Protein AF-0000000074036353 (afdb_homodimer)

Nearest PDB structures (foldseek):
  3qp6-assembly1_A-2  TM=5.351E-01  e=1.489E-12  Chromobacterium violaceum
  3qp1-assembly1_A  TM=7.315E-01  e=6.957E-07  Chromobacterium violaceum
  3qp8-assembly1_A  TM=7.591E-01  e=1.441E-06  Chromobacterium violaceum
  6jqs-assembly1_A  TM=9.366E-01  e=1.013E-03  Paenisporosarcina sp. TG-14
  5l09-assembly1_B  TM=6.268E-01  e=1.152E-06  Yersinia enterocolitica subsp. enterocolitica 8081

Solvent-accessible surface area (backbone atoms only — not comparable to full-atom values): 26970 Å² total; per-residue (Å²): 117,66,62,49,56,23,54,43,56,47,48,43,72,66,40,87,41,68,68,54,36,50,52,52,48,50,55,51,44,37,78,42,34,25,76,34,40,39,37,35,65,51,44,36,46,55,72,71,53,42,53,55,36,61,71,64,42,48,60,70,61,59,65,68,54,54,52,48,38,58,75,68,49,34,79,80,39,29,24,60,48,55,41,33,47,39,34,60,60,64,44,43,43,66,58,22,41,66,75,36,65,49,68,66,18,48,47,46,55,55,57,36,38,77,71,48,41,69,40,39,36,34,29,31,45,47,45,64,53,57,38,29,38,30,39,39,37,22,10,68,81,61,63,53,63,75,49,69,68,50,36,51,50,51,49,36,50,48,51,41,47,50,53,43,46,50,52,52,52,52,52,53,52,67,70,44,77,83,76,81,71,72,69,67,67,64,53,57,83,62,58,65,84,72,51,72,64,50,43,50,53,45,42,46,38,34,70,50,44,50,61,61,54,47,11,59,76,69,70,50,50,49,67,55,44,52,50,46,47,52,53,48,23,62,60,69,72,36,90,39,70,39,22,40,34,30,49,33,36,33,48,39,69,36,36,86,109,117,68,64,50,56,22,54,44,56,46,48,42,73,66,38,89,41,68,68,54,35,49,52,51,50,50,54,52,44,38,79,42,32,25,78,36,38,38,39,34,65,49,44,36,46,54,71,72,55,42,53,54,37,61,72,64,39,50,60,71,61,60,65,70,54,54,50,49,37,58,77,67,48,34,80,81,38,29,23,59,48,55,40,32,46,40,33,59,59,64,43,41,43,67,57,22,41,66,72,36,64,50,68,65,19,47,48,47,54,55,57,36,37,76,72,48,42,67,41,40,36,35,28,30,45,46,45,65,55,56,38,28,38,29,38,40,37,23,10,69,81,62,63,52,61,74,49,70,67,50,37,51,50,50,50,34,49,49,51,41,47,50,53,44,47,51,52,51,54,51,51,53,53,66,72,44,77,83,75,82,73,73,68,68,67,65,52,57,82,62,57,65,83,73,50,73,64,50,41,51,53,45,42,46,38,35,70,51,45,50,61,62,55,46,12,61,75,69,70,51,51,49,68,56,44,53,50,44,49,52,52,48,25,62,58,69,70,37,88,39,68,38,21,39,33,30,48,33,38,33,48,39,67,36,36,84,111

Structure (mmCIF, N/CA/C/O backbone):
data_AF-0000000074036353-model_v1
#
loop_
_entity.id
_entity.type
_entity.pdbx_description
1 polymer 'Transcriptional regulator'
#
loop_
_atom_site.group_PDB
_atom_site.id
_atom_site.type_symbol
_atom_site.label_atom_id
_atom_site.label_alt_id
_atom_site.label_comp_id
_atom_site.label_asym_id
_atom_site.label_entity_id
_atom_site.label_seq_id
_atom_site.pdbx_PDB_ins_code
_atom_site.Cartn_x
_atom_site.Cartn_y
_atom_site.Cartn_z
_atom_site.occupancy
_atom_site.B_iso_or_equiv
_atom_site.auth_seq_id
_atom_site.auth_comp_id
_atom_site.auth_asym_id
_atom_site.auth_atom_id
_atom_site.pdbx_PDB_model_num
ATOM 1 N N . MET A 1 1 ? -24.953 15.82 4.438 1 42.25 1 MET A N 1
ATOM 2 C CA . MET A 1 1 ? -24.094 14.812 3.826 1 42.25 1 MET A CA 1
ATOM 3 C C . MET A 1 1 ? -22.656 14.969 4.297 1 42.25 1 MET A C 1
ATOM 5 O O . MET A 1 1 ? -22.016 13.992 4.691 1 42.25 1 MET A O 1
ATOM 9 N N . LEU A 1 2 ? -22.281 16.344 4.219 1 50.44 2 LEU A N 1
ATOM 10 C CA . LEU A 1 2 ? -20.938 16.797 4.555 1 50.44 2 LEU A CA 1
ATOM 11 C C . LEU A 1 2 ? -20.672 16.672 6.055 1 50.44 2 LEU A C 1
ATOM 13 O O . LEU A 1 2 ? -19.547 16.453 6.48 1 50.44 2 LEU A O 1
ATOM 17 N N . GLY A 1 3 ? -21.859 16.547 6.688 1 54.69 3 GLY A N 1
ATOM 18 C CA . GLY A 1 3 ? -21.766 16.453 8.133 1 54.69 3 GLY A CA 1
ATOM 19 C C . GLY A 1 3 ? -21.5 15.031 8.609 1 54.69 3 GLY A C 1
ATOM 20 O O . GLY A 1 3 ? -21.188 14.812 9.781 1 54.69 3 GLY A O 1
ATOM 21 N N . ALA A 1 4 ? -21.562 14.141 7.699 1 59.19 4 ALA A N 1
ATOM 22 C CA . ALA A 1 4 ? -21.516 12.742 8.094 1 59.19 4 ALA A CA 1
ATOM 23 C C . ALA A 1 4 ? -20.094 12.32 8.453 1 59.19 4 ALA A C 1
ATOM 25 O O . ALA A 1 4 ? -19.891 11.555 9.398 1 59.19 4 ALA A O 1
ATOM 26 N N . VAL A 1 5 ? -19.062 12.914 7.828 1 62.94 5 VAL A N 1
ATOM 27 C CA . VAL A 1 5 ? -17.688 12.438 8.031 1 62.94 5 VAL A CA 1
ATOM 28 C C . VAL A 1 5 ? -17.172 12.922 9.383 1 62.94 5 VAL A C 1
ATOM 30 O O . VAL A 1 5 ? -16.656 12.133 10.172 1 62.94 5 VAL A O 1
ATOM 33 N N . PRO A 1 6 ? -17.531 14.141 9.656 1 59.88 6 PRO A N 1
ATOM 34 C CA . PRO A 1 6 ? -17 14.617 10.938 1 59.88 6 PRO A CA 1
ATOM 35 C C . PRO A 1 6 ? -17.562 13.859 12.133 1 59.88 6 PRO A C 1
ATOM 37 O O . PRO A 1 6 ? -16.828 13.508 13.055 1 59.88 6 PRO A O 1
ATOM 40 N N . SER A 1 7 ? -18.766 13.617 12.031 1 69.88 7 SER A N 1
ATOM 41 C CA . SER A 1 7 ? -19.391 12.898 13.133 1 69.88 7 SER A CA 1
ATOM 42 C C . SER A 1 7 ? -18.859 11.469 13.234 1 69.88 7 SER A C 1
ATOM 44 O O . SER A 1 7 ? -18.609 10.977 14.336 1 69.88 7 SER A O 1
ATOM 46 N N . PHE A 1 8 ? -18.609 10.961 12.148 1 76.75 8 PHE A N 1
ATOM 47 C CA . PHE A 1 8 ? -18.125 9.586 12.141 1 76.75 8 PHE A CA 1
ATOM 48 C C . PHE A 1 8 ? -16.703 9.5 12.68 1 76.75 8 PHE A C 1
ATOM 50 O O . PHE A 1 8 ? -16.375 8.602 13.453 1 76.75 8 PHE A O 1
ATOM 57 N N . VAL A 1 9 ? -15.867 10.492 12.25 1 72.81 9 VAL A N 1
ATOM 58 C CA . VAL A 1 9 ? -14.477 10.492 12.688 1 72.81 9 VAL A CA 1
ATOM 59 C C . VAL A 1 9 ? -14.406 10.594 14.203 1 72.81 9 VAL A C 1
ATOM 61 O O . VAL A 1 9 ? -13.68 9.836 14.852 1 72.81 9 VAL A O 1
ATOM 64 N N . GLU A 1 10 ? -15.172 11.422 14.688 1 72.06 10 GLU A N 1
ATOM 65 C CA . GLU A 1 10 ? -15.234 11.578 16.141 1 72.06 10 GLU A CA 1
ATOM 66 C C . GLU A 1 10 ? -15.797 10.328 16.797 1 72.06 10 GLU A C 1
ATOM 68 O O . GLU A 1 10 ? -15.289 9.883 17.844 1 72.06 10 GLU A O 1
ATOM 73 N N . ASP A 1 11 ? -16.734 9.797 16.203 1 77.5 11 ASP A N 1
ATOM 74 C CA . ASP A 1 11 ? -17.406 8.609 16.734 1 77.5 11 ASP A CA 1
ATOM 75 C C . ASP A 1 11 ? -16.453 7.418 16.781 1 77.5 11 ASP A C 1
ATOM 77 O O . ASP A 1 11 ? -16.484 6.629 17.734 1 77.5 11 ASP A O 1
ATOM 81 N N . CYS A 1 12 ? -15.656 7.348 15.781 1 80.94 12 CYS A N 1
ATOM 82 C CA . CYS A 1 12 ? -14.727 6.223 15.703 1 80.94 12 CYS A CA 1
ATOM 83 C C . CYS A 1 12 ? -13.727 6.262 16.859 1 80.94 12 CYS A C 1
ATOM 85 O O . CYS A 1 12 ? -13.406 5.223 17.438 1 80.94 12 CYS A O 1
ATOM 87 N N . LEU A 1 13 ? -13.328 7.477 17.172 1 74 13 LEU A N 1
ATOM 88 C CA . LEU A 1 13 ? -12.297 7.625 18.203 1 74 13 LEU A CA 1
ATOM 89 C C . LEU A 1 13 ? -12.875 7.348 19.594 1 74 13 LEU A C 1
ATOM 91 O O . LEU A 1 13 ? -12.141 7.012 20.516 1 74 13 LEU A O 1
ATOM 95 N N . LEU A 1 14 ? -14.172 7.426 19.688 1 76.81 14 LEU A N 1
ATOM 96 C CA . LEU A 1 14 ? -14.836 7.23 20.969 1 76.81 14 LEU A CA 1
ATOM 97 C C . LEU A 1 14 ? -15.273 5.777 21.141 1 76.81 14 LEU A C 1
ATOM 99 O O . LEU A 1 14 ? -15.711 5.383 22.219 1 76.81 14 LEU A O 1
ATOM 103 N N . ALA A 1 15 ? -15.133 5.008 20.094 1 84.19 15 ALA A N 1
ATOM 104 C CA . ALA A 1 15 ? -15.57 3.619 20.172 1 84.19 15 ALA A CA 1
ATOM 105 C C . ALA A 1 15 ? -14.719 2.832 21.156 1 84.19 15 ALA A C 1
ATOM 107 O O . ALA A 1 15 ? -13.484 2.928 21.141 1 84.19 15 ALA A O 1
ATOM 108 N N . ALA A 1 16 ? -15.359 2.07 22 1 83 16 ALA A N 1
ATOM 109 C CA . ALA A 1 16 ? -14.656 1.35 23.062 1 83 16 ALA A CA 1
ATOM 110 C C . ALA A 1 16 ? -14.352 -0.085 22.641 1 83 16 ALA A C 1
ATOM 112 O O . ALA A 1 16 ? -13.586 -0.783 23.312 1 83 16 ALA A O 1
ATOM 113 N N . SER A 1 17 ? -15.039 -0.539 21.578 1 87.88 17 SER A N 1
ATOM 114 C CA . SER A 1 17 ? -14.836 -1.905 21.109 1 87.88 17 SER A CA 1
ATOM 115 C C . SER A 1 17 ? -14.969 -1.991 19.578 1 87.88 17 SER A C 1
ATOM 117 O O . SER A 1 17 ? -15.57 -1.115 18.953 1 87.88 17 SER A O 1
ATOM 119 N N . PRO A 1 18 ? -14.398 -3.08 19.047 1 87.31 18 PRO A N 1
ATOM 120 C CA . PRO A 1 18 ? -14.57 -3.289 17.609 1 87.31 18 PRO A CA 1
ATOM 121 C C . PRO A 1 18 ? -16.031 -3.373 17.188 1 87.31 18 PRO A C 1
ATOM 123 O O . PRO A 1 18 ? -16.406 -2.885 16.125 1 87.31 18 PRO A O 1
ATOM 126 N N . GLY A 1 19 ? -16.828 -4.039 18.016 1 90 19 GLY A N 1
ATOM 127 C CA . GLY A 1 19 ? -18.25 -4.129 17.719 1 90 19 GLY A CA 1
ATOM 128 C C . GLY A 1 19 ? -18.922 -2.773 17.641 1 90 19 GLY A C 1
ATOM 129 O O . GLY A 1 19 ? -19.719 -2.523 16.719 1 90 19 GLY A O 1
ATOM 130 N N . GLU A 1 20 ? -18.609 -1.934 18.578 1 92.12 20 GLU A N 1
ATOM 131 C CA . GLU A 1 20 ? -19.172 -0.583 18.562 1 92.12 20 GLU A CA 1
ATOM 132 C C . GLU A 1 20 ? -18.688 0.194 17.328 1 92.12 20 GLU A C 1
ATOM 134 O O . GLU A 1 20 ? -19.469 0.918 16.719 1 92.12 20 GLU A O 1
ATOM 139 N N . LEU A 1 21 ? -17.438 0.055 17.031 1 92 21 LEU A N 1
ATOM 140 C CA . LEU A 1 21 ? -16.875 0.726 15.867 1 92 21 LEU A CA 1
ATOM 141 C C . LEU A 1 21 ? -17.562 0.281 14.586 1 92 21 LEU A C 1
ATOM 143 O O . LEU A 1 21 ? -17.859 1.104 13.711 1 92 21 LEU A O 1
ATOM 147 N N . LEU A 1 22 ? -17.859 -0.973 14.477 1 92.69 22 LEU A N 1
ATOM 148 C CA . LEU A 1 22 ? -18.547 -1.517 13.312 1 92.69 22 LEU A CA 1
ATOM 149 C C . LEU A 1 22 ? -19.953 -0.943 13.195 1 92.69 22 LEU A C 1
ATOM 151 O O . LEU A 1 22 ? -20.438 -0.667 12.094 1 92.69 22 LEU A O 1
ATOM 155 N N . GLY A 1 23 ? -20.594 -0.823 14.336 1 92.75 23 GLY A N 1
ATOM 156 C CA . GLY A 1 23 ? -21.891 -0.191 14.344 1 92.75 23 GLY A CA 1
ATOM 157 C C . GLY A 1 23 ? -21.875 1.241 13.844 1 92.75 23 GLY A C 1
ATOM 158 O O . GLY A 1 23 ? -22.734 1.651 13.07 1 92.75 23 GLY A O 1
ATOM 159 N N . ARG A 1 24 ? -20.891 1.936 14.234 1 91.31 24 ARG A N 1
ATOM 160 C CA . ARG A 1 24 ? -20.734 3.314 13.781 1 91.31 24 ARG A CA 1
ATOM 161 C C . ARG A 1 24 ? -20.453 3.373 12.289 1 91.31 24 ARG A C 1
ATOM 163 O O . ARG A 1 24 ? -20.938 4.258 11.586 1 91.31 24 ARG A O 1
ATOM 170 N N . PHE A 1 25 ? -19.641 2.477 11.836 1 93.38 25 PHE A N 1
ATOM 171 C CA . PHE A 1 25 ? -19.328 2.414 10.414 1 93.38 25 PHE A CA 1
ATOM 172 C C . PHE A 1 25 ? -20.578 2.104 9.594 1 93.38 25 PHE A C 1
ATOM 174 O O . PHE A 1 25 ? -20.797 2.703 8.547 1 93.38 25 PHE A O 1
ATOM 181 N N . ALA A 1 26 ? -21.375 1.216 10.133 1 94 26 ALA A N 1
ATOM 182 C CA . ALA A 1 26 ? -22.641 0.875 9.477 1 94 26 ALA A CA 1
ATOM 183 C C . ALA A 1 26 ? -23.547 2.096 9.359 1 94 26 ALA A C 1
ATOM 185 O O . ALA A 1 26 ? -24.203 2.295 8.328 1 94 26 ALA A O 1
ATOM 186 N N . GLY A 1 27 ? -23.594 2.891 10.391 1 91.69 27 GLY A N 1
ATOM 187 C CA . GLY A 1 27 ? -24.359 4.121 10.352 1 91.69 27 GLY A CA 1
ATOM 188 C C . GLY A 1 27 ? -23.812 5.137 9.359 1 91.69 27 GLY A C 1
ATOM 189 O O . GLY A 1 27 ? -24.578 5.789 8.656 1 91.69 27 GLY A O 1
ATOM 190 N N . PHE A 1 28 ? -22.594 5.18 9.242 1 92.06 28 PHE A N 1
ATOM 191 C CA . PHE A 1 28 ? -21.906 6.102 8.336 1 92.06 28 PHE A CA 1
ATOM 192 C C . PHE A 1 28 ? -22.234 5.766 6.887 1 92.06 28 PHE A C 1
ATOM 194 O O . PHE A 1 28 ? -22.656 6.637 6.121 1 92.06 28 PHE A O 1
ATOM 201 N N . ILE A 1 29 ? -22.078 4.488 6.512 1 94 29 ILE A N 1
ATOM 202 C CA . ILE A 1 29 ? -22.281 4.129 5.113 1 94 29 ILE A CA 1
ATOM 203 C C . ILE A 1 29 ? -23.75 4.215 4.758 1 94 29 ILE A C 1
ATOM 205 O O . ILE A 1 29 ? -24.109 4.465 3.604 1 94 29 ILE A O 1
ATOM 209 N N . LYS A 1 30 ? -24.609 4.035 5.762 1 93.62 30 LYS A N 1
ATOM 210 C CA . LYS A 1 30 ? -26.047 4.137 5.543 1 93.62 30 LYS A CA 1
ATOM 211 C C . LYS A 1 30 ? -26.422 5.531 5.051 1 93.62 30 LYS A C 1
ATOM 213 O O . LYS A 1 30 ? -27.344 5.68 4.246 1 93.62 30 LYS A O 1
ATOM 218 N N . SER A 1 31 ? -25.781 6.531 5.504 1 91.38 31 SER A N 1
ATOM 219 C CA . SER A 1 31 ? -26.047 7.91 5.105 1 91.38 31 SER A CA 1
ATOM 220 C C . SER A 1 31 ? -25.797 8.117 3.615 1 91.38 31 SER A C 1
ATOM 222 O O . SER A 1 31 ? -26.234 9.109 3.039 1 91.38 31 SER A O 1
ATOM 224 N N . PHE A 1 32 ? -25.172 7.113 2.979 1 93.19 32 PHE A N 1
ATOM 225 C CA . PHE A 1 32 ? -24.891 7.199 1.55 1 93.19 32 PHE A CA 1
ATOM 226 C C . PHE A 1 32 ? -25.719 6.168 0.779 1 93.19 32 PHE A C 1
ATOM 228 O O . PHE A 1 32 ? -25.516 5.984 -0.425 1 93.19 32 PHE A O 1
ATOM 235 N N . GLY A 1 33 ? -26.547 5.453 1.498 1 93.75 33 GLY A N 1
ATOM 236 C CA . GLY A 1 33 ? -27.453 4.527 0.834 1 93.75 33 GLY A CA 1
ATOM 237 C C . GLY A 1 33 ? -26.953 3.094 0.857 1 93.75 33 GLY A C 1
ATOM 238 O O . GLY A 1 33 ? -27.547 2.217 0.22 1 93.75 33 GLY A O 1
ATOM 239 N N . PHE A 1 34 ? -25.891 2.812 1.578 1 96 34 PHE A N 1
ATOM 240 C CA . PHE A 1 34 ? -25.375 1.455 1.707 1 96 34 PHE A CA 1
ATOM 241 C C . PHE A 1 34 ? -25.812 0.828 3.021 1 96 34 PHE A C 1
ATOM 243 O O . PHE A 1 34 ? -25.891 1.509 4.047 1 96 34 PHE A O 1
ATOM 250 N N . ASP A 1 35 ? -26.094 -0.425 2.973 1 95.94 35 ASP A N 1
ATOM 251 C CA . ASP A 1 35 ? -26.547 -1.056 4.207 1 95.94 35 ASP A CA 1
ATOM 252 C C . ASP A 1 35 ? -25.797 -2.361 4.469 1 95.94 35 ASP A C 1
ATOM 254 O O . ASP A 1 35 ? -25.984 -2.986 5.516 1 95.94 35 ASP A O 1
ATOM 258 N N . GLN A 1 36 ? -24.984 -2.764 3.604 1 95.88 36 GLN A N 1
ATOM 259 C CA . GLN A 1 36 ? -24.172 -3.963 3.764 1 95.88 36 GLN A CA 1
ATOM 260 C C . GLN A 1 36 ? -22.703 -3.684 3.438 1 95.88 36 GLN A C 1
ATOM 262 O O . GLN A 1 36 ? -22.391 -2.775 2.662 1 95.88 36 GLN A O 1
ATOM 267 N N . PHE A 1 37 ? -21.844 -4.422 4.102 1 96.62 37 PHE A N 1
ATOM 268 C CA . PHE A 1 37 ? -20.422 -4.211 3.834 1 96.62 37 PHE A CA 1
ATOM 269 C C . PHE A 1 37 ? -19.641 -5.504 4.023 1 96.62 37 PHE A C 1
ATOM 271 O O . PHE A 1 37 ? -20.094 -6.406 4.734 1 96.62 37 PHE A O 1
ATOM 278 N N . MET A 1 38 ? -18.609 -5.617 3.363 1 95.69 38 MET A N 1
ATOM 279 C CA . MET A 1 38 ? -17.594 -6.645 3.537 1 95.69 38 MET A CA 1
ATOM 280 C C . MET A 1 38 ? -16.203 -6.027 3.551 1 95.69 38 MET A C 1
ATOM 282 O O . MET A 1 38 ? -15.852 -5.234 2.674 1 95.69 38 MET A O 1
ATOM 286 N N . ILE A 1 39 ? -15.43 -6.312 4.602 1 95.25 39 ILE A N 1
ATOM 287 C CA . ILE A 1 39 ? -14.062 -5.828 4.773 1 95.25 39 ILE A CA 1
ATOM 288 C C . ILE A 1 39 ? -13.117 -7.012 4.965 1 95.25 39 ILE A C 1
ATOM 290 O O . ILE A 1 39 ? -13.344 -7.867 5.824 1 95.25 39 ILE A O 1
ATOM 294 N N . GLY A 1 40 ? -12.078 -7.023 4.16 1 92.94 40 GLY A N 1
ATOM 295 C CA . GLY A 1 40 ? -11.148 -8.133 4.316 1 92.94 40 GLY A CA 1
ATOM 296 C C . GLY A 1 40 ? -9.898 -7.992 3.465 1 92.94 40 GLY A C 1
ATOM 297 O O . GLY A 1 40 ? -9.789 -7.066 2.662 1 92.94 40 GLY A O 1
ATOM 298 N N . ASP A 1 41 ? -8.953 -8.922 3.75 1 90.69 41 ASP A N 1
ATOM 299 C CA . ASP A 1 41 ? -7.711 -8.992 2.984 1 90.69 41 ASP A CA 1
ATOM 300 C C . ASP A 1 41 ? -7.957 -9.578 1.595 1 90.69 41 ASP A C 1
ATOM 302 O O . ASP A 1 41 ? -8.359 -10.734 1.466 1 90.69 41 ASP A O 1
ATOM 306 N N . VAL A 1 42 ? -7.707 -8.812 0.562 1 89.62 42 VAL A N 1
ATOM 307 C CA . VAL A 1 42 ? -7.977 -9.273 -0.796 1 89.62 42 VAL A CA 1
ATOM 308 C C . VAL A 1 42 ? -6.664 -9.547 -1.524 1 89.62 42 VAL A C 1
ATOM 310 O O . VAL A 1 42 ? -6.652 -9.766 -2.738 1 89.62 42 VAL A O 1
ATOM 313 N N . SER A 1 43 ? -5.551 -9.539 -0.812 1 85.94 43 SER A N 1
ATOM 314 C CA . SER A 1 43 ? -4.254 -9.797 -1.434 1 85.94 43 SER A CA 1
ATOM 315 C C . SER A 1 43 ? -4.234 -11.156 -2.121 1 85.94 43 SER A C 1
ATOM 317 O O . SER A 1 43 ? -4.859 -12.109 -1.645 1 85.94 43 SER A O 1
ATOM 319 N N . CYS A 1 44 ? -3.594 -11.227 -3.246 1 76.44 44 CYS A N 1
ATOM 320 C CA . CYS A 1 44 ? -3.504 -12.484 -3.977 1 76.44 44 CYS A CA 1
ATOM 321 C C . CYS A 1 44 ? -2.465 -13.406 -3.348 1 76.44 44 CYS A C 1
ATOM 323 O O . CYS A 1 44 ? -1.268 -13.266 -3.596 1 76.44 44 CYS A O 1
ATOM 325 N N . ARG A 1 45 ? -3.002 -14.344 -2.598 1 75.81 45 ARG A N 1
ATOM 326 C CA . ARG A 1 45 ? -2.143 -15.289 -1.896 1 75.81 45 ARG A CA 1
ATOM 327 C C . ARG A 1 45 ? -2.357 -16.703 -2.408 1 75.81 45 ARG A C 1
ATOM 329 O O . ARG A 1 45 ? -2.994 -16.906 -3.443 1 75.81 45 ARG A O 1
ATOM 336 N N . GLU A 1 46 ? -1.655 -17.594 -1.78 1 74.62 46 GLU A N 1
ATOM 337 C CA . GLU A 1 46 ? -1.889 -19 -2.098 1 74.62 46 GLU A CA 1
ATOM 338 C C . GLU A 1 46 ? -3.348 -19.375 -1.866 1 74.62 46 GLU A C 1
ATOM 340 O O . GLU A 1 46 ? -4.008 -18.828 -0.986 1 74.62 46 GLU A O 1
ATOM 345 N N . PRO A 1 47 ? -3.74 -20.375 -2.678 1 71.5 47 PRO A N 1
ATOM 346 C CA . PRO A 1 47 ? -5.156 -20.75 -2.619 1 71.5 47 PRO A CA 1
ATOM 347 C C . PRO A 1 47 ? -5.633 -21.047 -1.198 1 71.5 47 PRO A C 1
ATOM 349 O O . PRO A 1 47 ? -6.715 -20.594 -0.8 1 71.5 47 PRO A O 1
ATOM 352 N N . HIS A 1 48 ? -4.867 -21.766 -0.455 1 77.56 48 HIS A N 1
ATOM 353 C CA . HIS A 1 48 ? -5.289 -22.094 0.901 1 77.56 48 HIS A CA 1
ATOM 354 C C . HIS A 1 48 ? -5.375 -20.844 1.772 1 77.56 48 HIS A C 1
ATOM 356 O O . HIS A 1 48 ? -6.277 -20.734 2.605 1 77.56 48 HIS A O 1
ATOM 362 N N . GLN A 1 49 ? -4.531 -19.938 1.611 1 79.69 49 GLN A N 1
ATOM 363 C CA . GLN A 1 49 ? -4.543 -18.703 2.373 1 79.69 49 GLN A CA 1
ATOM 364 C C . GLN A 1 49 ? -5.707 -17.812 1.952 1 79.69 49 GLN A C 1
ATOM 366 O O . GLN A 1 49 ? -6.297 -17.109 2.785 1 79.69 49 GLN A O 1
ATOM 371 N N . MET A 1 50 ? -5.969 -17.875 0.674 1 80.75 50 MET A N 1
ATOM 372 C CA . MET A 1 50 ? -7.109 -17.094 0.187 1 80.75 50 MET A CA 1
ATOM 373 C C . MET A 1 50 ? -8.406 -17.562 0.845 1 80.75 50 MET A C 1
ATOM 375 O O . MET A 1 50 ? -9.227 -16.734 1.246 1 80.75 50 MET A O 1
ATOM 379 N N . ARG A 1 51 ? -8.539 -18.812 0.949 1 83.56 51 ARG A N 1
ATOM 380 C CA . ARG A 1 51 ? -9.719 -19.359 1.608 1 83.56 51 ARG A CA 1
ATOM 381 C C . ARG A 1 51 ? -9.781 -18.938 3.072 1 83.56 51 ARG A C 1
ATOM 383 O O . ARG A 1 51 ? -10.828 -18.516 3.561 1 83.56 51 ARG A O 1
ATOM 390 N N . GLU A 1 52 ? -8.688 -19.031 3.742 1 84.81 52 GLU A N 1
ATOM 391 C CA . GLU A 1 52 ? -8.617 -18.656 5.152 1 84.81 52 GLU A CA 1
ATOM 392 C C . GLU A 1 52 ? -8.984 -17.188 5.352 1 84.81 52 GLU A C 1
ATOM 394 O O . GLU A 1 52 ? -9.719 -16.844 6.285 1 84.81 52 GLU A O 1
ATOM 399 N N . THR A 1 53 ? -8.461 -16.391 4.535 1 84 53 THR A N 1
ATOM 400 C CA . THR A 1 53 ? -8.727 -14.961 4.652 1 84 53 THR A CA 1
ATOM 401 C C . THR A 1 53 ? -10.195 -14.664 4.352 1 84 53 THR A C 1
ATOM 403 O O . THR A 1 53 ? -10.797 -13.797 4.984 1 84 53 THR A O 1
ATOM 406 N N . ALA A 1 54 ? -10.695 -15.344 3.383 1 85.38 54 ALA A N 1
ATOM 407 C CA . ALA A 1 54 ? -12.109 -15.164 3.055 1 85.38 54 ALA A CA 1
ATOM 408 C C . ALA A 1 54 ? -13 -15.469 4.258 1 85.38 54 ALA A C 1
ATOM 410 O O . ALA A 1 54 ? -14.016 -14.812 4.473 1 85.38 54 ALA A O 1
ATOM 411 N N . LEU A 1 55 ? -12.586 -16.406 5.039 1 83.88 55 LEU A N 1
ATOM 412 C CA . LEU A 1 55 ? -13.352 -16.812 6.215 1 83.88 55 LEU A CA 1
ATOM 413 C C . LEU A 1 55 ? -13.211 -15.789 7.336 1 83.88 55 LEU A C 1
ATOM 415 O O . LEU A 1 55 ? -14.008 -15.797 8.281 1 83.88 55 LEU A O 1
ATOM 419 N N . GLN A 1 56 ? -12.242 -14.906 7.254 1 86.31 56 GLN A N 1
ATOM 420 C CA . GLN A 1 56 ? -11.977 -13.938 8.312 1 86.31 56 GLN A CA 1
ATOM 421 C C . GLN A 1 56 ? -12.523 -12.562 7.953 1 86.31 56 GLN A C 1
ATOM 423 O O . GLN A 1 56 ? -12.328 -11.594 8.695 1 86.31 56 GLN A O 1
ATOM 428 N N . ASN A 1 57 ? -13.164 -12.484 6.852 1 88.94 57 ASN A N 1
ATOM 429 C CA . ASN A 1 57 ? -13.75 -11.211 6.449 1 88.94 57 ASN A CA 1
ATOM 430 C C . ASN A 1 57 ? -14.742 -10.695 7.488 1 88.94 57 ASN A C 1
ATOM 432 O O . ASN A 1 57 ? -15.492 -11.477 8.07 1 88.94 57 ASN A O 1
ATOM 436 N N . ILE A 1 58 ? -14.719 -9.445 7.738 1 92.12 58 ILE A N 1
ATOM 437 C CA . ILE A 1 58 ? -15.727 -8.758 8.539 1 92.12 58 ILE A CA 1
ATOM 438 C C . ILE A 1 58 ? -16.891 -8.312 7.645 1 92.12 58 ILE A C 1
ATOM 440 O O . ILE A 1 58 ? -16.688 -7.574 6.68 1 92.12 58 ILE A O 1
ATOM 444 N N . SER A 1 59 ? -18.047 -8.766 7.914 1 94.31 59 SER A N 1
ATOM 445 C CA . SER A 1 59 ? -19.141 -8.484 7.008 1 94.31 59 SER A CA 1
ATOM 446 C C . SER A 1 59 ? -20.484 -8.625 7.715 1 94.31 59 SER A C 1
ATOM 448 O O . SER A 1 59 ? -20.578 -9.281 8.758 1 94.31 59 SER A O 1
ATOM 450 N N . ASN A 1 60 ? -21.453 -7.926 7.258 1 94 60 ASN A N 1
ATOM 451 C CA . ASN A 1 60 ? -22.828 -8.172 7.68 1 94 60 ASN A CA 1
ATOM 452 C C . ASN A 1 60 ? -23.656 -8.773 6.547 1 94 60 ASN A C 1
ATOM 454 O O . ASN A 1 60 ? -24.875 -8.656 6.547 1 94 60 ASN A O 1
ATOM 458 N N . TYR A 1 61 ? -22.984 -9.383 5.547 1 94 61 TYR A N 1
ATOM 459 C CA . TYR A 1 61 ? -23.672 -10.125 4.5 1 94 61 TYR A CA 1
ATOM 460 C C . TYR A 1 61 ? -24.422 -11.328 5.074 1 94 61 TYR A C 1
ATOM 462 O O . TYR A 1 61 ? -24.078 -11.82 6.148 1 94 61 TYR A O 1
ATOM 470 N N . PRO A 1 62 ? -25.422 -11.797 4.316 1 94.19 62 PRO A N 1
ATOM 471 C CA . PRO A 1 62 ? -26.094 -13.023 4.754 1 94.19 62 PRO A CA 1
ATOM 472 C C . PRO A 1 62 ? -25.141 -14.219 4.816 1 94.19 62 PRO A C 1
ATOM 474 O O . PRO A 1 62 ? -24.328 -14.414 3.916 1 94.19 62 PRO A O 1
ATOM 477 N N . SER A 1 63 ? -25.25 -15.008 5.855 1 93.38 63 SER A N 1
ATOM 478 C CA . SER A 1 63 ? -24.359 -16.141 6.094 1 93.38 63 SER A CA 1
ATOM 479 C C . SER A 1 63 ? -24.406 -17.141 4.938 1 93.38 63 SER A C 1
ATOM 481 O O . SER A 1 63 ? -23.375 -17.703 4.562 1 93.38 63 SER A O 1
ATOM 483 N N . ASP A 1 64 ? -25.594 -17.297 4.355 1 94.81 64 ASP A N 1
ATOM 484 C CA . ASP A 1 64 ? -25.75 -18.234 3.25 1 94.81 64 ASP A CA 1
ATOM 485 C C . ASP A 1 64 ? -24.906 -17.812 2.049 1 94.81 64 ASP A C 1
ATOM 487 O O . ASP A 1 64 ? -24.328 -18.672 1.359 1 94.81 64 ASP A O 1
ATOM 491 N N . TRP A 1 65 ? -24.875 -16.562 1.858 1 94.56 65 TRP A N 1
ATOM 492 C CA . TRP A 1 65 ? -24.062 -16.047 0.766 1 94.56 65 TRP A CA 1
ATOM 493 C C . TRP A 1 65 ? -22.578 -16.266 1.062 1 94.56 65 TRP A C 1
ATOM 495 O O . TRP A 1 65 ? -21.812 -16.688 0.192 1 94.56 65 TRP A O 1
ATOM 505 N N . LEU A 1 66 ? -22.172 -15.953 2.268 1 93.56 66 LEU A N 1
ATOM 506 C CA . LEU A 1 66 ? -20.781 -16.109 2.641 1 93.56 66 LEU A CA 1
ATOM 507 C C . LEU A 1 66 ? -20.344 -17.562 2.506 1 93.56 66 LEU A C 1
ATOM 509 O O . LEU A 1 66 ? -19.234 -17.844 2.033 1 93.56 66 LEU A O 1
ATOM 513 N N . ASP A 1 67 ? -21.172 -18.469 2.885 1 94.31 67 ASP A N 1
ATOM 514 C CA . ASP A 1 67 ? -20.891 -19.906 2.746 1 94.31 67 ASP A CA 1
ATOM 515 C C . ASP A 1 67 ? -20.719 -20.281 1.279 1 94.31 67 ASP A C 1
ATOM 517 O O . ASP A 1 67 ? -19.75 -20.969 0.922 1 94.31 67 ASP A O 1
ATOM 521 N N . ARG A 1 68 ? -21.625 -19.875 0.485 1 94.62 68 ARG A N 1
ATOM 522 C CA . ARG A 1 68 ? -21.547 -20.156 -0.945 1 94.62 68 ARG A CA 1
ATOM 523 C C . ARG A 1 68 ? -20.312 -19.516 -1.561 1 94.62 68 ARG A C 1
ATOM 525 O O . ARG A 1 68 ? -19.641 -20.141 -2.393 1 94.62 68 ARG A O 1
ATOM 532 N N . TYR A 1 69 ? -20.047 -18.297 -1.189 1 94.19 69 TYR A N 1
ATOM 533 C CA . TYR A 1 69 ? -18.922 -17.531 -1.696 1 94.19 69 TYR A CA 1
ATOM 534 C C . TYR A 1 69 ? -17.609 -18.297 -1.488 1 94.19 69 TYR A C 1
ATOM 536 O O . TYR A 1 69 ? -16.781 -18.375 -2.4 1 94.19 69 TYR A O 1
ATOM 544 N N . VAL A 1 70 ? -17.453 -18.875 -0.318 1 92.25 70 VAL A N 1
ATOM 545 C CA . VAL A 1 70 ? -16.234 -19.609 0.023 1 92.25 70 VAL A CA 1
ATOM 546 C C . VAL A 1 70 ? -16.25 -20.969 -0.663 1 92.25 70 VAL A C 1
ATOM 548 O O . VAL A 1 70 ? -15.25 -21.391 -1.256 1 92.25 70 VAL A O 1
ATOM 551 N N . ALA A 1 71 ? -17.344 -21.656 -0.572 1 93.31 71 ALA A N 1
ATOM 552 C CA . ALA A 1 71 ? -17.469 -23 -1.14 1 93.31 71 ALA A CA 1
ATOM 553 C C . ALA A 1 71 ? -17.188 -22.984 -2.641 1 93.31 71 ALA A C 1
ATOM 555 O O . ALA A 1 71 ? -16.562 -23.906 -3.172 1 93.31 71 ALA A O 1
ATOM 556 N N . ALA A 1 72 ? -17.609 -21.938 -3.299 1 93.44 72 ALA A N 1
ATOM 557 C CA . ALA A 1 72 ? -17.453 -21.844 -4.75 1 93.44 72 ALA A CA 1
ATOM 558 C C . ALA A 1 72 ? -16.141 -21.156 -5.117 1 93.44 72 ALA A C 1
ATOM 560 O O . ALA A 1 72 ? -15.875 -20.922 -6.297 1 93.44 72 ALA A O 1
ATOM 561 N N . GLU A 1 73 ? -15.359 -20.688 -4.141 1 90.5 73 GLU A N 1
ATOM 562 C CA . GLU A 1 73 ? -14.078 -20 -4.32 1 90.5 73 GLU A CA 1
ATOM 563 C C . GLU A 1 73 ? -14.25 -18.719 -5.141 1 90.5 73 GLU A C 1
ATOM 565 O O . GLU A 1 73 ? -13.445 -18.438 -6.035 1 90.5 73 GLU A O 1
ATOM 570 N N . HIS A 1 74 ? -15.32 -18.016 -4.902 1 91.75 74 HIS A N 1
ATOM 571 C CA . HIS A 1 74 ? -15.641 -16.781 -5.625 1 91.75 74 HIS A CA 1
ATOM 572 C C . HIS A 1 74 ? -14.562 -15.727 -5.422 1 91.75 74 HIS A C 1
ATOM 574 O O . HIS A 1 74 ? -14.391 -14.836 -6.258 1 91.75 74 HIS A O 1
ATOM 580 N N . TYR A 1 75 ? -13.805 -15.852 -4.348 1 87.5 75 TYR A N 1
ATOM 581 C CA . TYR A 1 75 ? -12.773 -14.867 -4.047 1 87.5 75 TYR A CA 1
ATOM 582 C C . TYR A 1 75 ? -11.703 -14.852 -5.137 1 87.5 75 TYR A C 1
ATOM 584 O O . TYR A 1 75 ? -10.969 -13.867 -5.277 1 87.5 75 TYR A O 1
ATOM 592 N N . ASP A 1 76 ? -11.586 -15.836 -5.902 1 84 76 ASP A N 1
ATOM 593 C CA . ASP A 1 76 ? -10.609 -15.898 -6.98 1 84 76 ASP A CA 1
ATOM 594 C C . ASP A 1 76 ? -11.133 -15.219 -8.242 1 84 76 ASP A C 1
ATOM 596 O O . ASP A 1 76 ? -10.359 -14.867 -9.133 1 84 76 ASP A O 1
ATOM 600 N N . HIS A 1 77 ? -12.398 -15.023 -8.312 1 88.62 77 HIS A N 1
ATOM 601 C CA . HIS A 1 77 ? -13 -14.57 -9.562 1 88.62 77 HIS A CA 1
ATOM 602 C C . HIS A 1 77 ? -13.805 -13.297 -9.359 1 88.62 77 HIS A C 1
ATOM 604 O O . HIS A 1 77 ? -14.312 -12.711 -10.32 1 88.62 77 HIS A O 1
ATOM 610 N N . ASP A 1 78 ? -13.914 -12.859 -8.148 1 92.12 78 ASP A N 1
ATOM 611 C CA . ASP A 1 78 ? -14.695 -11.672 -7.809 1 92.12 78 ASP A CA 1
ATOM 612 C C . ASP A 1 78 ? -14.094 -10.422 -8.445 1 92.12 78 ASP A C 1
ATOM 614 O O . ASP A 1 78 ? -12.977 -10.016 -8.117 1 92.12 78 ASP A O 1
ATOM 618 N N . PRO A 1 79 ? -14.875 -9.805 -9.367 1 92.38 79 PRO A N 1
ATOM 619 C CA . PRO A 1 79 ? -14.328 -8.633 -10.055 1 92.38 79 PRO A CA 1
ATOM 620 C C . PRO A 1 79 ? -14.07 -7.465 -9.109 1 92.38 79 PRO A C 1
ATOM 622 O O . PRO A 1 79 ? -13.227 -6.613 -9.398 1 92.38 79 PRO A O 1
ATOM 625 N N . VAL A 1 80 ? -14.789 -7.398 -8.023 1 94 80 VAL A N 1
ATOM 626 C CA . VAL A 1 80 ? -14.602 -6.336 -7.047 1 94 80 VAL A CA 1
ATOM 627 C C . VAL A 1 80 ? -13.25 -6.496 -6.359 1 94 80 VAL A C 1
ATOM 629 O O . VAL A 1 80 ? -12.5 -5.527 -6.219 1 94 80 VAL A O 1
ATOM 632 N N . CYS A 1 81 ? -12.93 -7.723 -5.977 1 91.31 81 CYS A N 1
ATOM 633 C CA . CYS A 1 81 ? -11.625 -8.008 -5.391 1 91.31 81 CYS A CA 1
ATOM 634 C C . CYS A 1 81 ? -10.508 -7.746 -6.398 1 91.31 81 CYS A C 1
ATOM 636 O O . CYS A 1 81 ? -9.477 -7.172 -6.051 1 91.31 81 CYS A O 1
ATOM 638 N N . ALA A 1 82 ? -10.781 -8.172 -7.594 1 86.75 82 ALA A N 1
ATOM 639 C CA . ALA A 1 82 ? -9.781 -7.969 -8.641 1 86.75 82 ALA A CA 1
ATOM 640 C C . ALA A 1 82 ? -9.5 -6.484 -8.852 1 86.75 82 ALA A C 1
ATOM 642 O O . ALA A 1 82 ? -8.336 -6.082 -8.969 1 86.75 82 ALA A O 1
ATOM 643 N N . MET A 1 83 ? -10.523 -5.699 -8.914 1 89.19 83 MET A N 1
ATOM 644 C CA . MET A 1 83 ? -10.375 -4.258 -9.086 1 89.19 83 MET A CA 1
ATOM 645 C C . MET A 1 83 ? -9.633 -3.643 -7.906 1 89.19 83 MET A C 1
ATOM 647 O O . MET A 1 83 ? -8.75 -2.799 -8.094 1 89.19 83 MET A O 1
ATOM 651 N N . ALA A 1 84 ? -9.977 -4.062 -6.727 1 90.31 84 ALA A N 1
ATOM 652 C CA . ALA A 1 84 ? -9.367 -3.539 -5.504 1 90.31 84 ALA A CA 1
ATOM 653 C C . ALA A 1 84 ? -7.871 -3.816 -5.473 1 90.31 84 ALA A C 1
ATOM 655 O O . ALA A 1 84 ? -7.109 -3.072 -4.852 1 90.31 84 ALA A O 1
ATOM 656 N N . ARG A 1 85 ? -7.445 -4.824 -6.137 1 84.81 85 ARG A N 1
ATOM 657 C CA . ARG A 1 85 ? -6.043 -5.23 -6.125 1 84.81 85 ARG A CA 1
ATOM 658 C C . ARG A 1 85 ? -5.203 -4.332 -7.023 1 84.81 85 ARG A C 1
ATOM 660 O O . ARG A 1 85 ? -3.994 -4.207 -6.828 1 84.81 85 ARG A O 1
ATOM 667 N N . ILE A 1 86 ? -5.867 -3.68 -7.938 1 80.75 86 ILE A N 1
ATOM 668 C CA . ILE A 1 86 ? -5.039 -3.035 -8.953 1 80.75 86 ILE A CA 1
ATOM 669 C C . ILE A 1 86 ? -5.262 -1.525 -8.914 1 80.75 86 ILE A C 1
ATOM 671 O O . ILE A 1 86 ? -4.488 -0.763 -9.5 1 80.75 86 ILE A O 1
ATOM 675 N N . ASP A 1 87 ? -6.312 -1.143 -8.289 1 81.38 87 ASP A N 1
ATOM 676 C CA . ASP A 1 87 ? -6.68 0.269 -8.25 1 81.38 87 ASP A CA 1
ATOM 677 C C . ASP A 1 87 ? -7.125 0.682 -6.848 1 81.38 87 ASP A C 1
ATOM 679 O O . ASP A 1 87 ? -8.039 0.08 -6.277 1 81.38 87 ASP A O 1
ATOM 683 N N . ASP A 1 88 ? -6.508 1.722 -6.301 1 84.75 88 ASP A N 1
ATOM 684 C CA . ASP A 1 88 ? -6.871 2.141 -4.953 1 84.75 88 ASP A CA 1
ATOM 685 C C . ASP A 1 88 ? -7.949 3.223 -4.984 1 84.75 88 ASP A C 1
ATOM 687 O O . ASP A 1 88 ? -8.383 3.703 -3.936 1 84.75 88 ASP A O 1
ATOM 691 N N . ARG A 1 89 ? -8.398 3.641 -6.191 1 83.94 89 ARG A N 1
ATOM 692 C CA . ARG A 1 89 ? -9.5 4.59 -6.297 1 83.94 89 ARG A CA 1
ATOM 693 C C . ARG A 1 89 ? -10.844 3.9 -6.051 1 83.94 89 ARG A C 1
ATOM 695 O O . ARG A 1 89 ? -11.039 2.75 -6.453 1 83.94 89 ARG A O 1
ATOM 702 N N . PRO A 1 90 ? -11.648 4.699 -5.391 1 90.44 90 PRO A N 1
ATOM 703 C CA . PRO A 1 90 ? -12.992 4.125 -5.262 1 90.44 90 PRO A CA 1
ATOM 704 C C . PRO A 1 90 ? -13.648 3.855 -6.613 1 90.44 90 PRO A C 1
ATOM 706 O O . PRO A 1 90 ? -13.406 4.582 -7.578 1 90.44 90 PRO A O 1
ATOM 709 N N . PHE A 1 91 ? -14.477 2.803 -6.691 1 91.94 91 PHE A N 1
ATOM 710 C CA . PHE A 1 91 ? -15.133 2.406 -7.934 1 91.94 91 PHE A CA 1
ATOM 711 C C . PHE A 1 91 ? -16.5 1.807 -7.656 1 91.94 91 PHE A C 1
ATOM 713 O O . PHE A 1 91 ? -16.797 1.4 -6.531 1 91.94 91 PHE A O 1
ATOM 720 N N . THR A 1 92 ? -17.266 1.793 -8.703 1 95.25 92 THR A N 1
ATOM 721 C CA . THR A 1 92 ? -18.547 1.105 -8.609 1 95.25 92 THR A CA 1
ATOM 722 C C . THR A 1 92 ? -18.406 -0.355 -9.031 1 95.25 92 THR A C 1
ATOM 724 O O . THR A 1 92 ? -17.5 -0.704 -9.797 1 95.25 92 THR A O 1
ATOM 727 N N . TRP A 1 93 ? -19.281 -1.165 -8.508 1 95.62 93 TRP A N 1
ATOM 728 C CA . TRP A 1 93 ? -19.281 -2.57 -8.898 1 95.62 93 TRP A CA 1
ATOM 729 C C . TRP A 1 93 ? -19.547 -2.721 -10.391 1 95.62 93 TRP A C 1
ATOM 731 O O . TRP A 1 93 ? -19.062 -3.66 -11.023 1 95.62 93 TRP A O 1
ATOM 741 N N . LYS A 1 94 ? -20.281 -1.783 -10.906 1 93.25 94 LYS A N 1
ATOM 742 C CA . LYS A 1 94 ? -20.516 -1.767 -12.352 1 93.25 94 LYS A CA 1
ATOM 743 C C . LYS A 1 94 ? -19.188 -1.606 -13.109 1 93.25 94 LYS A C 1
ATOM 745 O O . LYS A 1 94 ? -18.938 -2.33 -14.07 1 93.25 94 LYS A O 1
ATOM 750 N N . GLU A 1 95 ? -18.375 -0.679 -12.688 1 92.44 95 GLU A N 1
ATOM 751 C CA . GLU A 1 95 ? -17.062 -0.462 -13.297 1 92.44 95 GLU A CA 1
ATOM 752 C C . GLU A 1 95 ? -16.203 -1.711 -13.188 1 92.44 95 GLU A C 1
ATOM 754 O O . GLU A 1 95 ? -15.5 -2.068 -14.141 1 92.44 95 GLU A O 1
ATOM 759 N N . ALA A 1 96 ? -16.219 -2.346 -12.039 1 92.56 96 ALA A N 1
ATOM 760 C CA . ALA A 1 96 ? -15.438 -3.561 -11.836 1 92.56 96 ALA A CA 1
ATOM 761 C C . ALA A 1 96 ? -15.883 -4.672 -12.781 1 92.56 96 ALA A C 1
ATOM 763 O O . ALA A 1 96 ? -15.055 -5.336 -13.406 1 92.56 96 ALA A O 1
ATOM 764 N N . ALA A 1 97 ? -17.188 -4.848 -12.906 1 92.88 97 ALA A N 1
ATOM 765 C CA . ALA A 1 97 ? -17.734 -5.887 -13.773 1 92.88 97 ALA A CA 1
ATOM 766 C C . ALA A 1 97 ? -17.375 -5.633 -15.234 1 92.88 97 ALA A C 1
ATOM 768 O O . ALA A 1 97 ? -17.156 -6.578 -16 1 92.88 97 ALA A O 1
ATOM 769 N N . GLN A 1 98 ? -17.359 -4.422 -15.617 1 91.75 98 GLN A N 1
ATOM 770 C CA . GLN A 1 98 ? -17 -4.051 -16.984 1 91.75 98 GLN A CA 1
ATOM 771 C C . GLN A 1 98 ? -15.523 -4.336 -17.266 1 91.75 98 GLN A C 1
ATOM 773 O O . GLN A 1 98 ? -15.172 -4.77 -18.359 1 91.75 98 GLN A O 1
ATOM 778 N N . ARG A 1 99 ? -14.742 -4.109 -16.312 1 88.25 99 ARG A N 1
ATOM 779 C CA . ARG A 1 99 ? -13.305 -4.289 -16.469 1 88.25 99 ARG A CA 1
ATOM 780 C C . ARG A 1 99 ? -12.938 -5.77 -16.5 1 88.25 99 ARG A C 1
ATOM 782 O O . ARG A 1 99 ? -12 -6.172 -17.188 1 88.25 99 ARG A O 1
ATOM 789 N N . PHE A 1 100 ? -13.609 -6.516 -15.695 1 88.12 100 PHE A N 1
ATOM 790 C CA . PHE A 1 100 ? -13.367 -7.949 -15.602 1 88.12 100 PHE A CA 1
ATOM 791 C C . PHE A 1 100 ? -14.602 -8.734 -16.031 1 88.12 100 PHE A C 1
ATOM 793 O O . PHE A 1 100 ? -15.305 -9.305 -15.195 1 88.12 100 PHE A O 1
ATOM 800 N N . PRO A 1 101 ? -14.727 -8.945 -17.359 1 89.06 101 PRO A N 1
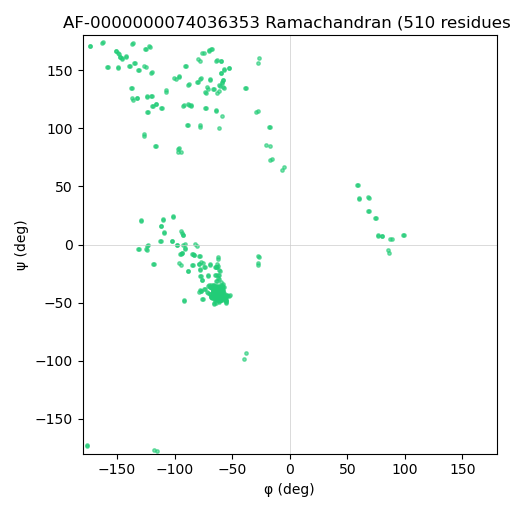ATOM 801 C CA . PRO A 1 101 ? -15.992 -9.469 -17.891 1 89.06 101 PRO A CA 1
ATOM 802 C C . PRO A 1 101 ? -16 -10.992 -18 1 89.06 101 PRO A C 1
ATOM 804 O O . PRO A 1 101 ? -16.922 -11.562 -18.562 1 89.06 101 PRO A O 1
ATOM 807 N N . ALA A 1 102 ? -15.008 -11.625 -17.484 1 88.19 102 ALA A N 1
ATOM 808 C CA . ALA A 1 102 ? -14.977 -13.086 -17.578 1 88.19 102 ALA A CA 1
ATOM 809 C C . ALA A 1 102 ? -16.281 -13.695 -17.062 1 88.19 102 ALA A C 1
ATOM 811 O O . ALA A 1 102 ? -16.891 -13.164 -16.141 1 88.19 102 ALA A O 1
ATOM 812 N N . LYS A 1 103 ? -16.625 -14.828 -17.562 1 92.5 103 LYS A N 1
ATOM 813 C CA . LYS A 1 103 ? -17.875 -15.5 -17.219 1 92.5 103 LYS A CA 1
ATOM 814 C C . LYS A 1 103 ? -17.953 -15.805 -15.734 1 92.5 103 LYS A C 1
ATOM 816 O O . LYS A 1 103 ? -18.984 -15.578 -15.102 1 92.5 103 LYS A O 1
ATOM 821 N N . ARG A 1 104 ? -16.922 -16.281 -15.203 1 91.44 104 ARG A N 1
ATOM 822 C CA . ARG A 1 104 ? -16.906 -16.609 -13.781 1 91.44 104 ARG A CA 1
ATOM 823 C C . ARG A 1 104 ? -17.094 -15.367 -12.922 1 91.44 104 ARG A C 1
ATOM 825 O O . ARG A 1 104 ? -17.719 -15.414 -11.859 1 91.44 104 ARG A O 1
ATOM 832 N N . SER A 1 105 ? -16.547 -14.289 -13.328 1 92 105 SER A N 1
ATOM 833 C CA . SER A 1 105 ? -16.703 -13.023 -12.617 1 92 105 SER A CA 1
ATOM 834 C C . SER A 1 105 ? -18.172 -12.562 -12.625 1 92 105 SER A C 1
ATOM 836 O O . SER A 1 105 ? -18.688 -12.117 -11.609 1 92 105 SER A O 1
ATOM 838 N N . GLN A 1 106 ? -18.734 -12.711 -13.75 1 93.44 106 GLN A N 1
ATOM 839 C CA . GLN A 1 106 ? -20.141 -12.344 -13.867 1 93.44 106 GLN A CA 1
ATOM 840 C C . GLN A 1 106 ? -21.031 -13.234 -13 1 93.44 106 GLN A C 1
ATOM 842 O O . GLN A 1 106 ? -22.031 -12.773 -12.445 1 93.44 106 GLN A O 1
ATOM 847 N N . LEU A 1 107 ? -20.656 -14.453 -12.953 1 95.31 107 LEU A N 1
ATOM 848 C CA . LEU A 1 107 ? -21.406 -15.398 -12.133 1 95.31 107 LEU A CA 1
ATOM 849 C C . LEU A 1 107 ? -21.406 -14.961 -10.672 1 95.31 107 LEU A C 1
ATOM 851 O O . LEU A 1 107 ? -22.422 -15.078 -9.992 1 95.31 107 LEU A O 1
ATOM 855 N N . VAL A 1 108 ? -20.312 -14.5 -10.141 1 95.06 108 VAL A N 1
ATOM 856 C CA . VAL A 1 108 ? -20.234 -14.023 -8.766 1 95.06 108 VAL A CA 1
ATOM 857 C C . VAL A 1 108 ? -21.281 -12.938 -8.531 1 95.06 108 VAL A C 1
ATOM 859 O O . VAL A 1 108 ? -22.031 -12.984 -7.551 1 95.06 108 VAL A O 1
ATOM 862 N N . MET A 1 109 ? -21.328 -11.992 -9.445 1 93.69 109 MET A N 1
ATOM 863 C CA . MET A 1 109 ? -22.234 -10.859 -9.312 1 93.69 109 MET A CA 1
ATOM 864 C C . MET A 1 109 ? -23.688 -11.305 -9.406 1 93.69 109 MET A C 1
ATOM 866 O O . MET A 1 109 ? -24.547 -10.812 -8.664 1 93.69 109 MET A O 1
ATOM 870 N N . GLU A 1 110 ? -23.938 -12.172 -10.312 1 93.88 110 GLU A N 1
ATOM 871 C CA . GLU A 1 110 ? -25.297 -12.695 -10.5 1 93.88 110 GLU A CA 1
ATOM 872 C C . GLU A 1 110 ? -25.766 -13.438 -9.258 1 93.88 110 GLU A C 1
ATOM 874 O O . GLU A 1 110 ? -26.906 -13.25 -8.812 1 93.88 110 GLU A O 1
ATOM 879 N N . GLU A 1 111 ? -24.984 -14.273 -8.68 1 95.06 111 GLU A N 1
ATOM 880 C CA . GLU A 1 111 ? -25.344 -15.031 -7.492 1 95.06 111 GLU A CA 1
ATOM 881 C C . GLU A 1 111 ? -25.547 -14.117 -6.289 1 95.06 111 GLU A C 1
ATOM 883 O O . GLU A 1 111 ? -26.422 -14.352 -5.461 1 95.06 111 GLU A O 1
ATOM 888 N N . ALA A 1 112 ? -24.719 -13.094 -6.18 1 93.12 112 ALA A N 1
ATOM 889 C CA . ALA A 1 112 ? -24.859 -12.133 -5.09 1 93.12 112 ALA A CA 1
ATOM 890 C C . ALA A 1 112 ? -26.25 -11.477 -5.113 1 93.12 112 ALA A C 1
ATOM 892 O O . ALA A 1 112 ? -26.844 -11.227 -4.062 1 93.12 112 ALA A O 1
ATOM 893 N N . ARG A 1 113 ? -26.75 -11.25 -6.289 1 91.38 113 ARG A N 1
ATOM 894 C CA . ARG A 1 113 ? -28.047 -10.609 -6.453 1 91.38 113 ARG A CA 1
ATOM 895 C C . ARG A 1 113 ? -29.172 -11.469 -5.859 1 91.38 113 ARG A C 1
ATOM 897 O O . ARG A 1 113 ? -30.172 -10.945 -5.375 1 91.38 113 ARG A O 1
ATOM 904 N N . GLU A 1 114 ? -28.969 -12.734 -5.914 1 92.56 114 GLU A N 1
ATOM 905 C CA . GLU A 1 114 ? -29.938 -13.656 -5.34 1 92.56 114 GLU A CA 1
ATOM 906 C C . GLU A 1 114 ? -30.078 -13.445 -3.834 1 92.56 114 GLU A C 1
ATOM 908 O O . GLU A 1 114 ? -31.094 -13.836 -3.236 1 92.56 114 GLU A O 1
ATOM 913 N N . PHE A 1 115 ? -29.141 -12.812 -3.254 1 92.12 115 PHE A N 1
ATOM 914 C CA . PHE A 1 115 ? -29.141 -12.578 -1.813 1 92.12 115 PHE A CA 1
ATOM 915 C C . PHE A 1 115 ? -29.328 -11.102 -1.504 1 92.12 115 PHE A C 1
ATOM 917 O O . PHE A 1 115 ? -28.922 -10.625 -0.444 1 92.12 115 PHE A O 1
ATOM 924 N N . SER A 1 116 ? -29.781 -10.305 -2.453 1 89.19 116 SER A N 1
ATOM 925 C CA . SER A 1 116 ? -30.125 -8.891 -2.336 1 89.19 116 SER A CA 1
ATOM 926 C C . SER A 1 116 ? -28.875 -8.016 -2.25 1 89.19 116 SER A C 1
ATOM 928 O O . SER A 1 116 ? -28.891 -6.992 -1.568 1 89.19 116 SER A O 1
ATOM 930 N N . ILE A 1 117 ? -27.828 -8.5 -2.721 1 90.75 117 ILE A N 1
ATOM 931 C CA . ILE A 1 117 ? -26.609 -7.723 -2.928 1 90.75 117 ILE A CA 1
ATOM 932 C C . ILE A 1 117 ? -26.531 -7.258 -4.383 1 90.75 117 ILE A C 1
ATOM 934 O O . ILE A 1 117 ? -25.922 -7.922 -5.223 1 90.75 117 ILE A O 1
ATOM 938 N N . VAL A 1 118 ? -27.188 -6.215 -4.66 1 85.31 118 VAL A N 1
ATOM 939 C CA . VAL A 1 118 ? -27.547 -5.863 -6.031 1 85.31 118 VAL A CA 1
ATOM 940 C C . VAL A 1 118 ? -26.469 -4.969 -6.641 1 85.31 118 VAL A C 1
ATOM 942 O O . VAL A 1 118 ? -26.094 -5.141 -7.801 1 85.31 118 VAL A O 1
ATOM 945 N N . GLY A 1 119 ? -26.062 -3.971 -5.926 1 90.56 119 GLY A N 1
ATOM 946 C CA . GLY A 1 119 ? -25.047 -3.021 -6.367 1 90.56 119 GLY A CA 1
ATOM 947 C C . GLY A 1 119 ? -24.219 -2.461 -5.227 1 90.56 119 GLY A C 1
ATOM 948 O O . GLY A 1 119 ? -24.547 -2.652 -4.059 1 90.56 119 GLY A O 1
ATOM 949 N N . GLY A 1 120 ? -23.188 -1.92 -5.719 1 95.88 120 GLY A N 1
ATOM 950 C CA . GLY A 1 120 ? -22.344 -1.415 -4.645 1 95.88 120 GLY A CA 1
ATOM 951 C C . GLY A 1 120 ? -21.125 -0.666 -5.145 1 95.88 120 GLY A C 1
ATOM 952 O O . GLY A 1 120 ? -21.062 -0.282 -6.316 1 95.88 120 GLY A O 1
ATOM 953 N N . ALA A 1 121 ? -20.297 -0.346 -4.211 1 96.56 121 ALA A N 1
ATOM 954 C CA . ALA A 1 121 ? -19.016 0.318 -4.457 1 96.56 121 ALA A CA 1
ATOM 955 C C . ALA A 1 121 ? -17.906 -0.335 -3.65 1 96.56 121 ALA A C 1
ATOM 957 O O . ALA A 1 121 ? -18.156 -1.076 -2.701 1 96.56 121 ALA A O 1
ATOM 958 N N . GLY A 1 122 ? -16.766 -0.153 -4.137 1 95.75 122 GLY A N 1
ATOM 959 C CA . GLY A 1 122 ? -15.625 -0.736 -3.463 1 95.75 122 GLY A CA 1
ATOM 960 C C . GLY A 1 122 ? -14.398 0.165 -3.479 1 95.75 122 GLY A C 1
ATOM 961 O O . GLY A 1 122 ? -14.359 1.154 -4.215 1 95.75 122 GLY A O 1
ATOM 962 N N . PHE A 1 123 ? -13.508 -0.085 -2.662 1 92.31 123 PHE A N 1
ATOM 963 C CA . PHE A 1 123 ? -12.188 0.528 -2.641 1 92.31 123 PHE A CA 1
ATOM 964 C C . PHE A 1 123 ? -11.227 -0.295 -1.793 1 92.31 123 PHE A C 1
ATOM 966 O O . PHE A 1 123 ? -11.602 -1.322 -1.229 1 92.31 123 PHE A O 1
ATOM 973 N N . SER A 1 124 ? -9.969 0.085 -1.806 1 92.81 124 SER A N 1
ATOM 974 C CA . SER A 1 124 ? -8.977 -0.69 -1.074 1 92.81 124 SER A CA 1
ATOM 975 C C . SER A 1 124 ? -7.984 0.22 -0.357 1 92.81 124 SER A C 1
ATOM 977 O O . SER A 1 124 ? -7.879 1.405 -0.677 1 92.81 124 SER A O 1
ATOM 979 N N . ILE A 1 125 ? -7.469 -0.276 0.626 1 90.44 125 ILE A N 1
ATOM 980 C CA . ILE A 1 125 ? -6.375 0.332 1.374 1 90.44 125 ILE A CA 1
ATOM 981 C C . ILE A 1 125 ? -5.133 -0.555 1.286 1 90.44 125 ILE A C 1
ATOM 983 O O . ILE A 1 125 ? -5.16 -1.714 1.705 1 90.44 125 ILE A O 1
ATOM 987 N N . TYR A 1 126 ? -4.152 0.008 0.781 1 88.25 126 TYR A N 1
ATOM 988 C CA . TYR A 1 126 ? -2.896 -0.728 0.681 1 88.25 126 TYR A CA 1
ATOM 989 C C . TYR A 1 126 ? -2.066 -0.566 1.949 1 88.25 126 TYR A C 1
ATOM 991 O O . TYR A 1 126 ? -1.998 0.526 2.518 1 88.25 126 TYR A O 1
ATOM 999 N N . ARG A 1 127 ? -1.493 -1.646 2.359 1 84.88 127 ARG A N 1
ATOM 1000 C CA . ARG A 1 127 ? -0.67 -1.699 3.562 1 84.88 127 ARG A CA 1
ATOM 1001 C C . ARG A 1 127 ? 0.709 -2.275 3.258 1 84.88 127 ARG A C 1
ATOM 1003 O O . ARG A 1 127 ? 0.953 -2.764 2.152 1 84.88 127 ARG A O 1
ATOM 1010 N N . PRO A 1 128 ? 1.587 -2.107 4.27 1 79.56 128 PRO A N 1
ATOM 1011 C CA . PRO A 1 128 ? 2.895 -2.732 4.059 1 79.56 128 PRO A CA 1
ATOM 1012 C C . PRO A 1 128 ? 2.803 -4.242 3.863 1 79.56 128 PRO A C 1
ATOM 1014 O O . PRO A 1 128 ? 1.777 -4.852 4.188 1 79.56 128 PRO A O 1
ATOM 1017 N N . ARG A 1 129 ? 3.855 -4.77 3.219 1 78.5 129 ARG A N 1
ATOM 1018 C CA . ARG A 1 129 ? 4.02 -6.211 3.045 1 78.5 129 ARG A CA 1
ATOM 1019 C C . ARG A 1 129 ? 2.959 -6.773 2.107 1 78.5 129 ARG A C 1
ATOM 1021 O O . ARG A 1 129 ? 2.455 -7.879 2.322 1 78.5 129 ARG A O 1
ATOM 1028 N N . GLY A 1 130 ? 2.504 -5.914 1.195 1 78.12 130 GLY A N 1
ATOM 1029 C CA . GLY A 1 130 ? 1.632 -6.363 0.122 1 78.12 130 GLY A CA 1
ATOM 1030 C C . GLY A 1 130 ? 0.203 -6.598 0.575 1 78.12 130 GLY A C 1
ATOM 1031 O O . GLY A 1 130 ? -0.605 -7.156 -0.169 1 78.12 130 GLY A O 1
ATOM 1032 N N . ILE A 1 131 ? -0.059 -6.227 1.762 1 84.12 131 ILE A N 1
ATOM 1033 C CA . ILE A 1 131 ? -1.421 -6.41 2.25 1 84.12 131 ILE A CA 1
ATOM 1034 C C . ILE A 1 131 ? -2.348 -5.387 1.592 1 84.12 131 ILE A C 1
ATOM 1036 O O . ILE A 1 131 ? -1.992 -4.215 1.455 1 84.12 131 ILE A O 1
ATOM 1040 N N . ILE A 1 132 ? -3.41 -5.879 1.104 1 89.19 132 ILE A N 1
ATOM 1041 C CA . ILE A 1 132 ? -4.453 -5.031 0.533 1 89.19 132 ILE A CA 1
ATOM 1042 C C . ILE A 1 132 ? -5.785 -5.312 1.228 1 89.19 132 ILE A C 1
ATOM 1044 O O . ILE A 1 132 ? -6.316 -6.422 1.139 1 89.19 132 ILE A O 1
ATOM 1048 N N . ILE A 1 133 ? -6.273 -4.348 1.938 1 92.19 133 ILE A N 1
ATOM 1049 C CA . ILE A 1 133 ? -7.578 -4.484 2.578 1 92.19 133 ILE A CA 1
ATOM 1050 C C . ILE A 1 133 ? -8.664 -3.941 1.654 1 92.19 133 ILE A C 1
ATOM 1052 O O . ILE A 1 133 ? -8.648 -2.762 1.292 1 92.19 133 ILE A O 1
ATOM 1056 N N . GLY A 1 134 ? -9.562 -4.773 1.302 1 94.5 134 GLY A N 1
ATOM 1057 C CA . GLY A 1 134 ? -10.672 -4.379 0.448 1 94.5 134 GLY A CA 1
ATOM 1058 C C . GLY A 1 134 ? -11.93 -4.035 1.225 1 94.5 134 GLY A C 1
ATOM 1059 O O . GLY A 1 134 ? -12.234 -4.668 2.236 1 94.5 134 GLY A O 1
ATOM 1060 N N . PHE A 1 135 ? -12.664 -3.057 0.726 1 96.25 135 PHE A N 1
ATOM 1061 C CA . PHE A 1 135 ? -13.984 -2.672 1.212 1 96.25 135 PHE A CA 1
ATOM 1062 C C . PHE A 1 135 ? -15.023 -2.82 0.114 1 96.25 135 PHE A C 1
ATOM 1064 O O . PHE A 1 135 ? -14.906 -2.209 -0.951 1 96.25 135 PHE A O 1
ATOM 1071 N N . GLY A 1 136 ? -15.961 -3.631 0.358 1 96.25 136 GLY A N 1
ATOM 1072 C CA . GLY A 1 136 ? -17.156 -3.723 -0.477 1 96.25 136 GLY A CA 1
ATOM 1073 C C . GLY A 1 136 ? -18.406 -3.234 0.217 1 96.25 136 GLY A C 1
ATOM 1074 O O . GLY A 1 136 ? -18.797 -3.764 1.261 1 96.25 136 GLY A O 1
ATOM 1075 N N . LEU A 1 137 ? -18.969 -2.244 -0.297 1 96.94 137 LEU A N 1
ATOM 1076 C CA . LEU A 1 137 ? -20.219 -1.718 0.211 1 96.94 137 LEU A CA 1
ATOM 1077 C C . LEU A 1 137 ? -21.375 -2.049 -0.736 1 96.94 137 LEU A C 1
ATOM 1079 O O . LEU A 1 137 ? -21.25 -1.88 -1.951 1 96.94 137 LEU A O 1
ATOM 1083 N N . ALA A 1 138 ? -22.375 -2.533 -0.163 1 96.31 138 ALA A N 1
ATOM 1084 C CA . ALA A 1 138 ? -23.531 -2.918 -0.987 1 96.31 138 ALA A CA 1
ATOM 1085 C C . ALA A 1 138 ? -24.797 -2.244 -0.498 1 96.31 138 ALA A C 1
ATOM 1087 O O . ALA A 1 138 ? -24.891 -1.814 0.656 1 96.31 138 ALA A O 1
ATOM 1088 N N . SER A 1 139 ? -25.703 -2.07 -1.438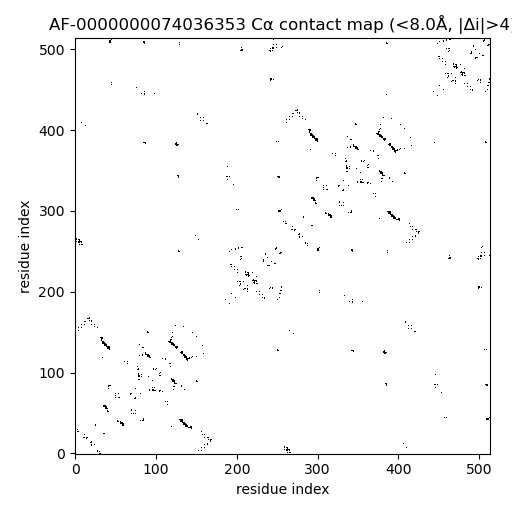 1 94.06 139 SER A N 1
ATOM 1089 C CA . SER A 1 139 ? -27.031 -1.562 -1.146 1 94.06 139 SER A CA 1
ATOM 1090 C C . SER A 1 139 ? -28.109 -2.568 -1.547 1 94.06 139 SER A C 1
ATOM 1092 O O . SER A 1 139 ? -28.156 -3.016 -2.693 1 94.06 139 SER A O 1
ATOM 1094 N N . SER A 1 140 ? -28.969 -2.871 -0.629 1 90.88 140 SER A N 1
ATOM 1095 C CA . SER A 1 140 ? -30.094 -3.752 -0.926 1 90.88 140 SER A CA 1
ATOM 1096 C C . SER A 1 140 ? -31.188 -3.018 -1.702 1 90.88 140 SER A C 1
ATOM 1098 O O . SER A 1 140 ? -31.906 -3.625 -2.494 1 90.88 140 SER A O 1
ATOM 1100 N N . ALA A 1 141 ? -31.281 -1.729 -1.521 1 87.56 141 ALA A N 1
ATOM 1101 C CA . ALA A 1 141 ? -32.312 -0.923 -2.152 1 87.56 141 ALA A CA 1
ATOM 1102 C C . ALA A 1 141 ? -31.875 -0.423 -3.523 1 87.56 141 ALA A C 1
ATOM 1104 O O . ALA A 1 141 ? -32.688 -0.081 -4.367 1 87.56 141 ALA A O 1
ATOM 1105 N N . GLY A 1 142 ? -30.672 -0.364 -3.719 1 85.88 142 GLY A N 1
ATOM 1106 C CA . GLY A 1 142 ? -30.141 0.085 -4.996 1 85.88 142 GLY A CA 1
ATOM 1107 C C . GLY A 1 142 ? -30.016 1.594 -5.09 1 85.88 142 GLY A C 1
ATOM 1108 O O . GLY A 1 142 ? -29.469 2.115 -6.066 1 85.88 142 GLY A O 1
ATOM 1109 N N . ASP A 1 143 ? -30.484 2.322 -4.074 1 89.12 143 ASP A N 1
ATOM 1110 C CA . ASP A 1 143 ? -30.406 3.781 -4.055 1 89.12 143 ASP A CA 1
ATOM 1111 C C . ASP A 1 143 ? -29.203 4.258 -3.268 1 89.12 143 ASP A C 1
ATOM 1113 O O . ASP A 1 143 ? -29.312 4.613 -2.092 1 89.12 143 ASP A O 1
ATOM 1117 N N . MET A 1 144 ? -28.078 4.203 -3.914 1 92.12 144 MET A N 1
ATOM 1118 C CA . MET A 1 144 ? -26.844 4.598 -3.258 1 92.12 144 MET A CA 1
ATOM 1119 C C . MET A 1 144 ? -26.188 5.758 -3.996 1 92.12 144 MET A C 1
ATOM 1121 O O . MET A 1 144 ? -26.359 5.914 -5.203 1 92.12 144 MET A O 1
ATOM 1125 N N . ARG A 1 145 ? -25.531 6.559 -3.297 1 92.75 145 ARG A N 1
ATOM 1126 C CA . ARG A 1 145 ? -24.75 7.645 -3.879 1 92.75 145 ARG A CA 1
ATOM 1127 C C . ARG A 1 145 ? -23.359 7.168 -4.266 1 92.75 145 ARG A C 1
ATOM 1129 O O . ARG A 1 145 ? -22.594 6.703 -3.412 1 92.75 145 ARG A O 1
ATOM 1136 N N . THR A 1 146 ? -23.078 7.273 -5.559 1 92.56 146 THR A N 1
ATOM 1137 C CA . THR A 1 146 ? -21.797 6.781 -6.016 1 92.56 146 THR A CA 1
ATOM 1138 C C . THR A 1 146 ? -21.078 7.84 -6.848 1 92.56 146 THR A C 1
ATOM 1140 O O . THR A 1 146 ? -20.234 7.512 -7.695 1 92.56 146 THR A O 1
ATOM 1143 N N . ASP A 1 147 ? -21.484 9.07 -6.656 1 87.31 147 ASP A N 1
ATOM 1144 C CA . ASP A 1 147 ? -20.719 10.125 -7.324 1 87.31 147 ASP A CA 1
ATOM 1145 C C . ASP A 1 147 ? -19.328 10.258 -6.73 1 87.31 147 ASP A C 1
ATOM 1147 O O . ASP A 1 147 ? -19.062 9.758 -5.637 1 87.31 147 ASP A O 1
ATOM 1151 N N . ARG A 1 148 ? -18.531 10.977 -7.395 1 80.62 148 ARG A N 1
ATOM 1152 C CA . ARG A 1 148 ? -17.125 11.07 -7.051 1 80.62 148 ARG A CA 1
ATOM 1153 C C . ARG A 1 148 ? -16.938 11.586 -5.629 1 80.62 148 ARG A C 1
ATOM 1155 O O . ARG A 1 148 ? -16.094 11.078 -4.879 1 80.62 148 ARG A O 1
ATOM 1162 N N . ALA A 1 149 ? -17.609 12.562 -5.309 1 79.38 149 ALA A N 1
ATOM 1163 C CA . ALA A 1 149 ? -17.5 13.156 -3.979 1 79.38 149 ALA A CA 1
ATOM 1164 C C . ALA A 1 149 ? -17.922 12.164 -2.895 1 79.38 149 ALA A C 1
ATOM 1166 O O . ALA A 1 149 ? -17.25 12.039 -1.869 1 79.38 149 ALA A O 1
ATOM 1167 N N . ALA A 1 150 ? -19.031 11.484 -3.111 1 86 150 ALA A N 1
ATOM 1168 C CA . ALA A 1 150 ? -19.516 10.5 -2.15 1 86 150 ALA A CA 1
ATOM 1169 C C . ALA A 1 150 ? -18.5 9.375 -1.962 1 86 150 ALA A C 1
ATOM 1171 O O . ALA A 1 150 ? -18.219 8.969 -0.833 1 86 150 ALA A O 1
ATOM 1172 N N . LEU A 1 151 ? -17.969 8.961 -3.025 1 87.94 151 LEU A N 1
ATOM 1173 C CA . LEU A 1 151 ? -17 7.863 -2.975 1 87.94 151 LEU A CA 1
ATOM 1174 C C . LEU A 1 151 ? -15.727 8.289 -2.266 1 87.94 151 LEU A C 1
ATOM 1176 O O . LEU A 1 151 ? -15.133 7.5 -1.526 1 87.94 151 LEU A O 1
ATOM 1180 N N . ALA A 1 152 ? -15.359 9.492 -2.49 1 82.5 152 ALA A N 1
ATOM 1181 C CA . ALA A 1 152 ? -14.18 10.008 -1.808 1 82.5 152 ALA A CA 1
ATOM 1182 C C . ALA A 1 152 ? -14.398 10.07 -0.299 1 82.5 152 ALA A C 1
ATOM 1184 O O . ALA A 1 152 ? -13.516 9.695 0.477 1 82.5 152 ALA A O 1
ATOM 1185 N N . ILE A 1 153 ? -15.523 10.484 0.077 1 83.06 153 ILE A N 1
ATOM 1186 C CA . ILE A 1 153 ? -15.859 10.586 1.492 1 83.06 153 ILE A CA 1
ATOM 1187 C C . ILE A 1 153 ? -15.93 9.195 2.109 1 83.06 153 ILE A C 1
ATOM 1189 O O . ILE A 1 153 ? -15.438 8.977 3.219 1 83.06 153 ILE A O 1
ATOM 1193 N N . LEU A 1 154 ? -16.547 8.297 1.419 1 88.56 154 LEU A N 1
ATOM 1194 C CA . LEU A 1 154 ? -16.641 6.922 1.896 1 88.56 154 LEU A CA 1
ATOM 1195 C C . LEU A 1 154 ? -15.258 6.312 2.096 1 88.56 154 LEU A C 1
ATOM 1197 O O . LEU A 1 154 ? -15.008 5.637 3.096 1 88.56 154 LEU A O 1
ATOM 1201 N N . LYS A 1 155 ? -14.398 6.57 1.222 1 87.88 155 LYS A N 1
ATOM 1202 C CA . LYS A 1 155 ? -13.039 6.055 1.353 1 87.88 155 LYS A CA 1
ATOM 1203 C C . LYS A 1 155 ? -12.336 6.664 2.562 1 87.88 155 LYS A C 1
ATOM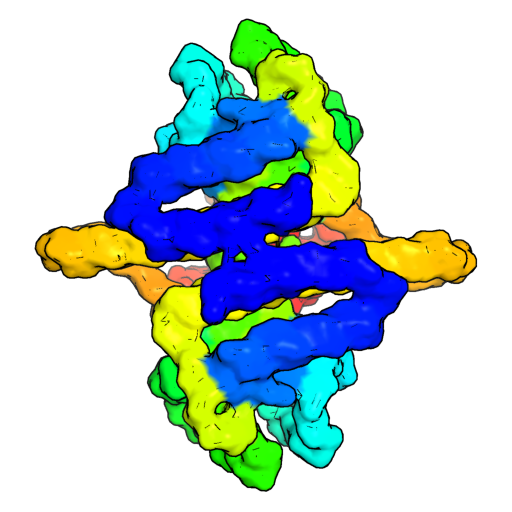 1205 O O . LYS A 1 155 ? -11.672 5.957 3.326 1 87.88 155 LYS A O 1
ATOM 1210 N N . THR A 1 156 ? -12.492 7.934 2.682 1 83.25 156 THR A N 1
ATOM 1211 C CA . THR A 1 156 ? -11.906 8.602 3.836 1 83.25 156 THR A CA 1
ATOM 1212 C C . THR A 1 156 ? -12.43 8 5.137 1 83.25 156 THR A C 1
ATOM 1214 O O . THR A 1 156 ? -11.648 7.73 6.055 1 83.25 156 THR A O 1
ATOM 1217 N N . GLY A 1 157 ? -13.68 7.82 5.16 1 84.94 157 GLY A N 1
ATOM 1218 C CA . GLY A 1 157 ? -14.266 7.191 6.336 1 84.94 157 GLY A CA 1
ATOM 1219 C C . GLY A 1 157 ? -13.75 5.789 6.586 1 84.94 157 GLY A C 1
ATOM 1220 O O . GLY A 1 157 ? -13.5 5.41 7.73 1 84.94 157 GLY A O 1
ATOM 1221 N N . ALA A 1 158 ? -13.609 5.074 5.566 1 88.56 158 ALA A N 1
ATOM 1222 C CA . ALA A 1 158 ? -13.125 3.703 5.676 1 88.56 158 ALA A CA 1
ATOM 1223 C C . ALA A 1 158 ? -11.688 3.668 6.195 1 88.56 158 ALA A C 1
ATOM 1225 O O . ALA A 1 158 ? -11.336 2.799 7 1 88.56 158 ALA A O 1
ATOM 1226 N N . VAL A 1 159 ? -10.93 4.543 5.754 1 85 159 VAL A N 1
ATOM 1227 C CA . VAL A 1 159 ? -9.547 4.617 6.23 1 85 159 VAL A CA 1
ATOM 1228 C C . VAL A 1 159 ? -9.531 4.938 7.723 1 85 159 VAL A C 1
ATOM 1230 O O . VAL A 1 159 ? -8.789 4.32 8.484 1 85 159 VAL A O 1
ATOM 1233 N N . HIS A 1 160 ? -10.305 5.895 8.039 1 84.06 160 HIS A N 1
ATOM 1234 C CA . HIS A 1 160 ? -10.391 6.238 9.453 1 84.06 160 HIS A CA 1
ATOM 1235 C C . HIS A 1 160 ? -10.875 5.051 10.281 1 84.06 160 HIS A C 1
ATOM 1237 O O . HIS A 1 160 ? -10.359 4.789 11.367 1 84.06 160 HIS A O 1
ATOM 1243 N N . PHE A 1 161 ? -11.859 4.406 9.766 1 89 161 PHE A N 1
ATOM 1244 C CA . PHE A 1 161 ? -12.367 3.201 10.422 1 89 161 PHE A CA 1
ATOM 1245 C C . PHE A 1 161 ? -11.242 2.189 10.633 1 89 161 PHE A C 1
ATOM 1247 O O . PHE A 1 161 ? -11.086 1.65 11.727 1 89 161 PHE A O 1
ATOM 1254 N N . GLN A 1 162 ? -10.562 1.957 9.633 1 86.75 162 GLN A N 1
ATOM 1255 C CA . GLN A 1 162 ? -9.492 0.965 9.688 1 86.75 162 GLN A CA 1
ATOM 1256 C C . GLN A 1 162 ? -8.422 1.36 10.703 1 86.75 162 GLN A C 1
ATOM 1258 O O . GLN A 1 162 ? -7.891 0.506 11.414 1 86.75 162 GLN A O 1
ATOM 1263 N N . THR A 1 163 ? -8.07 2.617 10.695 1 80 163 THR A N 1
ATOM 1264 C CA . THR A 1 163 ? -7.094 3.105 11.664 1 80 163 THR A CA 1
ATOM 1265 C C . THR A 1 163 ? -7.594 2.902 13.086 1 80 163 THR A C 1
ATOM 1267 O O . THR A 1 163 ? -6.867 2.375 13.938 1 80 163 THR A O 1
ATOM 1270 N N . ALA A 1 164 ? -8.82 3.273 13.328 1 83.19 164 ALA A N 1
ATOM 1271 C CA . ALA A 1 164 ? -9.414 3.107 14.648 1 83.19 164 ALA A CA 1
ATOM 1272 C C . ALA A 1 164 ? -9.508 1.633 15.023 1 83.19 164 ALA A C 1
ATOM 1274 O O . ALA A 1 164 ? -9.242 1.262 16.172 1 83.19 164 ALA A O 1
ATOM 1275 N N . TYR A 1 165 ? -9.883 0.886 14.07 1 86.38 165 TYR A N 1
ATOM 1276 C CA . TYR A 1 165 ? -10.023 -0.549 14.289 1 86.38 165 TYR A CA 1
ATOM 1277 C C . TYR A 1 165 ? -8.688 -1.172 14.68 1 86.38 165 TYR A C 1
ATOM 1279 O O . TYR A 1 165 ? -8.625 -1.979 15.609 1 86.38 165 TYR A O 1
ATOM 1287 N N . SER A 1 166 ? -7.672 -0.82 14.016 1 79 166 SER A N 1
ATOM 1288 C CA . SER A 1 166 ? -6.332 -1.326 14.312 1 79 166 SER A CA 1
ATOM 1289 C C . SER A 1 166 ? -5.879 -0.908 15.703 1 79 166 SER A C 1
ATOM 1291 O O . SER A 1 166 ? -5.238 -1.687 16.406 1 79 166 SER A O 1
ATOM 1293 N N . LEU A 1 167 ? -6.129 0.275 16.062 1 75.06 167 LEU A N 1
ATOM 1294 C CA . LEU A 1 167 ? -5.758 0.777 17.375 1 75.06 167 LEU A CA 1
ATOM 1295 C C . LEU A 1 167 ? -6.484 0.009 18.469 1 75.06 167 LEU A C 1
ATOM 1297 O O . LEU A 1 167 ? -5.898 -0.307 19.516 1 75.06 167 LEU A O 1
ATOM 1301 N N . LEU A 1 168 ? -7.688 -0.27 18.25 1 80.19 168 LEU A N 1
ATOM 1302 C CA . LEU A 1 168 ? -8.469 -1.017 19.234 1 80.19 168 LEU A CA 1
ATOM 1303 C C . LEU A 1 168 ? -7.949 -2.443 19.375 1 80.19 168 LEU A C 1
ATOM 1305 O O . LEU A 1 168 ? -7.871 -2.975 20.484 1 80.19 168 LEU A O 1
ATOM 1309 N N . GLU A 1 169 ? -7.602 -3.027 18.25 1 77 169 GLU A N 1
ATOM 1310 C CA . GLU A 1 169 ? -7.082 -4.391 18.266 1 77 169 GLU A CA 1
ATOM 1311 C C . GLU A 1 169 ? -5.746 -4.461 19 1 77 169 GLU A C 1
ATOM 1313 O O . GLU A 1 169 ? -5.477 -5.422 19.719 1 77 169 GLU A O 1
ATOM 1318 N N . GLU A 1 170 ? -4.918 -3.545 18.812 1 72.44 170 GLU A N 1
ATOM 1319 C CA . GLU A 1 170 ? -3.621 -3.488 19.484 1 72.44 170 GLU A CA 1
ATOM 1320 C C . GLU A 1 170 ? -3.785 -3.326 20.984 1 72.44 170 GLU A C 1
ATOM 1322 O O . GLU A 1 170 ? -3.049 -3.938 21.766 1 72.44 170 GLU A O 1
ATOM 1327 N N . SER A 1 171 ? -4.637 -2.461 21.359 1 71.5 171 SER A N 1
ATOM 1328 C CA . SER A 1 171 ? -4.887 -2.227 22.781 1 71.5 171 SER A CA 1
ATOM 1329 C C . SER A 1 171 ? -5.434 -3.477 23.469 1 71.5 171 SER A C 1
ATOM 1331 O O . SER A 1 171 ? -5.078 -3.777 24.609 1 71.5 171 SER A O 1
ATOM 1333 N N . ALA A 1 172 ? -6.328 -4.133 22.812 1 68.88 172 ALA A N 1
ATOM 1334 C CA . ALA A 1 172 ? -6.898 -5.359 23.359 1 68.88 172 ALA A CA 1
ATOM 1335 C C . ALA A 1 172 ? -5.828 -6.438 23.516 1 68.88 172 ALA A C 1
ATOM 1337 O O . ALA A 1 172 ? -5.867 -7.227 24.469 1 68.88 172 ALA A O 1
ATOM 1338 N N . ARG A 1 173 ? -4.957 -6.434 22.609 1 64.44 173 ARG A N 1
ATOM 1339 C CA . ARG A 1 173 ? -3.863 -7.398 22.672 1 64.44 173 ARG A CA 1
ATOM 1340 C C . ARG A 1 173 ? -2.926 -7.074 23.844 1 64.44 173 ARG A C 1
ATOM 1342 O O . ARG A 1 173 ? -2.361 -7.98 24.453 1 64.44 173 ARG A O 1
ATOM 1349 N N . SER A 1 174 ? -2.586 -5.832 24 1 60.16 174 SER A N 1
ATOM 1350 C CA . SER A 1 174 ? -1.705 -5.422 25.078 1 60.16 174 SER A CA 1
ATOM 1351 C C . SER A 1 174 ? -2.32 -5.742 26.438 1 60.16 174 SER A C 1
ATOM 1353 O O . SER A 1 174 ? -1.607 -6.082 27.391 1 60.16 174 SER A O 1
ATOM 1355 N N . ASP A 1 175 ? -3.592 -5.438 26.703 1 56.28 175 ASP A N 1
ATOM 1356 C CA . ASP A 1 175 ? -4.246 -5.758 27.969 1 56.28 175 ASP A CA 1
ATOM 1357 C C . ASP A 1 175 ? -4.355 -7.27 28.156 1 56.28 175 ASP A C 1
ATOM 1359 O O . ASP A 1 175 ? -4.434 -7.75 29.297 1 56.28 175 ASP A O 1
ATOM 1363 N N . GLY A 1 176 ? -4.777 -7.977 27.281 1 47.72 176 GLY A N 1
ATOM 1364 C CA . GLY A 1 176 ? -4.789 -9.43 27.422 1 47.72 176 GLY A CA 1
ATOM 1365 C C . GLY A 1 176 ? -3.398 -10.023 27.547 1 47.72 176 GLY A C 1
ATOM 1366 O O . GLY A 1 176 ? -2.41 -9.398 27.172 1 47.72 176 GLY A O 1
ATOM 1367 N N . GLU A 1 177 ? -3.193 -10.992 28.688 1 39.81 177 GLU A N 1
ATOM 1368 C CA . GLU A 1 177 ? -1.941 -11.648 29.062 1 39.81 177 GLU A CA 1
ATOM 1369 C C . GLU A 1 177 ? -1.013 -11.781 27.859 1 39.81 177 GLU A C 1
ATOM 1371 O O . GLU A 1 177 ? -1.464 -11.734 26.703 1 39.81 177 GLU A O 1
ATOM 1376 N N . GLU A 1 178 ? 0.483 -12.016 28.219 1 39.91 178 GLU A N 1
ATOM 1377 C CA . GLU A 1 178 ? 1.708 -12.586 27.672 1 39.91 178 GLU A CA 1
ATOM 1378 C C . GLU A 1 178 ? 1.398 -13.703 26.672 1 39.91 178 GLU A C 1
ATOM 1380 O O . GLU A 1 178 ? 1.88 -14.828 26.828 1 39.91 178 GLU A O 1
ATOM 1385 N N . THR A 1 179 ? 0.248 -14.133 26.562 1 33.84 179 THR A N 1
ATOM 1386 C CA . THR A 1 179 ? 0.257 -15.453 25.938 1 33.84 179 THR A CA 1
ATOM 1387 C C . THR A 1 179 ? 1.309 -15.523 24.844 1 33.84 179 THR A C 1
ATOM 1389 O O . THR A 1 179 ? 1.425 -14.609 24.016 1 33.84 179 THR A O 1
ATOM 1392 N N . GLN A 1 180 ? 2.014 -16.672 24.953 1 33.97 180 GLN A N 1
ATOM 1393 C CA . GLN A 1 180 ? 3.273 -17.219 24.469 1 33.97 180 GLN A CA 1
ATOM 1394 C C . GLN A 1 180 ? 3.521 -16.812 23.016 1 33.97 180 GLN A C 1
ATOM 1396 O O . GLN A 1 180 ? 4.602 -16.312 22.688 1 33.97 180 GLN A O 1
ATOM 1401 N N . GLY A 1 181 ? 3.15 -17.844 22.109 1 32.47 181 GLY A N 1
ATOM 1402 C CA . GLY A 1 181 ? 3.705 -18.484 20.922 1 32.47 181 GLY A CA 1
ATOM 1403 C C . GLY A 1 181 ? 3.508 -17.656 19.672 1 32.47 181 GLY A C 1
ATOM 1404 O O . GLY A 1 181 ? 3.826 -18.109 18.562 1 32.47 181 GLY A O 1
ATOM 1405 N N . ARG A 1 182 ? 2.24 -17.047 19.594 1 35.28 182 ARG A N 1
ATOM 1406 C CA . ARG A 1 182 ? 2.289 -16.703 18.188 1 35.28 182 ARG A CA 1
ATOM 1407 C C . ARG A 1 182 ? 3.475 -15.789 17.875 1 35.28 182 ARG A C 1
ATOM 1409 O O . ARG A 1 182 ? 3.777 -14.883 18.656 1 35.28 182 ARG A O 1
ATOM 1416 N N . GLU A 1 183 ? 4.336 -16.219 17.25 1 36.88 183 GLU A N 1
ATOM 1417 C CA . GLU A 1 183 ? 5.422 -15.516 16.562 1 36.88 183 GLU A CA 1
ATOM 1418 C C . GLU A 1 183 ? 5.109 -14.031 16.391 1 36.88 183 GLU A C 1
ATOM 1420 O O . GLU A 1 183 ? 4.098 -13.672 15.789 1 36.88 183 GLU A O 1
ATOM 1425 N N . ARG A 1 184 ? 5.141 -13.164 17.484 1 37.66 184 ARG A N 1
ATOM 1426 C CA . ARG A 1 184 ? 5.219 -11.719 17.266 1 37.66 184 ARG A CA 1
ATOM 1427 C C . ARG A 1 184 ? 5.418 -11.398 15.789 1 37.66 184 ARG A C 1
ATOM 1429 O O . ARG A 1 184 ? 6.469 -11.695 15.219 1 37.66 184 ARG A O 1
ATOM 1436 N N . GLU A 1 185 ? 4.461 -11.742 15.086 1 43.66 185 GLU A N 1
ATOM 1437 C CA . GLU A 1 185 ? 4.691 -11.156 13.773 1 43.66 185 GLU A CA 1
ATOM 1438 C C . GLU A 1 185 ? 5.672 -9.984 13.852 1 43.66 185 GLU A C 1
ATOM 1440 O O . GLU A 1 185 ? 5.5 -9.078 14.664 1 43.66 185 GLU A O 1
ATOM 1445 N N . ARG A 1 186 ? 6.836 -10.242 13.797 1 46.19 186 ARG A N 1
ATOM 1446 C CA . ARG A 1 186 ? 7.906 -9.25 13.781 1 46.19 186 ARG A CA 1
ATOM 1447 C C . ARG A 1 186 ? 7.371 -7.871 13.406 1 46.19 186 ARG A C 1
ATOM 1449 O O . ARG A 1 186 ? 6.641 -7.73 12.422 1 46.19 186 ARG A O 1
ATOM 1456 N N . SER A 1 187 ? 7.172 -7.016 14.406 1 55.25 187 SER A N 1
ATOM 1457 C CA . SER A 1 187 ? 6.852 -5.605 14.219 1 55.25 187 SER A CA 1
ATOM 1458 C C . SER A 1 187 ? 7.445 -5.074 12.914 1 55.25 187 SER A C 1
ATOM 1460 O O . SER A 1 187 ? 8.539 -5.484 12.516 1 55.25 187 SER A O 1
ATOM 1462 N N . PRO A 1 188 ? 6.543 -4.699 11.945 1 57.22 188 PRO A N 1
ATOM 1463 C CA . PRO A 1 188 ? 7.141 -4.059 10.773 1 57.22 188 PRO A CA 1
ATOM 1464 C C . PRO A 1 188 ? 8.453 -3.35 11.094 1 57.22 188 PRO A C 1
ATOM 1466 O O . PRO A 1 188 ? 9.312 -3.217 10.219 1 57.22 188 PRO A O 1
ATOM 1469 N N . ARG A 1 189 ? 8.625 -3.113 12.375 1 58.81 189 ARG A N 1
ATOM 1470 C CA . ARG A 1 189 ? 9.828 -2.395 12.781 1 58.81 189 ARG A CA 1
ATOM 1471 C C . ARG A 1 189 ? 11.031 -3.332 12.844 1 58.81 189 ARG A C 1
ATOM 1473 O O . ARG A 1 189 ? 12.172 -2.883 12.992 1 58.81 189 ARG A O 1
ATOM 1480 N N . ASP A 1 190 ? 10.656 -4.547 12.531 1 61.91 190 ASP A N 1
ATOM 1481 C CA . ASP A 1 190 ? 11.742 -5.516 12.594 1 61.91 190 ASP A CA 1
ATOM 1482 C C . ASP A 1 190 ? 12.273 -5.832 11.195 1 61.91 190 ASP A C 1
ATOM 1484 O O . ASP A 1 190 ? 12.969 -6.836 11 1 61.91 190 ASP A O 1
ATOM 1488 N N . LEU A 1 191 ? 12.078 -4.926 10.305 1 64.69 191 LEU A N 1
ATOM 1489 C CA . LEU A 1 191 ? 12.523 -5.148 8.938 1 64.69 191 LEU A CA 1
ATOM 1490 C C . LEU A 1 191 ? 14.047 -5.078 8.844 1 64.69 191 LEU A C 1
ATOM 1492 O O . LEU A 1 191 ? 14.68 -4.266 9.516 1 64.69 191 LEU A O 1
ATOM 1496 N N . PRO A 1 192 ? 14.547 -6.066 8.102 1 70.06 192 PRO A N 1
ATOM 1497 C CA . PRO A 1 192 ? 16 -6.039 7.906 1 70.06 192 PRO A CA 1
ATOM 1498 C C . PRO A 1 192 ? 16.484 -4.746 7.258 1 70.06 192 PRO A C 1
ATOM 1500 O O . PRO A 1 192 ? 15.812 -4.195 6.387 1 70.06 192 PRO A O 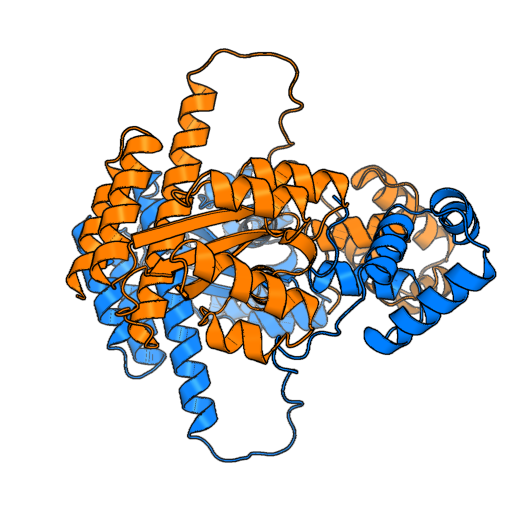1
ATOM 1503 N N . LEU A 1 193 ? 17.562 -4.242 7.824 1 76.62 193 LEU A N 1
ATOM 1504 C CA . LEU A 1 193 ? 18.156 -3.037 7.262 1 76.62 193 LEU A CA 1
ATOM 1505 C C . LEU A 1 193 ? 19.188 -3.391 6.188 1 76.62 193 LEU A C 1
ATOM 1507 O O . LEU A 1 193 ? 20.25 -3.92 6.492 1 76.62 193 LEU A O 1
ATOM 1511 N N . LEU A 1 194 ? 18.781 -3.234 4.918 1 83.5 194 LEU A N 1
ATOM 1512 C CA . LEU A 1 194 ? 19.734 -3.377 3.826 1 83.5 194 LEU A CA 1
ATOM 1513 C C . LEU A 1 194 ? 20.562 -2.104 3.656 1 83.5 194 LEU A C 1
ATOM 1515 O O . LEU A 1 194 ? 20.047 -0.997 3.801 1 83.5 194 LEU A O 1
ATOM 1519 N N . THR A 1 195 ? 21.812 -2.293 3.406 1 82.25 195 THR A N 1
ATOM 1520 C CA . THR A 1 195 ? 22.641 -1.145 3.074 1 82.25 195 THR A CA 1
ATOM 1521 C C . THR A 1 195 ? 22.281 -0.591 1.699 1 82.25 195 THR A C 1
ATOM 1523 O O . THR A 1 195 ? 21.594 -1.251 0.922 1 82.25 195 THR A O 1
ATOM 1526 N N . ALA A 1 196 ? 22.781 0.573 1.428 1 79.69 196 ALA A N 1
ATOM 1527 C CA . ALA A 1 196 ? 22.531 1.193 0.129 1 79.69 196 ALA A CA 1
ATOM 1528 C C . ALA A 1 196 ? 23.062 0.324 -1.006 1 79.69 196 ALA A C 1
ATOM 1530 O O . ALA A 1 196 ? 22.406 0.177 -2.043 1 79.69 196 ALA A O 1
ATOM 1531 N N . ARG A 1 197 ? 24.203 -0.247 -0.77 1 86.5 197 ARG A N 1
ATOM 1532 C CA . ARG A 1 197 ? 24.828 -1.073 -1.799 1 86.5 197 ARG A CA 1
ATOM 1533 C C . ARG A 1 197 ? 24.047 -2.363 -2.016 1 86.5 197 ARG A C 1
ATOM 1535 O O . ARG A 1 197 ? 23.875 -2.805 -3.152 1 86.5 197 ARG A O 1
ATOM 1542 N N . GLU A 1 198 ? 23.641 -2.941 -0.918 1 90.69 198 GLU A N 1
ATOM 1543 C CA . GLU A 1 198 ? 22.828 -4.152 -1.023 1 90.69 198 GLU A CA 1
ATOM 1544 C C . GLU A 1 198 ? 21.531 -3.891 -1.785 1 90.69 198 GLU A C 1
ATOM 1546 O O . GLU A 1 198 ? 21.109 -4.715 -2.6 1 90.69 198 GLU A O 1
ATOM 1551 N N . ARG A 1 199 ? 20.938 -2.814 -1.555 1 88.31 199 ARG A N 1
ATOM 1552 C CA . ARG A 1 199 ? 19.734 -2.43 -2.266 1 88.31 199 ARG A CA 1
ATOM 1553 C C . ARG A 1 199 ? 20 -2.236 -3.754 1 88.31 199 ARG A C 1
ATOM 1555 O O . ARG A 1 199 ? 19.203 -2.641 -4.594 1 88.31 199 ARG A O 1
ATOM 1562 N N . GLU A 1 200 ? 21.047 -1.582 -3.992 1 88.69 200 GLU A N 1
ATOM 1563 C CA . GLU A 1 200 ? 21.438 -1.356 -5.383 1 88.69 200 GLU A CA 1
ATOM 1564 C C . GLU A 1 200 ? 21.641 -2.678 -6.117 1 88.69 200 GLU A C 1
ATOM 1566 O O . GLU A 1 200 ? 21.203 -2.84 -7.258 1 88.69 200 GLU A O 1
ATOM 1571 N N . VAL A 1 201 ? 22.359 -3.543 -5.496 1 93.88 201 VAL A N 1
ATOM 1572 C CA . VAL A 1 201 ? 22.594 -4.867 -6.059 1 93.88 201 VAL A CA 1
ATOM 1573 C C . VAL A 1 201 ? 21.25 -5.551 -6.328 1 93.88 201 VAL A C 1
ATOM 1575 O O . VAL A 1 201 ? 21.031 -6.086 -7.418 1 93.88 201 VAL A O 1
ATOM 1578 N N . LEU A 1 202 ? 20.344 -5.484 -5.371 1 92.69 202 LEU A N 1
ATOM 1579 C CA . LEU A 1 202 ? 19.031 -6.113 -5.496 1 92.69 202 LEU A CA 1
ATOM 1580 C C . LEU A 1 202 ? 18.234 -5.484 -6.633 1 92.69 202 LEU A C 1
ATOM 1582 O O . LEU A 1 202 ? 17.5 -6.18 -7.344 1 92.69 202 LEU A O 1
ATOM 1586 N N . LEU A 1 203 ? 18.375 -4.23 -6.738 1 90.69 203 LEU A N 1
ATOM 1587 C CA . LEU A 1 203 ? 17.672 -3.523 -7.797 1 90.69 203 LEU A CA 1
ATOM 1588 C C . LEU A 1 203 ? 18.078 -4.039 -9.172 1 90.69 203 LEU A C 1
ATOM 1590 O O . LEU A 1 203 ? 17.234 -4.363 -10 1 90.69 203 LEU A O 1
ATOM 1594 N N . TRP A 1 204 ? 19.344 -4.164 -9.406 1 91.75 204 TRP A N 1
ATOM 1595 C CA . TRP A 1 204 ? 19.844 -4.664 -10.688 1 91.75 204 TRP A CA 1
ATOM 1596 C C . TRP A 1 204 ? 19.422 -6.113 -10.906 1 91.75 204 TRP A C 1
ATOM 1598 O O . TRP A 1 204 ? 19 -6.484 -12.008 1 91.75 204 TRP A O 1
ATOM 1608 N N . LEU A 1 205 ? 19.516 -6.859 -9.859 1 94.31 205 LEU A N 1
ATOM 1609 C CA . LEU A 1 205 ? 19.109 -8.258 -9.953 1 94.31 205 LEU A CA 1
ATOM 1610 C C . LEU A 1 205 ? 17.625 -8.367 -10.289 1 94.31 205 LEU A C 1
ATOM 1612 O O . LEU A 1 205 ? 17.219 -9.258 -11.031 1 94.31 205 LEU A O 1
ATOM 1616 N N . SER A 1 206 ? 16.844 -7.5 -9.75 1 93.38 206 SER A N 1
ATOM 1617 C CA . SER A 1 206 ? 15.398 -7.52 -9.961 1 93.38 206 SER A CA 1
ATOM 1618 C C . SER A 1 206 ? 15.055 -7.254 -11.422 1 93.38 206 SER A C 1
ATOM 1620 O O . SER A 1 206 ? 13.961 -7.598 -11.883 1 93.38 206 SER A O 1
ATOM 1622 N N . TRP A 1 207 ? 15.969 -6.684 -12.133 1 91.31 207 TRP A N 1
ATOM 1623 C CA . TRP A 1 207 ? 15.758 -6.406 -13.547 1 91.31 207 TRP A CA 1
ATOM 1624 C C . TRP A 1 207 ? 16.328 -7.531 -14.414 1 91.31 207 TRP A C 1
ATOM 1626 O O . TRP A 1 207 ? 16.484 -7.371 -15.625 1 91.31 207 TRP A O 1
ATOM 1636 N N . GLY A 1 208 ? 16.656 -8.594 -13.766 1 90.62 208 GLY A N 1
ATOM 1637 C CA . GLY A 1 208 ? 17.047 -9.797 -14.484 1 90.62 208 GLY A CA 1
ATOM 1638 C C . GLY A 1 208 ? 18.531 -9.844 -14.82 1 90.62 208 GLY A C 1
ATOM 1639 O O . GLY A 1 208 ? 18.969 -10.727 -15.555 1 90.62 208 GLY A O 1
ATOM 1640 N N . LYS A 1 209 ? 19.25 -8.891 -14.359 1 94.44 209 LYS A N 1
ATOM 1641 C CA . LYS A 1 209 ? 20.688 -8.914 -14.617 1 94.44 209 LYS A CA 1
ATOM 1642 C C . LYS A 1 209 ? 21.375 -10.039 -13.852 1 94.44 209 LYS A C 1
ATOM 1644 O O . LYS A 1 209 ? 21.016 -10.312 -12.703 1 94.44 209 LYS A O 1
ATOM 1649 N N . SER A 1 210 ? 22.359 -10.664 -14.508 1 94.88 210 SER A N 1
ATOM 1650 C CA . SER A 1 210 ? 23.156 -11.68 -13.828 1 94.88 210 SER A CA 1
ATOM 1651 C C . SER A 1 210 ? 24.141 -11.047 -12.859 1 94.88 210 SER A C 1
ATOM 1653 O O . SER A 1 210 ? 24.406 -9.844 -12.922 1 94.88 210 SER A O 1
ATOM 1655 N N . LYS A 1 211 ? 24.672 -11.875 -11.977 1 95.69 211 LYS A N 1
ATOM 1656 C CA . LYS A 1 211 ? 25.672 -11.375 -11.031 1 95.69 211 LYS A CA 1
ATOM 1657 C C . LYS A 1 211 ? 26.875 -10.789 -11.766 1 95.69 211 LYS A C 1
ATOM 1659 O O . LYS A 1 211 ? 27.438 -9.781 -11.336 1 95.69 211 LYS A O 1
ATOM 1664 N N . ASN A 1 212 ? 27.219 -11.422 -12.82 1 96.5 212 ASN A N 1
ATOM 1665 C CA . ASN A 1 212 ? 28.344 -10.922 -13.617 1 96.5 212 ASN A CA 1
ATOM 1666 C C . ASN A 1 212 ? 28.016 -9.562 -14.234 1 96.5 212 ASN A C 1
ATOM 1668 O O . ASN A 1 212 ? 28.875 -8.672 -14.234 1 96.5 212 ASN A O 1
ATOM 1672 N N . GLU A 1 213 ? 26.891 -9.391 -14.75 1 96.44 213 GLU A N 1
ATOM 1673 C CA . GLU A 1 213 ? 26.469 -8.117 -15.32 1 96.44 213 GLU A CA 1
ATOM 1674 C C . GLU A 1 213 ? 26.438 -7.02 -14.258 1 96.44 213 GLU A C 1
ATOM 1676 O O . GLU A 1 213 ? 26.844 -5.883 -14.516 1 96.44 213 GLU A O 1
ATOM 1681 N N . VAL A 1 214 ? 25.922 -7.363 -13.094 1 96.38 214 VAL A N 1
ATOM 1682 C CA . VAL A 1 214 ? 25.859 -6.398 -12 1 96.38 214 VAL A CA 1
ATOM 1683 C C . VAL A 1 214 ? 27.266 -5.973 -11.602 1 96.38 214 VAL A C 1
ATOM 1685 O O . VAL A 1 214 ? 27.516 -4.793 -11.328 1 96.38 214 VAL A O 1
ATOM 1688 N N . ALA A 1 215 ? 28.156 -6.918 -11.531 1 97.38 215 ALA A N 1
ATOM 1689 C CA . ALA A 1 215 ? 29.562 -6.625 -11.234 1 97.38 215 ALA A CA 1
ATOM 1690 C C . ALA A 1 215 ? 30.125 -5.586 -12.203 1 97.38 215 ALA A C 1
ATOM 1692 O O . ALA A 1 215 ? 30.797 -4.641 -11.781 1 97.38 215 ALA A O 1
ATOM 1693 N N . ASP A 1 216 ? 29.844 -5.723 -13.422 1 96.75 216 ASP A N 1
ATOM 1694 C CA . ASP A 1 216 ? 30.297 -4.797 -14.453 1 96.75 216 ASP A CA 1
ATOM 1695 C C . ASP A 1 216 ? 29.688 -3.412 -14.258 1 96.75 216 ASP A C 1
ATOM 1697 O O . ASP A 1 216 ? 30.391 -2.4 -14.344 1 96.75 216 ASP A O 1
ATOM 1701 N N . LEU A 1 217 ? 28.438 -3.408 -14.031 1 93.88 217 LEU A N 1
ATOM 1702 C CA . LEU A 1 217 ? 27.688 -2.158 -13.891 1 93.88 217 LEU A CA 1
ATOM 1703 C C . LEU A 1 217 ? 28.203 -1.362 -12.688 1 93.88 217 LEU A C 1
ATOM 1705 O O . LEU A 1 217 ? 28.25 -0.131 -12.734 1 93.88 217 LEU A O 1
ATOM 1709 N N . LEU A 1 218 ? 28.547 -2.08 -11.656 1 94.06 218 LEU A N 1
ATOM 1710 C CA . LEU A 1 218 ? 28.953 -1.42 -10.422 1 94.06 218 LEU A CA 1
ATOM 1711 C C . LEU A 1 218 ? 30.469 -1.345 -10.328 1 94.06 218 LEU A C 1
ATOM 1713 O O . LEU A 1 218 ? 31.016 -0.846 -9.336 1 94.06 218 LEU A O 1
ATOM 1717 N N . THR A 1 219 ? 31.125 -1.851 -11.297 1 96.12 219 THR A N 1
ATOM 1718 C CA . THR A 1 219 ? 32.594 -1.809 -11.414 1 96.12 219 THR A CA 1
ATOM 1719 C C . THR A 1 219 ? 33.25 -2.482 -10.219 1 96.12 219 THR A C 1
ATOM 1721 O O . THR A 1 219 ? 34.125 -1.908 -9.586 1 96.12 219 THR A O 1
ATOM 1724 N N . VAL A 1 220 ? 32.844 -3.662 -9.906 1 97.25 220 VAL A N 1
ATOM 1725 C CA . VAL A 1 220 ? 33.406 -4.52 -8.875 1 97.25 220 VAL A CA 1
ATOM 1726 C C . VAL A 1 220 ? 33.531 -5.949 -9.398 1 97.25 220 VAL A C 1
ATOM 1728 O O . VAL A 1 220 ? 33.125 -6.238 -10.531 1 97.25 220 VAL A O 1
ATOM 1731 N N . SER A 1 221 ? 34.125 -6.766 -8.641 1 96.62 221 SER A N 1
ATOM 1732 C CA . SER A 1 221 ? 34.281 -8.156 -9.055 1 96.62 221 SER A CA 1
ATOM 1733 C C . SER A 1 221 ? 33 -8.945 -8.82 1 96.62 221 SER A C 1
ATOM 1735 O O . SER A 1 221 ? 32.188 -8.578 -7.977 1 96.62 221 SER A O 1
ATOM 1737 N N . GLU A 1 222 ? 32.938 -10.016 -9.523 1 96.69 222 GLU A N 1
ATOM 1738 C CA . GLU A 1 222 ? 31.797 -10.906 -9.312 1 96.69 222 GLU A CA 1
ATOM 1739 C C . GLU A 1 222 ? 31.781 -11.469 -7.898 1 96.69 222 GLU A C 1
ATOM 1741 O O . GLU A 1 222 ? 30.719 -11.688 -7.312 1 96.69 222 GLU A O 1
ATOM 1746 N N . SER A 1 223 ? 32.938 -11.727 -7.414 1 97.12 223 SER A N 1
ATOM 1747 C CA . SER A 1 223 ? 33.062 -12.227 -6.051 1 97.12 223 SER A CA 1
ATOM 1748 C C . SER A 1 223 ? 32.469 -11.242 -5.039 1 97.12 223 SER A C 1
ATOM 1750 O O . SER A 1 223 ? 31.891 -11.648 -4.035 1 97.12 223 SER A O 1
ATOM 1752 N N . CYS A 1 224 ? 32.688 -10.047 -5.273 1 97.31 224 CYS A N 1
ATOM 1753 C CA . CYS A 1 224 ? 32.094 -9.008 -4.43 1 97.31 224 CYS A CA 1
ATOM 1754 C C . CYS A 1 224 ? 30.578 -9.055 -4.473 1 97.31 224 CYS A C 1
ATOM 1756 O O . CYS A 1 224 ? 29.922 -8.969 -3.434 1 97.31 224 CYS A O 1
ATOM 1758 N N . ILE A 1 225 ? 30.016 -9.219 -5.59 1 97.19 225 ILE A N 1
ATOM 1759 C CA . ILE A 1 225 ? 28.562 -9.297 -5.746 1 97.19 225 ILE A CA 1
ATOM 1760 C C . ILE A 1 225 ? 28.031 -10.523 -5.02 1 97.19 225 ILE A C 1
ATOM 1762 O O . ILE A 1 225 ? 27 -10.461 -4.355 1 97.19 225 ILE A O 1
ATOM 1766 N N . LYS A 1 226 ? 28.719 -11.617 -5.18 1 96.94 226 LYS A N 1
ATOM 1767 C CA . LYS A 1 226 ? 28.312 -12.844 -4.496 1 96.94 226 LYS A CA 1
ATOM 1768 C C . LYS A 1 226 ? 28.297 -12.648 -2.982 1 96.94 226 LYS A C 1
ATOM 1770 O O . LYS A 1 226 ? 27.391 -13.156 -2.301 1 96.94 226 LYS A O 1
ATOM 1775 N N . ARG A 1 227 ? 29.219 -11.961 -2.5 1 97 227 ARG A N 1
ATOM 1776 C CA . ARG A 1 227 ? 29.25 -11.656 -1.073 1 97 227 ARG A CA 1
ATOM 1777 C C . ARG A 1 227 ? 28.047 -10.797 -0.673 1 97 227 ARG A C 1
ATOM 1779 O O . ARG A 1 227 ? 27.422 -11.039 0.362 1 97 227 ARG A O 1
ATOM 1786 N N . HIS A 1 228 ? 27.766 -9.789 -1.43 1 96.5 228 HIS A N 1
ATOM 1787 C CA . HIS A 1 228 ? 26.578 -8.977 -1.165 1 96.5 228 HIS A CA 1
ATOM 1788 C C . HIS A 1 228 ? 25.312 -9.828 -1.17 1 96.5 228 HIS A C 1
ATOM 1790 O O . HIS A 1 228 ? 24.438 -9.633 -0.335 1 96.5 228 HIS A O 1
ATOM 1796 N N . CYS A 1 229 ? 25.281 -10.688 -2.107 1 96.56 229 CYS A N 1
ATOM 1797 C CA . CYS A 1 229 ? 24.125 -11.555 -2.189 1 96.56 229 CYS A CA 1
ATOM 1798 C C . CYS A 1 229 ? 23.984 -12.414 -0.938 1 96.56 229 CYS A C 1
ATOM 1800 O O . CYS A 1 229 ? 22.891 -12.57 -0.397 1 96.56 229 CYS A O 1
ATOM 1802 N N . GLU A 1 230 ? 25.047 -12.945 -0.484 1 96.38 230 GLU A N 1
ATOM 1803 C CA . GLU A 1 230 ? 25.016 -13.75 0.731 1 96.38 230 GLU A CA 1
ATOM 1804 C C . GLU A 1 230 ? 24.516 -12.938 1.925 1 96.38 230 GLU A C 1
ATOM 1806 O O . GLU A 1 230 ? 23.734 -13.438 2.736 1 96.38 230 GLU A O 1
ATOM 1811 N N . ASN A 1 231 ? 25 -11.766 2.031 1 95.88 231 ASN A N 1
ATOM 1812 C CA . ASN A 1 231 ? 24.531 -10.883 3.094 1 95.88 231 ASN A CA 1
ATOM 1813 C C . ASN A 1 231 ? 23.047 -10.594 2.977 1 95.88 231 ASN A C 1
ATOM 1815 O O . ASN A 1 231 ? 22.328 -10.594 3.979 1 95.88 231 ASN A O 1
ATOM 1819 N N . ILE A 1 232 ? 22.641 -10.352 1.789 1 95.06 232 ILE A N 1
ATOM 1820 C CA . ILE A 1 232 ? 21.234 -10.078 1.509 1 95.06 232 ILE A CA 1
ATOM 1821 C C . ILE A 1 232 ? 20.391 -11.281 1.916 1 95.06 232 ILE A C 1
ATOM 1823 O O . ILE A 1 232 ? 19.359 -11.125 2.572 1 95.06 232 ILE A O 1
ATOM 1827 N N . PHE A 1 233 ? 20.891 -12.5 1.534 1 95 233 PHE A N 1
ATOM 1828 C CA . PHE A 1 233 ? 20.172 -13.719 1.88 1 95 233 PHE A CA 1
ATOM 1829 C C . PHE A 1 233 ? 20 -13.844 3.391 1 95 233 PHE A C 1
ATOM 1831 O O . PHE A 1 233 ? 18.906 -14.125 3.881 1 95 233 PHE A O 1
ATOM 1838 N N . LYS A 1 234 ? 20.969 -13.562 4.094 1 94.38 234 LYS A N 1
ATOM 1839 C CA . LYS A 1 234 ? 20.953 -13.656 5.551 1 94.38 234 LYS A CA 1
ATOM 1840 C C . LYS A 1 234 ? 20 -12.633 6.164 1 94.38 234 LYS A C 1
ATOM 1842 O O . LYS A 1 234 ? 19.188 -12.969 7.02 1 94.38 234 LYS A O 1
ATOM 1847 N N . LYS A 1 235 ? 20.078 -11.43 5.695 1 91.75 235 LYS A N 1
ATOM 1848 C CA . LYS A 1 235 ? 19.281 -10.344 6.262 1 91.75 235 LYS A CA 1
ATOM 1849 C C . LYS A 1 235 ? 17.797 -10.539 5.961 1 91.75 235 LYS A C 1
ATOM 1851 O O . LYS A 1 235 ? 16.938 -10.211 6.789 1 91.75 235 LYS A O 1
ATOM 1856 N N . LEU A 1 236 ? 17.547 -11.086 4.766 1 91 236 LEU A N 1
ATOM 1857 C CA . LEU A 1 236 ? 16.156 -11.227 4.355 1 91 236 LEU A CA 1
ATOM 1858 C C . LEU A 1 236 ? 15.633 -12.625 4.688 1 91 236 LEU A C 1
ATOM 1860 O O . LEU A 1 236 ? 14.445 -12.898 4.531 1 91 236 LEU A O 1
ATOM 1864 N N . GLY A 1 237 ? 16.469 -13.555 5.125 1 91.44 237 GLY A N 1
ATOM 1865 C CA . GLY A 1 237 ? 16.078 -14.922 5.434 1 91.44 237 GLY A CA 1
ATOM 1866 C C . GLY A 1 237 ? 15.68 -15.719 4.211 1 91.44 237 GLY A C 1
ATOM 1867 O O . GLY A 1 237 ? 14.656 -16.406 4.215 1 91.44 237 GLY A O 1
ATOM 1868 N N . THR A 1 238 ? 16.406 -15.531 3.17 1 93.94 238 THR A N 1
ATOM 1869 C CA . THR A 1 238 ? 16.094 -16.203 1.907 1 93.94 238 THR A CA 1
ATOM 1870 C C . THR A 1 238 ? 17.281 -17.047 1.443 1 93.94 238 THR A C 1
ATOM 1872 O O . THR A 1 238 ? 18.359 -16.984 2.023 1 93.94 238 THR A O 1
ATOM 1875 N N . ALA A 1 239 ? 17.047 -17.828 0.444 1 93.62 239 ALA A N 1
ATOM 1876 C CA . ALA A 1 239 ? 18.094 -18.781 0.026 1 93.62 239 ALA A CA 1
ATOM 1877 C C . ALA A 1 239 ? 18.438 -18.578 -1.445 1 93.62 239 ALA A C 1
ATOM 1879 O O . ALA A 1 239 ? 19.297 -19.281 -1.981 1 93.62 239 ALA A O 1
ATOM 1880 N N . SER A 1 240 ? 17.766 -17.641 -2.104 1 94.62 240 SER A N 1
ATOM 1881 C CA . SER A 1 240 ? 18.016 -17.453 -3.527 1 94.62 240 SER A CA 1
ATOM 1882 C C . SER A 1 240 ? 17.766 -16 -3.938 1 94.62 240 SER A C 1
ATOM 1884 O O . SER A 1 240 ? 17.141 -15.242 -3.191 1 94.62 240 SER A O 1
ATOM 1886 N N . VAL A 1 241 ? 18.25 -15.703 -5.137 1 94.81 241 VAL A N 1
ATOM 1887 C CA . VAL A 1 241 ? 18.078 -14.352 -5.668 1 94.81 241 VAL A CA 1
ATOM 1888 C C . VAL A 1 241 ? 16.594 -14.062 -5.883 1 94.81 241 VAL A C 1
ATOM 1890 O O . VAL A 1 241 ? 16.094 -13 -5.488 1 94.81 241 VAL A O 1
ATOM 1893 N N . VAL A 1 242 ? 15.898 -14.992 -6.465 1 95 242 VAL A N 1
ATOM 1894 C CA . VAL A 1 242 ? 14.5 -14.766 -6.797 1 95 242 VAL A CA 1
ATOM 1895 C C . VAL A 1 242 ? 13.695 -14.539 -5.52 1 95 242 VAL A C 1
ATOM 1897 O O . VAL A 1 242 ? 12.891 -13.609 -5.445 1 95 242 VAL A O 1
ATOM 1900 N N . GLU A 1 243 ? 13.938 -15.336 -4.539 1 94.12 243 GLU A N 1
ATOM 1901 C CA . GLU A 1 243 ? 13.25 -15.18 -3.262 1 94.12 243 GLU A CA 1
ATOM 1902 C C . GLU A 1 243 ? 13.594 -13.844 -2.609 1 94.12 243 GLU A C 1
ATOM 1904 O O . GLU A 1 243 ? 12.734 -13.188 -2.021 1 94.12 243 GLU A O 1
ATOM 1909 N N . SER A 1 244 ? 14.82 -13.484 -2.672 1 94.25 244 SER A N 1
ATOM 1910 C CA . SER A 1 244 ? 15.273 -12.234 -2.076 1 94.25 244 SER A CA 1
ATOM 1911 C C . SER A 1 244 ? 14.633 -11.031 -2.764 1 94.25 244 SER A C 1
ATOM 1913 O O . SER A 1 244 ? 14.188 -10.094 -2.1 1 94.25 244 SER A O 1
ATOM 1915 N N . VAL A 1 245 ? 14.609 -11.062 -4.062 1 93.56 245 VAL A N 1
ATOM 1916 C CA . VAL A 1 245 ? 13.992 -9.984 -4.824 1 93.56 245 VAL A CA 1
ATOM 1917 C C . VAL A 1 245 ? 12.508 -9.898 -4.492 1 93.56 245 VAL A C 1
ATOM 1919 O O . VAL A 1 245 ? 11.984 -8.812 -4.234 1 93.56 245 VAL A O 1
ATOM 1922 N N . ALA A 1 246 ? 11.852 -11.016 -4.488 1 91.12 246 ALA A N 1
ATOM 1923 C CA . ALA A 1 246 ? 10.43 -11.055 -4.141 1 91.12 246 ALA A CA 1
ATOM 1924 C C . ALA A 1 246 ? 10.188 -10.453 -2.758 1 91.12 246 ALA A C 1
ATOM 1926 O O . ALA A 1 246 ? 9.289 -9.625 -2.582 1 91.12 246 ALA A O 1
ATOM 1927 N N . ARG A 1 247 ? 10.961 -10.867 -1.836 1 88.69 247 ARG A N 1
ATOM 1928 C CA . ARG A 1 247 ? 10.805 -10.414 -0.455 1 88.69 247 ARG A CA 1
ATOM 1929 C C . ARG A 1 247 ? 11.109 -8.93 -0.323 1 88.69 247 ARG A C 1
ATOM 1931 O O . ARG A 1 247 ? 10.414 -8.211 0.397 1 88.69 247 ARG A O 1
ATOM 1938 N N . ALA A 1 248 ? 12.141 -8.516 -0.926 1 87.94 248 ALA A N 1
ATOM 1939 C CA . ALA A 1 248 ? 12.531 -7.109 -0.853 1 87.94 248 ALA A CA 1
ATOM 1940 C C . ALA A 1 248 ? 11.445 -6.211 -1.434 1 87.94 248 ALA A C 1
ATOM 1942 O O . ALA A 1 248 ? 11.133 -5.16 -0.867 1 87.94 248 ALA A O 1
ATOM 1943 N N . VAL A 1 249 ? 10.891 -6.598 -2.561 1 85.94 249 VAL A N 1
ATOM 1944 C CA . VAL A 1 249 ? 9.812 -5.84 -3.174 1 85.94 249 VAL A CA 1
ATOM 1945 C C . VAL A 1 249 ? 8.578 -5.871 -2.271 1 85.94 249 VAL A C 1
ATOM 1947 O O . VAL A 1 249 ? 7.934 -4.844 -2.055 1 85.94 249 VAL A O 1
ATOM 1950 N N . HIS A 1 250 ? 8.375 -7.02 -1.757 1 82.44 250 HIS A N 1
ATOM 1951 C CA . HIS A 1 250 ? 7.242 -7.223 -0.853 1 82.44 250 HIS A CA 1
ATOM 1952 C C . HIS A 1 250 ? 7.344 -6.309 0.363 1 82.44 250 HIS A C 1
ATOM 1954 O O . HIS A 1 250 ? 6.344 -5.73 0.795 1 82.44 250 HIS A O 1
ATOM 1960 N N . LEU A 1 251 ? 8.523 -6.176 0.875 1 78.44 251 LEU A N 1
ATOM 1961 C CA . LEU A 1 251 ? 8.742 -5.391 2.086 1 78.44 251 LEU A CA 1
ATOM 1962 C C . LEU A 1 251 ? 8.875 -3.908 1.759 1 78.44 251 LEU A C 1
ATOM 1964 O O . LEU A 1 251 ? 8.922 -3.072 2.662 1 78.44 251 LEU A O 1
ATOM 1968 N N . GLY A 1 252 ? 8.953 -3.602 0.45 1 77.69 252 GLY A N 1
ATOM 1969 C CA . GLY A 1 252 ? 9.062 -2.213 0.034 1 77.69 252 GLY A CA 1
ATOM 1970 C C . GLY A 1 252 ? 10.469 -1.66 0.162 1 77.69 252 GLY A C 1
ATOM 1971 O O . GLY A 1 252 ? 10.688 -0.454 0.022 1 77.69 252 GLY A O 1
ATOM 1972 N N . VAL A 1 253 ? 11.383 -2.455 0.461 1 78.62 253 VAL A N 1
ATOM 1973 C CA . VAL A 1 253 ? 12.75 -1.971 0.649 1 78.62 253 VAL A CA 1
ATOM 1974 C C . VAL A 1 253 ? 13.406 -1.747 -0.709 1 78.62 253 VAL A C 1
ATOM 1976 O O . VAL A 1 253 ? 14.438 -1.075 -0.803 1 78.62 253 VAL A O 1
ATOM 1979 N N . VAL A 1 254 ? 12.781 -2.35 -1.719 1 82.25 254 VAL A N 1
ATOM 1980 C CA . VAL A 1 254 ? 13.203 -2.092 -3.092 1 82.25 254 VAL A CA 1
ATOM 1981 C C . VAL A 1 254 ? 11.977 -1.914 -3.984 1 82.25 254 VAL A C 1
ATOM 1983 O O . VAL A 1 254 ? 11 -2.654 -3.857 1 82.25 254 VAL A O 1
ATOM 1986 N N . ASN A 1 255 ? 11.992 -0.895 -4.832 1 82.5 255 ASN A N 1
ATOM 1987 C CA . ASN A 1 255 ? 10.969 -0.686 -5.855 1 82.5 255 ASN A CA 1
ATOM 1988 C C . ASN A 1 255 ? 11.594 -0.532 -7.242 1 82.5 255 ASN A C 1
ATOM 1990 O O . ASN A 1 255 ? 11.891 0.582 -7.672 1 82.5 255 ASN A O 1
ATOM 1994 N N . PRO A 1 256 ? 11.68 -1.54 -7.953 1 83.69 256 PRO A N 1
ATOM 1995 C CA . PRO A 1 256 ? 12.406 -1.512 -9.227 1 83.69 256 PRO A CA 1
ATOM 1996 C C . PRO A 1 256 ? 11.594 -0.87 -10.352 1 83.69 256 PRO A C 1
ATOM 1998 O O . PRO A 1 256 ? 12.133 -0.595 -11.422 1 83.69 256 PRO A O 1
ATOM 2001 N N . PHE A 1 257 ? 10.336 -0.589 -10.188 1 78.12 257 PHE A N 1
ATOM 2002 C CA . PHE A 1 257 ? 9.539 -0.14 -11.32 1 78.12 257 PHE A CA 1
ATOM 2003 C C . PHE A 1 257 ? 8.867 1.194 -11.016 1 78.12 257 PHE A C 1
ATOM 2005 O O . PHE A 1 257 ? 8.531 1.477 -9.867 1 78.12 257 PHE A O 1
ATOM 2012 N N . MET B 1 1 ? -11.25 20.391 18.75 1 41.5 1 MET B N 1
ATOM 2013 C CA . MET B 1 1 ? -10.203 19.578 18.141 1 41.5 1 MET B CA 1
ATOM 2014 C C . MET B 1 1 ? -10.789 18.594 17.141 1 41.5 1 MET B C 1
ATOM 2016 O O . MET B 1 1 ? -10.281 18.453 16.031 1 41.5 1 MET B O 1
ATOM 2020 N N . LEU B 1 2 ? -11.953 17.969 17.703 1 50.16 2 LEU B N 1
ATOM 2021 C CA . LEU B 1 2 ? -12.719 16.953 16.984 1 50.16 2 LEU B CA 1
ATOM 2022 C C . LEU B 1 2 ? -13.461 17.562 15.805 1 50.16 2 LEU B C 1
ATOM 2024 O O . LEU B 1 2 ? -13.688 16.891 14.797 1 50.16 2 LEU B O 1
ATOM 2028 N N . GLY B 1 3 ? -13.508 18.891 15.961 1 54.38 3 GLY B N 1
ATOM 2029 C CA . GLY B 1 3 ? -14.211 19.594 14.906 1 54.38 3 GLY B CA 1
ATOM 2030 C C . GLY B 1 3 ? -13.344 19.875 13.695 1 54.38 3 GLY B C 1
ATOM 2031 O O . GLY B 1 3 ? -13.852 20.281 12.641 1 54.38 3 GLY B O 1
ATOM 2032 N N . ALA B 1 4 ? -12.109 19.609 13.828 1 59.06 4 ALA B N 1
ATOM 2033 C CA . ALA B 1 4 ? -11.164 20.016 12.797 1 59.06 4 ALA B CA 1
ATOM 2034 C C . ALA B 1 4 ? -11.25 19.109 11.578 1 59.06 4 ALA B C 1
ATOM 2036 O O . ALA B 1 4 ? -11.172 19.578 10.438 1 59.06 4 ALA B O 1
ATOM 2037 N N . VAL B 1 5 ? -11.609 17.812 11.75 1 62.88 5 VAL B N 1
ATOM 2038 C CA . VAL B 1 5 ? -11.57 16.875 10.633 1 62.88 5 VAL B CA 1
ATOM 2039 C C . VAL B 1 5 ? -12.781 17.094 9.734 1 62.88 5 VAL B C 1
ATOM 2041 O O . VAL B 1 5 ? -12.641 17.219 8.516 1 62.88 5 VAL B O 1
ATOM 2044 N N . PRO B 1 6 ? -13.859 17.344 10.383 1 59.81 6 PRO B N 1
ATOM 2045 C CA . PRO B 1 6 ? -15.039 17.5 9.523 1 59.81 6 PRO B CA 1
ATOM 2046 C C . PRO B 1 6 ? -14.945 18.734 8.625 1 59.81 6 PRO B C 1
ATOM 2048 O O . PRO B 1 6 ? -15.281 18.672 7.441 1 59.81 6 PRO B O 1
ATOM 2051 N N . SER B 1 7 ? -14.5 19.719 9.203 1 70 7 SER B N 1
ATOM 2052 C CA . SER B 1 7 ? -14.383 20.953 8.438 1 70 7 SER B CA 1
ATOM 2053 C C . SER B 1 7 ? -13.352 20.812 7.32 1 70 7 SER B C 1
ATOM 2055 O O . SER B 1 7 ? -13.57 21.281 6.203 1 70 7 SER B O 1
ATOM 2057 N N . PHE B 1 8 ? -12.391 20.094 7.617 1 76.62 8 PHE B N 1
ATOM 2058 C CA . PHE B 1 8 ? -11.328 19.938 6.629 1 76.62 8 PHE B CA 1
ATOM 2059 C C . PHE B 1 8 ? -11.789 19.078 5.473 1 76.62 8 PHE B C 1
ATOM 2061 O O . PHE B 1 8 ? -11.508 19.375 4.309 1 76.62 8 PHE B O 1
ATOM 2068 N N . VAL B 1 9 ? -12.547 17.984 5.82 1 72.81 9 VAL B N 1
ATOM 2069 C CA . VAL B 1 9 ? -13.016 17.062 4.789 1 72.81 9 VAL B CA 1
ATOM 2070 C C . VAL B 1 9 ? -13.922 17.812 3.811 1 72.81 9 VAL B C 1
ATOM 2072 O O . VAL B 1 9 ? -13.773 17.688 2.594 1 72.81 9 VAL B O 1
ATOM 2075 N N . GLU B 1 10 ? -14.727 18.562 4.355 1 72.06 10 GLU B N 1
ATOM 2076 C CA . GLU B 1 10 ? -15.617 19.359 3.523 1 72.06 10 GLU B CA 1
ATOM 2077 C C . GLU B 1 10 ? -14.844 20.391 2.719 1 72.06 10 GLU B C 1
ATOM 2079 O O . GLU B 1 10 ? -15.117 20.609 1.536 1 72.06 10 GLU B O 1
ATOM 2084 N N . ASP B 1 11 ? -13.93 20.953 3.336 1 77.81 11 ASP B N 1
ATOM 2085 C CA . ASP B 1 11 ? -13.117 21.984 2.711 1 77.81 11 ASP B CA 1
ATOM 2086 C C . ASP B 1 11 ? -12.32 21.438 1.537 1 77.81 11 ASP B C 1
ATOM 2088 O O . ASP B 1 11 ? -12.164 22.109 0.512 1 77.81 11 ASP B O 1
ATOM 2092 N N . CYS B 1 12 ? -11.867 20.234 1.728 1 81.12 12 CYS B N 1
ATOM 2093 C CA . CYS B 1 12 ? -11.055 19.625 0.682 1 81.12 12 CYS B CA 1
ATOM 2094 C C . CYS B 1 12 ? -11.867 19.406 -0.587 1 81.12 12 CYS B C 1
ATOM 2096 O O . CYS B 1 12 ? -11.375 19.625 -1.693 1 81.12 12 CYS B O 1
ATOM 2098 N N . LEU B 1 13 ? -13.109 19.047 -0.369 1 74.19 13 LEU B N 1
ATOM 2099 C CA . LEU B 1 13 ? -13.953 18.719 -1.515 1 74.19 13 LEU B CA 1
ATOM 2100 C C . LEU B 1 13 ? -14.367 19.984 -2.258 1 74.19 13 LEU B C 1
ATOM 2102 O O . LEU B 1 13 ? -14.711 19.938 -3.441 1 74.19 13 LEU B O 1
ATOM 2106 N N . LEU B 1 14 ? -14.266 21.078 -1.585 1 77 14 LEU B N 1
ATOM 2107 C CA . LEU B 1 14 ? -14.68 22.359 -2.176 1 77 14 LEU B CA 1
ATOM 2108 C C . LEU B 1 14 ? -13.5 23.062 -2.826 1 77 14 LEU B C 1
ATOM 2110 O O . LEU B 1 14 ? -13.68 24.078 -3.508 1 77 14 LEU B O 1
ATOM 2114 N N . ALA B 1 15 ? -12.328 22.516 -2.625 1 84.69 15 ALA B N 1
ATOM 2115 C CA . ALA B 1 15 ? -11.148 23.172 -3.18 1 84.69 15 ALA B CA 1
ATOM 2116 C C . ALA B 1 15 ? -11.164 23.141 -4.703 1 84.69 15 ALA B C 1
ATOM 2118 O O . ALA B 1 15 ? -11.422 22.094 -5.305 1 84.69 15 ALA B O 1
ATOM 2119 N N . ALA B 1 16 ? -10.883 24.25 -5.332 1 82.81 16 ALA B N 1
ATOM 2120 C CA . ALA B 1 16 ? -10.969 24.375 -6.785 1 82.81 16 ALA B CA 1
ATOM 2121 C C . ALA B 1 16 ? -9.609 24.125 -7.438 1 82.81 16 ALA B C 1
ATOM 2123 O O . ALA B 1 16 ? -9.523 23.938 -8.656 1 82.81 16 ALA B O 1
ATOM 2124 N N . SER B 1 17 ? -8.555 24.203 -6.609 1 87.94 17 SER B N 1
ATOM 2125 C CA . SER B 1 17 ? -7.211 24.016 -7.141 1 87.94 17 SER B CA 1
ATOM 2126 C C . SER B 1 17 ? -6.305 23.328 -6.125 1 87.94 17 SER B C 1
ATOM 2128 O O . SER B 1 17 ? -6.59 23.344 -4.926 1 87.94 17 SER B O 1
ATOM 2130 N N . PRO B 1 18 ? -5.219 22.75 -6.656 1 87.44 18 PRO B N 1
ATOM 2131 C CA . PRO B 1 18 ? -4.25 22.156 -5.738 1 87.44 18 PRO B CA 1
ATOM 2132 C C . PRO B 1 18 ? -3.697 23.156 -4.727 1 87.44 18 PRO B C 1
ATOM 2134 O O . PRO B 1 18 ? -3.467 22.797 -3.566 1 87.44 18 PRO B O 1
ATOM 2137 N N . GLY B 1 19 ? -3.453 24.375 -5.191 1 90 19 GLY B N 1
ATOM 2138 C CA . GLY B 1 19 ? -2.973 25.406 -4.289 1 90 19 GLY B CA 1
ATOM 2139 C C . GLY B 1 19 ? -3.928 25.688 -3.141 1 90 19 GLY B C 1
ATOM 2140 O O . GLY B 1 19 ? -3.504 25.797 -1.989 1 90 19 GLY B O 1
ATOM 2141 N N . GLU B 1 20 ? -5.188 25.797 -3.484 1 92.19 20 GLU B N 1
ATOM 2142 C CA . GLU B 1 20 ? -6.191 26.016 -2.451 1 92.19 20 GLU B CA 1
ATOM 2143 C C . GLU B 1 20 ? -6.27 24.828 -1.492 1 92.19 20 GLU B C 1
ATOM 2145 O O . GLU B 1 20 ? -6.402 25.016 -0.28 1 92.19 20 GLU B O 1
ATOM 2150 N N . LEU B 1 21 ? -6.199 23.641 -2.037 1 92.06 21 LEU B N 1
ATOM 2151 C CA . LEU B 1 21 ? -6.23 22.438 -1.226 1 92.06 21 LEU B CA 1
ATOM 2152 C C . LEU B 1 21 ? -5.055 22.391 -0.254 1 92.06 21 LEU B C 1
ATOM 2154 O O . LEU B 1 21 ? -5.219 22.031 0.91 1 92.06 21 LEU B O 1
ATOM 2158 N N . LEU B 1 22 ? -3.91 22.797 -0.699 1 92.69 22 LEU B N 1
ATOM 2159 C CA . LEU B 1 22 ? -2.715 22.844 0.139 1 92.69 22 LEU B CA 1
ATOM 2160 C C . LEU B 1 22 ? -2.879 23.844 1.274 1 92.69 22 LEU B C 1
ATOM 2162 O O . LEU B 1 22 ? -2.436 23.594 2.396 1 92.69 22 LEU B O 1
ATOM 2166 N N . GLY B 1 23 ? -3.48 24.953 0.936 1 92.88 23 GLY B N 1
ATOM 2167 C CA . GLY B 1 23 ? -3.773 25.922 1.972 1 92.88 23 GLY B CA 1
ATOM 2168 C C . GLY B 1 23 ? -4.695 25.391 3.053 1 92.88 23 GLY B C 1
ATOM 2169 O O . GLY B 1 23 ? -4.469 25.625 4.242 1 92.88 23 GLY B O 1
ATOM 2170 N N . ARG B 1 24 ? -5.656 24.688 2.645 1 91.31 24 ARG B N 1
ATOM 2171 C CA . ARG B 1 24 ? -6.582 24.062 3.592 1 91.31 24 ARG B CA 1
ATOM 2172 C C . ARG B 1 24 ? -5.879 23.016 4.445 1 91.31 24 ARG B C 1
ATOM 2174 O O . ARG B 1 24 ? -6.152 22.891 5.641 1 91.31 24 ARG B O 1
ATOM 2181 N N . PHE B 1 25 ? -5.027 22.266 3.822 1 93.44 25 PHE B N 1
ATOM 2182 C CA . PHE B 1 25 ? -4.27 21.266 4.547 1 93.44 25 PHE B CA 1
ATOM 2183 C C . PHE B 1 25 ? -3.357 21.906 5.582 1 93.44 25 PHE B C 1
ATOM 2185 O O . PHE B 1 25 ? -3.25 21.422 6.715 1 93.44 25 PHE B O 1
ATOM 2192 N N . ALA B 1 26 ? -2.768 23 5.191 1 94 26 ALA B N 1
ATOM 2193 C CA . ALA B 1 26 ? -1.91 23.75 6.113 1 94 26 ALA B CA 1
ATOM 2194 C C . ALA B 1 26 ? -2.695 24.219 7.332 1 94 26 ALA B C 1
ATOM 2196 O O . ALA B 1 26 ? -2.195 24.172 8.461 1 94 26 ALA B O 1
ATOM 2197 N N . GLY B 1 27 ? -3.893 24.672 7.109 1 91.75 27 GLY B N 1
ATOM 2198 C CA . GLY B 1 27 ? -4.754 25.078 8.203 1 91.75 27 GLY B CA 1
ATOM 2199 C C . GLY B 1 27 ? -5.156 23.922 9.109 1 91.75 27 GLY B C 1
ATOM 2200 O O . GLY B 1 27 ? -5.18 24.062 10.336 1 91.75 27 GLY B O 1
ATOM 2201 N N . PHE B 1 28 ? -5.348 22.844 8.547 1 92.12 28 PHE B N 1
ATOM 2202 C CA . PHE B 1 28 ? -5.738 21.641 9.266 1 92.12 28 PHE B CA 1
ATOM 2203 C C . PHE B 1 28 ? -4.629 21.188 10.203 1 92.12 28 PHE B C 1
ATOM 2205 O O . PHE B 1 28 ? -4.863 20.969 11.398 1 92.12 28 PHE B O 1
ATOM 2212 N N . ILE B 1 29 ? -3.404 21.062 9.688 1 94.19 29 ILE B N 1
ATOM 2213 C CA . ILE B 1 29 ? -2.324 20.531 10.516 1 94.19 29 ILE B CA 1
ATOM 2214 C C . ILE B 1 29 ? -1.942 21.562 11.586 1 94.19 29 ILE B C 1
ATOM 2216 O O . ILE B 1 29 ? -1.47 21.188 12.664 1 94.19 29 ILE B O 1
ATOM 2220 N N . LYS B 1 30 ? -2.184 22.828 11.289 1 93.75 30 LYS B N 1
ATOM 2221 C CA . LYS B 1 30 ? -1.896 23.891 12.258 1 93.75 30 LYS B CA 1
ATOM 2222 C C . LYS B 1 30 ? -2.717 23.703 13.531 1 93.75 30 LYS B C 1
ATOM 2224 O O . LYS B 1 30 ? -2.244 24 14.625 1 93.75 30 LYS B O 1
ATOM 2229 N N . SER B 1 31 ? -3.902 23.234 13.422 1 91.38 31 SER B N 1
ATOM 2230 C CA . SER B 1 31 ? -4.781 23 14.57 1 91.38 31 SER B CA 1
ATOM 2231 C C . SER B 1 31 ? -4.199 21.969 15.516 1 91.38 31 SER B C 1
ATOM 2233 O O . SER B 1 31 ? -4.633 21.844 16.656 1 91.38 31 SER B O 1
ATOM 2235 N N . PHE B 1 32 ? -3.152 21.266 15.062 1 93.31 32 PHE B N 1
ATOM 2236 C CA . PHE B 1 32 ? -2.506 20.25 15.891 1 93.31 32 PHE B CA 1
ATOM 2237 C C . PHE B 1 32 ? -1.099 20.703 16.281 1 93.31 32 PHE B C 1
ATOM 2239 O O . PHE B 1 32 ? -0.341 19.922 16.875 1 93.31 32 PHE B O 1
ATOM 2246 N N . GLY B 1 33 ? -0.731 21.891 15.883 1 93.88 33 GLY B N 1
ATOM 2247 C CA . GLY B 1 33 ? 0.549 22.453 16.297 1 93.88 33 GLY B CA 1
ATOM 2248 C C . GLY B 1 33 ? 1.633 22.297 15.25 1 93.88 33 GLY B C 1
ATOM 2249 O O . GLY B 1 33 ? 2.801 22.594 15.508 1 93.88 33 GLY B O 1
ATOM 2250 N N . PHE B 1 34 ? 1.288 21.844 14.055 1 96.06 34 PHE B N 1
ATOM 2251 C CA . PHE B 1 34 ? 2.248 21.719 12.961 1 96.06 34 PHE B CA 1
ATOM 2252 C C . PHE B 1 34 ? 2.141 22.906 12.008 1 96.06 34 PHE B C 1
ATOM 2254 O O . PHE B 1 34 ? 1.043 23.406 11.758 1 96.06 34 PHE B O 1
ATOM 2261 N N . ASP B 1 35 ? 3.256 23.328 11.531 1 95.94 35 ASP B N 1
ATOM 2262 C CA . ASP B 1 35 ? 3.197 24.484 10.633 1 95.94 35 ASP B CA 1
ATOM 2263 C C . ASP B 1 35 ? 4.004 24.219 9.359 1 95.94 35 ASP B C 1
ATOM 2265 O O . ASP B 1 35 ? 3.992 25.047 8.438 1 95.94 35 ASP B O 1
ATOM 2269 N N . GLN B 1 36 ? 4.66 23.141 9.258 1 95.88 36 GLN B N 1
ATOM 2270 C CA . GLN B 1 36 ? 5.422 22.766 8.07 1 95.88 36 GLN B CA 1
ATOM 2271 C C . GLN B 1 36 ? 5.109 21.344 7.648 1 95.88 36 GLN B C 1
ATOM 2273 O O . GLN B 1 36 ? 4.719 20.516 8.477 1 95.88 36 GLN B O 1
ATOM 2278 N N . PHE B 1 37 ? 5.211 21.109 6.352 1 96.62 37 PHE B N 1
ATOM 2279 C CA . PHE B 1 37 ? 4.93 19.766 5.875 1 96.62 37 PHE B CA 1
ATOM 2280 C C . PHE B 1 37 ? 5.762 19.438 4.641 1 96.62 37 PHE B C 1
ATOM 2282 O O . PHE B 1 37 ? 6.215 20.344 3.936 1 96.62 37 PHE B O 1
ATOM 2289 N N . MET B 1 38 ? 6.027 18.266 4.461 1 95.69 38 MET B N 1
ATOM 2290 C CA . MET B 1 38 ? 6.605 17.688 3.25 1 95.69 38 MET B CA 1
ATOM 2291 C C . MET B 1 38 ? 5.84 16.438 2.822 1 95.69 38 MET B C 1
ATOM 2293 O O . MET B 1 38 ? 5.59 15.547 3.639 1 95.69 38 MET B O 1
ATOM 2297 N N . ILE B 1 39 ? 5.375 16.406 1.565 1 95.12 39 ILE B N 1
ATOM 2298 C CA . ILE B 1 39 ? 4.645 15.297 0.979 1 95.12 39 ILE B CA 1
ATOM 2299 C C . ILE B 1 39 ? 5.355 14.82 -0.286 1 95.12 39 ILE B C 1
ATOM 2301 O O . ILE B 1 39 ? 5.637 15.617 -1.184 1 95.12 39 ILE B O 1
ATOM 2305 N N . GLY B 1 40 ? 5.617 13.539 -0.325 1 92.81 40 GLY B N 1
ATOM 2306 C CA . GLY B 1 40 ? 6.285 13.047 -1.52 1 92.81 40 GLY B CA 1
ATOM 2307 C C . GLY B 1 40 ? 6.406 11.539 -1.56 1 92.81 40 GLY B C 1
ATOM 2308 O O . GLY B 1 40 ? 6.055 10.859 -0.595 1 92.81 40 GLY B O 1
ATOM 2309 N N . ASP B 1 41 ? 6.852 11.07 -2.762 1 90.69 41 ASP B N 1
ATOM 2310 C CA . ASP B 1 41 ? 7.105 9.648 -2.965 1 90.69 41 ASP B CA 1
ATOM 2311 C C . ASP B 1 41 ? 8.375 9.203 -2.24 1 90.69 41 ASP B C 1
ATOM 2313 O O . ASP B 1 41 ? 9.469 9.672 -2.559 1 90.69 41 ASP B O 1
ATOM 2317 N N . VAL B 1 42 ? 8.25 8.312 -1.29 1 89.56 42 VAL B N 1
ATOM 2318 C CA . VAL B 1 42 ? 9.406 7.883 -0.504 1 89.56 42 VAL B CA 1
ATOM 2319 C C . VAL B 1 42 ? 9.781 6.453 -0.876 1 89.56 42 VAL B C 1
ATOM 2321 O O . VAL B 1 42 ? 10.617 5.832 -0.209 1 89.56 42 VAL B O 1
ATOM 2324 N N . SER B 1 43 ? 9.211 5.91 -1.933 1 85.88 43 SER B N 1
ATOM 2325 C CA . SER B 1 43 ? 9.539 4.555 -2.361 1 85.88 43 SER B CA 1
ATOM 2326 C C . SER B 1 43 ? 11.031 4.406 -2.643 1 85.88 43 SER B C 1
ATOM 2328 O O . SER B 1 43 ? 11.672 5.336 -3.133 1 85.88 43 SER B O 1
ATOM 2330 N N . CYS B 1 44 ? 11.57 3.299 -2.279 1 76.19 44 CYS B N 1
ATOM 2331 C CA . CYS B 1 44 ? 12.992 3.055 -2.52 1 76.19 44 CYS B CA 1
ATOM 2332 C C . CYS B 1 44 ? 13.242 2.684 -3.977 1 76.19 44 CYS B C 1
ATOM 2334 O O . CYS B 1 44 ? 13.039 1.534 -4.371 1 76.19 44 CYS B O 1
ATOM 2336 N N . ARG B 1 45 ? 13.734 3.674 -4.672 1 75.56 45 ARG B N 1
ATOM 2337 C CA . ARG B 1 45 ? 13.992 3.496 -6.098 1 75.56 45 ARG B CA 1
ATOM 2338 C C . ARG B 1 45 ? 15.477 3.65 -6.41 1 75.56 45 ARG B C 1
ATOM 2340 O O . ARG B 1 45 ? 16.312 3.67 -5.496 1 75.56 45 ARG B O 1
ATOM 2347 N N . GLU B 1 46 ? 15.758 3.561 -7.672 1 74.25 46 GLU B N 1
ATOM 2348 C CA . GLU B 1 46 ? 17.125 3.828 -8.094 1 74.25 46 GLU B CA 1
ATOM 2349 C C . GLU B 1 46 ? 17.578 5.227 -7.668 1 74.25 46 GLU B C 1
ATOM 2351 O O . GLU B 1 46 ? 16.75 6.145 -7.594 1 74.25 46 GLU B O 1
ATOM 2356 N N . PRO B 1 47 ? 18.891 5.305 -7.434 1 70.75 47 PRO B N 1
ATOM 2357 C CA . PRO B 1 47 ? 19.406 6.574 -6.91 1 70.75 47 PRO B CA 1
ATOM 2358 C C . PRO B 1 47 ? 18.969 7.773 -7.746 1 70.75 47 PRO B C 1
ATOM 2360 O O . PRO B 1 47 ? 18.578 8.805 -7.195 1 70.75 47 PRO B O 1
ATOM 2363 N N . HIS B 1 48 ? 19.031 7.656 -9.039 1 76.88 48 HIS B N 1
ATOM 2364 C CA . HIS B 1 48 ? 18.656 8.781 -9.883 1 76.88 48 HIS B CA 1
ATOM 2365 C C . HIS B 1 48 ? 17.172 9.102 -9.734 1 76.88 48 HIS B C 1
ATOM 2367 O O . HIS B 1 48 ? 16.781 10.273 -9.742 1 76.88 48 HIS B O 1
ATOM 2373 N N . GLN B 1 49 ? 16.359 8.164 -9.602 1 79.44 49 GLN B N 1
ATOM 2374 C CA . GLN B 1 49 ? 14.93 8.359 -9.422 1 79.44 49 GLN B CA 1
ATOM 2375 C C . GLN B 1 49 ? 14.617 8.945 -8.047 1 79.44 49 GLN B C 1
ATOM 2377 O O . GLN B 1 49 ? 13.703 9.75 -7.906 1 79.44 49 GLN B O 1
ATOM 2382 N N . MET B 1 50 ? 15.414 8.508 -7.109 1 80.69 50 MET B N 1
ATOM 2383 C CA . MET B 1 50 ? 15.234 9.055 -5.77 1 80.69 50 MET B CA 1
ATOM 2384 C C . MET B 1 50 ? 15.477 10.562 -5.758 1 80.69 50 MET B C 1
ATOM 2386 O O . MET B 1 50 ? 14.719 11.312 -5.141 1 80.69 50 MET B O 1
ATOM 2390 N N . ARG B 1 51 ? 16.469 10.953 -6.43 1 83.38 51 ARG B N 1
ATOM 2391 C CA . ARG B 1 51 ? 16.766 12.375 -6.531 1 83.38 51 ARG B CA 1
ATOM 2392 C C . ARG B 1 51 ? 15.641 13.125 -7.23 1 83.38 51 ARG B C 1
ATOM 2394 O O . ARG B 1 51 ? 15.211 14.188 -6.766 1 83.38 51 ARG B O 1
ATOM 2401 N N . GLU B 1 52 ? 15.18 12.594 -8.297 1 84.56 52 GLU B N 1
ATOM 2402 C CA . GLU B 1 52 ? 14.102 13.219 -9.062 1 84.56 52 GLU B CA 1
ATOM 2403 C C . GLU B 1 52 ? 12.844 13.375 -8.211 1 84.56 52 GLU B C 1
ATOM 2405 O O . GLU B 1 52 ? 12.18 14.414 -8.25 1 84.56 52 GLU B O 1
ATOM 2410 N N . THR B 1 53 ? 12.531 12.359 -7.523 1 84.06 53 THR B N 1
ATOM 2411 C CA . THR B 1 53 ? 11.336 12.398 -6.688 1 84.06 53 THR B CA 1
ATOM 2412 C C . THR B 1 53 ? 11.5 13.398 -5.547 1 84.06 53 THR B C 1
ATOM 2414 O O . THR B 1 53 ? 10.547 14.078 -5.176 1 84.06 53 THR B O 1
ATOM 2417 N N . ALA B 1 54 ? 12.688 13.43 -5.016 1 85.25 54 ALA B N 1
ATOM 2418 C CA . ALA B 1 54 ? 12.945 14.398 -3.949 1 85.25 54 ALA B CA 1
ATOM 2419 C C . ALA B 1 54 ? 12.711 15.82 -4.43 1 85.25 54 ALA B C 1
ATOM 2421 O O . ALA B 1 54 ? 12.227 16.672 -3.67 1 85.25 54 ALA B O 1
ATOM 2422 N N . LEU B 1 55 ? 12.969 16.047 -5.66 1 83.56 55 LEU B N 1
ATOM 2423 C CA . LEU B 1 55 ? 12.812 17.375 -6.242 1 83.56 55 LEU B CA 1
ATOM 2424 C C . LEU B 1 55 ? 11.344 17.688 -6.5 1 83.56 55 LEU B C 1
ATOM 2426 O O . LEU B 1 55 ? 10.977 18.844 -6.699 1 83.56 55 LEU B O 1
ATOM 2430 N N . GLN B 1 56 ? 10.484 16.688 -6.473 1 86.25 56 GLN B N 1
ATOM 2431 C CA . GLN B 1 56 ? 9.07 16.859 -6.789 1 86.25 56 GLN B CA 1
ATOM 2432 C C . GLN B 1 56 ? 8.227 16.891 -5.52 1 86.25 56 GLN B C 1
ATOM 2434 O O . GLN B 1 56 ? 6.996 16.969 -5.59 1 86.25 56 GLN B O 1
ATOM 2439 N N . ASN B 1 57 ? 8.867 16.828 -4.426 1 89.06 57 ASN B N 1
ATOM 2440 C CA . ASN B 1 57 ? 8.133 16.875 -3.166 1 89.06 57 ASN B CA 1
ATOM 2441 C C . ASN B 1 57 ? 7.328 18.156 -3.033 1 89.06 57 ASN B C 1
ATOM 2443 O O . ASN B 1 57 ? 7.793 19.234 -3.428 1 89.06 57 ASN B O 1
ATOM 2447 N N . ILE B 1 58 ? 6.16 18.047 -2.533 1 92.19 58 ILE B N 1
ATOM 2448 C CA . ILE B 1 58 ? 5.348 19.203 -2.148 1 92.19 58 ILE B CA 1
ATOM 2449 C C . ILE B 1 58 ? 5.656 19.594 -0.708 1 92.19 58 ILE B C 1
ATOM 2451 O O . ILE B 1 58 ? 5.531 18.781 0.208 1 92.19 58 ILE B O 1
ATOM 2455 N N . SER B 1 59 ? 6.09 20.766 -0.501 1 94.31 59 SER B N 1
ATOM 2456 C CA . SER B 1 59 ? 6.535 21.141 0.834 1 94.31 59 SER B CA 1
ATOM 2457 C C . SER B 1 59 ? 6.504 22.656 1.018 1 94.31 59 SER B C 1
ATOM 2459 O O . SER B 1 59 ? 6.504 23.406 0.038 1 94.31 59 SER B O 1
ATOM 2461 N N . ASN B 1 60 ? 6.34 23.094 2.205 1 94 60 ASN B N 1
ATOM 2462 C CA . ASN B 1 60 ? 6.562 24.5 2.531 1 94 60 ASN B CA 1
ATOM 2463 C C . ASN B 1 60 ? 7.809 24.672 3.393 1 94 60 ASN B C 1
ATOM 2465 O O . ASN B 1 60 ? 7.93 25.672 4.117 1 94 60 ASN B O 1
ATOM 2469 N N . TYR B 1 61 ? 8.734 23.688 3.355 1 94.06 61 TYR B N 1
ATOM 2470 C CA . TYR B 1 61 ? 10.023 23.828 4.016 1 94.06 61 TYR B CA 1
ATOM 2471 C C . TYR B 1 61 ? 10.836 24.953 3.398 1 94.06 61 TYR B C 1
ATOM 2473 O O . TYR B 1 61 ? 10.609 25.344 2.246 1 94.06 61 TYR B O 1
ATOM 2481 N N . PRO B 1 62 ? 11.797 25.469 4.191 1 94.25 62 PRO B N 1
ATOM 2482 C CA . PRO B 1 62 ? 12.695 26.484 3.607 1 94.25 62 PRO B CA 1
ATOM 2483 C C . PRO B 1 62 ? 13.484 25.938 2.418 1 94.25 62 PRO B C 1
ATOM 2485 O O . PRO B 1 62 ? 13.984 24.812 2.461 1 94.25 62 PRO B O 1
ATOM 2488 N N . SER B 1 63 ? 13.586 26.703 1.364 1 93.5 63 SER B N 1
ATOM 2489 C CA . SER B 1 63 ? 14.242 26.297 0.126 1 93.5 63 SER B CA 1
ATOM 2490 C C . SER B 1 63 ? 15.688 25.891 0.374 1 93.5 63 SER B C 1
ATOM 2492 O O . SER B 1 63 ? 16.188 24.953 -0.241 1 93.5 63 SER B O 1
ATOM 2494 N N . ASP B 1 64 ? 16.344 26.594 1.301 1 94.94 64 ASP B N 1
ATOM 2495 C CA . ASP B 1 64 ? 17.75 26.297 1.601 1 94.94 64 ASP B CA 1
ATOM 2496 C C . ASP B 1 64 ? 17.891 24.875 2.154 1 94.94 64 ASP B C 1
ATOM 2498 O O . ASP B 1 64 ? 18.859 24.188 1.844 1 94.94 64 ASP B O 1
ATOM 2502 N N . TRP B 1 65 ? 16.953 24.531 2.939 1 94.69 65 TRP B N 1
ATOM 2503 C CA . TRP B 1 65 ? 16.984 23.172 3.479 1 94.69 65 TRP B CA 1
ATOM 2504 C C . TRP B 1 65 ? 16.734 22.156 2.379 1 94.69 65 TRP B C 1
ATOM 2506 O O . TRP B 1 65 ? 17.438 21.141 2.309 1 94.69 65 TRP B O 1
ATOM 2516 N N . LEU B 1 66 ? 15.766 22.406 1.548 1 93.62 66 LEU B N 1
ATOM 2517 C CA . LEU B 1 66 ? 15.461 21.484 0.466 1 93.62 66 LEU B CA 1
ATOM 2518 C C . LEU B 1 66 ? 16.656 21.312 -0.459 1 93.62 66 LEU B C 1
ATOM 2520 O O . LEU B 1 66 ? 16.953 20.188 -0.893 1 93.62 66 LEU B O 1
ATOM 2524 N N . ASP B 1 67 ? 17.344 22.375 -0.752 1 94.38 67 ASP B N 1
ATOM 2525 C CA . ASP B 1 67 ? 18.547 22.312 -1.577 1 94.38 67 ASP B CA 1
ATOM 2526 C C . ASP B 1 67 ? 19.625 21.438 -0.921 1 94.38 67 ASP B C 1
ATOM 2528 O O . ASP B 1 67 ? 20.203 20.578 -1.57 1 94.38 67 ASP B O 1
ATOM 2532 N N . ARG B 1 68 ? 19.859 21.688 0.304 1 94.75 68 ARG B N 1
ATOM 2533 C CA . ARG B 1 68 ? 20.844 20.906 1.042 1 94.75 68 ARG B CA 1
ATOM 2534 C C . ARG B 1 68 ? 20.422 19.438 1.117 1 94.75 68 ARG B C 1
ATOM 2536 O O . ARG B 1 68 ? 21.266 18.547 0.972 1 94.75 68 ARG B O 1
ATOM 2543 N N . TYR B 1 69 ? 19.188 19.219 1.392 1 94.25 69 TYR B N 1
ATOM 2544 C CA . TYR B 1 69 ? 18.625 17.875 1.525 1 94.25 69 TYR B CA 1
ATOM 2545 C C . TYR B 1 69 ? 18.906 17.031 0.283 1 94.25 69 TYR B C 1
ATOM 2547 O O . TYR B 1 69 ? 19.328 15.883 0.387 1 94.25 69 TYR B O 1
ATOM 2555 N N . VAL B 1 70 ? 18.719 17.625 -0.88 1 92.25 70 VAL B N 1
ATOM 2556 C CA . VAL B 1 70 ? 18.938 16.938 -2.148 1 92.25 70 VAL B CA 1
ATOM 2557 C C . VAL B 1 70 ? 20.438 16.812 -2.426 1 92.25 70 VAL B C 1
ATOM 2559 O O . VAL B 1 70 ? 20.922 15.75 -2.799 1 92.25 70 VAL B O 1
ATOM 2562 N N . ALA B 1 71 ? 21.156 17.891 -2.262 1 93.31 71 ALA B N 1
ATOM 2563 C CA . ALA B 1 71 ? 22.578 17.922 -2.543 1 93.31 71 ALA B CA 1
ATOM 2564 C C . ALA B 1 71 ? 23.328 16.891 -1.706 1 93.31 71 ALA B C 1
ATOM 2566 O O . ALA B 1 71 ? 24.266 16.25 -2.188 1 93.31 71 ALA B O 1
ATOM 2567 N N . ALA B 1 72 ? 22.891 16.703 -0.488 1 93.44 72 ALA B N 1
ATOM 2568 C CA . ALA B 1 72 ? 23.547 15.781 0.43 1 93.44 72 ALA B CA 1
ATOM 2569 C C . ALA B 1 72 ? 22.953 14.375 0.333 1 93.44 72 ALA B C 1
ATOM 2571 O O . ALA B 1 72 ? 23.344 13.477 1.083 1 93.44 72 ALA B O 1
ATOM 2572 N N . GLU B 1 73 ? 21.906 14.164 -0.472 1 90.31 73 GLU B N 1
ATOM 2573 C CA . GLU B 1 73 ? 21.219 12.898 -0.672 1 90.31 73 GLU B CA 1
ATOM 2574 C C . GLU B 1 73 ? 20.641 12.375 0.637 1 90.31 73 GLU B C 1
ATOM 2576 O O . GLU B 1 73 ? 20.75 11.18 0.937 1 90.31 73 GLU B O 1
ATOM 2581 N N . HIS B 1 74 ? 20.109 13.25 1.43 1 91.81 74 HIS B N 1
ATOM 2582 C CA . HIS B 1 74 ? 19.531 12.914 2.729 1 91.81 74 HIS B CA 1
ATOM 2583 C C . HIS B 1 74 ? 18.359 11.945 2.582 1 91.81 74 HIS B C 1
ATOM 2585 O O . HIS B 1 74 ? 18.047 11.203 3.512 1 91.81 74 HIS B O 1
ATOM 2591 N N . TYR B 1 75 ? 17.781 11.914 1.401 1 87.38 75 TYR B N 1
ATOM 2592 C CA . TYR B 1 75 ? 16.625 11.047 1.172 1 87.38 75 TYR B CA 1
ATOM 2593 C C . TYR B 1 75 ? 17 9.578 1.318 1 87.38 75 TYR B C 1
ATOM 2595 O O . TYR B 1 75 ? 16.141 8.727 1.543 1 87.38 75 TYR B O 1
ATOM 2603 N N . ASP B 1 76 ? 18.203 9.258 1.234 1 83.88 76 ASP B N 1
ATOM 2604 C CA . ASP B 1 76 ? 18.672 7.875 1.379 1 83.88 76 ASP B CA 1
ATOM 2605 C C . ASP B 1 76 ? 18.875 7.516 2.85 1 83.88 76 ASP B C 1
ATOM 2607 O O . ASP B 1 76 ? 18.922 6.336 3.201 1 83.88 76 ASP B O 1
ATOM 2611 N N . HIS B 1 77 ? 18.969 8.484 3.678 1 88.38 77 HIS B N 1
ATOM 2612 C CA . HIS B 1 77 ? 19.359 8.242 5.059 1 88.38 77 HIS B CA 1
ATOM 2613 C C . HIS B 1 77 ? 18.328 8.789 6.039 1 88.38 77 HIS B C 1
ATOM 2615 O O . HIS B 1 77 ? 18.453 8.578 7.246 1 88.38 77 HIS B O 1
ATOM 2621 N N . ASP B 1 78 ? 17.344 9.453 5.551 1 92 78 ASP B N 1
ATOM 2622 C CA . ASP B 1 78 ? 16.312 10.078 6.379 1 92 78 ASP B CA 1
ATOM 2623 C C . ASP B 1 78 ? 15.523 9.023 7.148 1 92 78 ASP B C 1
ATOM 2625 O O . ASP B 1 78 ? 14.812 8.211 6.547 1 92 78 ASP B O 1
ATOM 2629 N N . PRO B 1 79 ? 15.641 9.062 8.492 1 92.25 79 PRO B N 1
ATOM 2630 C CA . PRO B 1 79 ? 14.945 8.039 9.273 1 92.25 79 PRO B CA 1
ATOM 2631 C C . PRO B 1 79 ? 13.43 8.125 9.148 1 92.25 79 PRO B C 1
ATOM 2633 O 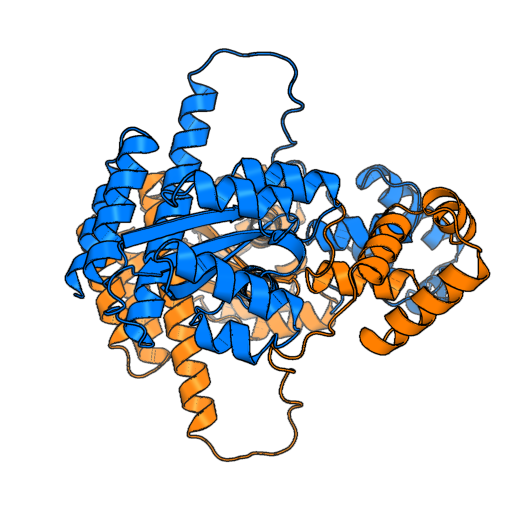O . PRO B 1 79 ? 12.727 7.125 9.336 1 92.25 79 PRO B O 1
ATOM 2636 N N . VAL B 1 80 ? 12.922 9.289 8.867 1 94 80 VAL B N 1
ATOM 2637 C CA . VAL B 1 80 ? 11.484 9.477 8.695 1 94 80 VAL B CA 1
ATOM 2638 C C . VAL B 1 80 ? 11.016 8.75 7.434 1 94 80 VAL B C 1
ATOM 2640 O O . VAL B 1 80 ? 10.008 8.039 7.457 1 94 80 VAL B O 1
ATOM 2643 N N . CYS B 1 81 ? 11.766 8.906 6.359 1 91.31 81 CYS B N 1
ATOM 2644 C CA . CYS B 1 81 ? 11.461 8.195 5.125 1 91.31 81 CYS B CA 1
ATOM 2645 C C . CYS B 1 81 ? 11.586 6.688 5.32 1 91.31 81 CYS B C 1
ATOM 2647 O O . CYS B 1 81 ? 10.742 5.922 4.848 1 91.31 81 CYS B O 1
ATOM 2649 N N . ALA B 1 82 ? 12.633 6.348 6.016 1 86.56 82 ALA B N 1
ATOM 2650 C CA . ALA B 1 82 ? 12.852 4.922 6.266 1 86.56 82 ALA B CA 1
ATOM 2651 C C . ALA B 1 82 ? 11.688 4.32 7.047 1 86.56 82 ALA B C 1
ATOM 2653 O O . ALA B 1 82 ? 11.211 3.23 6.719 1 86.56 82 ALA B O 1
ATOM 2654 N N . MET B 1 83 ? 11.25 4.992 8.062 1 89.25 83 MET B N 1
ATOM 2655 C CA . MET B 1 83 ? 10.125 4.527 8.867 1 89.25 83 MET B CA 1
ATOM 2656 C C . MET B 1 83 ? 8.852 4.438 8.031 1 89.25 83 MET B C 1
ATOM 2658 O O . MET B 1 83 ? 8.109 3.465 8.125 1 89.25 83 MET B O 1
ATOM 2662 N N . ALA B 1 84 ? 8.633 5.426 7.215 1 90.31 84 ALA B N 1
ATOM 2663 C CA . ALA B 1 84 ? 7.438 5.492 6.375 1 90.31 84 ALA B CA 1
ATOM 2664 C C . ALA B 1 84 ? 7.383 4.32 5.402 1 90.31 84 ALA B C 1
ATOM 2666 O O . ALA B 1 84 ? 6.301 3.895 4.988 1 90.31 84 ALA B O 1
ATOM 2667 N N . ARG B 1 85 ? 8.492 3.795 5.074 1 84.88 85 ARG B N 1
ATOM 2668 C CA . ARG B 1 85 ? 8.578 2.715 4.094 1 84.88 85 ARG B CA 1
ATOM 2669 C C . ARG B 1 85 ? 8.164 1.383 4.715 1 84.88 85 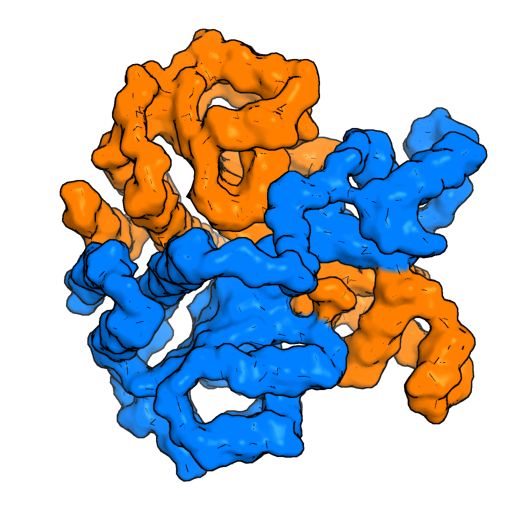ARG B C 1
ATOM 2671 O O . ARG B 1 85 ? 7.73 0.471 4.008 1 84.88 85 ARG B O 1
ATOM 2678 N N . ILE B 1 86 ? 8.242 1.322 6.016 1 80.69 86 ILE B N 1
ATOM 2679 C CA . ILE B 1 86 ? 8.102 -0.018 6.574 1 80.69 86 ILE B CA 1
ATOM 2680 C C . ILE B 1 86 ? 6.879 -0.074 7.48 1 80.69 86 ILE B C 1
ATOM 2682 O O . ILE B 1 86 ? 6.422 -1.158 7.852 1 80.69 86 ILE B O 1
ATOM 2686 N N . ASP B 1 87 ? 6.418 1.064 7.848 1 81.75 87 ASP B N 1
ATOM 2687 C CA . ASP B 1 87 ? 5.297 1.147 8.781 1 81.75 87 ASP B CA 1
ATOM 2688 C C . ASP B 1 87 ? 4.281 2.191 8.32 1 81.75 87 ASP B C 1
ATOM 2690 O O . ASP B 1 87 ? 4.629 3.355 8.109 1 81.75 87 ASP B O 1
ATOM 2694 N N . ASP B 1 88 ? 3.045 1.783 8.172 1 85.12 88 ASP B N 1
ATOM 2695 C CA . ASP B 1 88 ? 2.033 2.729 7.711 1 85.12 88 ASP B CA 1
ATOM 2696 C C . ASP B 1 88 ? 1.348 3.418 8.891 1 85.12 88 ASP B C 1
ATOM 2698 O O . ASP B 1 88 ? 0.466 4.258 8.695 1 85.12 88 ASP B O 1
ATOM 2702 N N . ARG B 1 89 ? 1.747 3.086 10.172 1 84.25 89 ARG B N 1
ATOM 2703 C CA . ARG B 1 89 ? 1.207 3.775 11.344 1 84.25 89 ARG B CA 1
ATOM 2704 C C . ARG B 1 89 ? 1.864 5.141 11.523 1 84.25 89 ARG B C 1
ATOM 2706 O O . ARG B 1 89 ? 3.066 5.289 11.297 1 84.25 89 ARG B O 1
ATOM 2713 N N . PRO B 1 90 ? 0.992 6.008 11.945 1 89.88 90 PRO B N 1
ATOM 2714 C CA . PRO B 1 90 ? 1.622 7.285 12.273 1 89.88 90 PRO B CA 1
ATOM 2715 C C . PRO B 1 90 ? 2.686 7.156 13.367 1 89.88 90 PRO B C 1
ATOM 2717 O O . PRO B 1 90 ? 2.566 6.305 14.25 1 89.88 90 PRO B O 1
ATOM 2720 N N . PHE B 1 91 ? 3.732 7.988 13.297 1 92 91 PHE B N 1
ATOM 2721 C CA . PHE B 1 91 ? 4.84 7.926 14.242 1 92 91 PHE B CA 1
ATOM 2722 C C . PHE B 1 91 ? 5.426 9.312 14.484 1 92 91 PHE B C 1
ATOM 2724 O O . PHE B 1 91 ? 5.207 10.227 13.688 1 92 91 PHE B O 1
ATOM 2731 N N . THR B 1 92 ? 6.121 9.383 15.562 1 95.25 92 THR B N 1
ATOM 2732 C CA . THR B 1 92 ? 6.863 10.609 15.828 1 95.25 92 THR B CA 1
ATOM 2733 C C . THR B 1 92 ? 8.273 10.523 15.242 1 95.25 92 THR B C 1
ATOM 2735 O O . THR B 1 92 ? 8.812 9.43 15.062 1 95.25 92 THR B O 1
ATOM 2738 N N . TRP B 1 93 ? 8.805 11.664 14.945 1 95.62 93 TRP B N 1
ATOM 2739 C CA . TRP B 1 93 ? 10.172 11.688 14.438 1 95.62 93 TRP B CA 1
ATOM 2740 C C . TRP B 1 93 ? 11.148 11.141 15.469 1 95.62 93 TRP B C 1
ATOM 2742 O O . TRP B 1 93 ? 12.172 10.562 15.117 1 95.62 93 TRP B O 1
ATOM 2752 N N . LYS B 1 94 ? 10.789 11.312 16.703 1 93.25 94 LYS B N 1
ATOM 2753 C CA . LYS B 1 94 ? 11.594 10.719 17.781 1 93.25 94 LYS B CA 1
ATOM 2754 C C . LYS B 1 94 ? 11.633 9.195 17.656 1 93.25 94 LYS B C 1
ATOM 2756 O O . LYS B 1 94 ? 12.703 8.586 17.75 1 93.25 94 LYS B O 1
ATOM 2761 N N . GLU B 1 95 ? 10.492 8.594 17.422 1 92.31 95 GLU B N 1
ATOM 2762 C CA . GLU B 1 95 ? 10.414 7.145 17.234 1 92.31 95 GLU B CA 1
ATOM 2763 C C . GLU B 1 95 ? 11.234 6.699 16.031 1 92.31 95 GLU B C 1
ATOM 2765 O O . GLU B 1 95 ? 11.922 5.676 16.078 1 92.31 95 GLU B O 1
ATOM 2770 N N . ALA B 1 96 ? 11.148 7.438 14.953 1 92.5 96 ALA B N 1
ATOM 2771 C CA . ALA B 1 96 ? 11.906 7.109 13.75 1 92.5 96 ALA B CA 1
ATOM 2772 C C . ALA B 1 96 ? 13.406 7.168 14.016 1 92.5 96 ALA B C 1
ATOM 2774 O O . ALA B 1 96 ? 14.148 6.27 13.617 1 92.5 96 ALA B O 1
ATOM 2775 N N . ALA B 1 97 ? 13.836 8.203 14.703 1 92.88 97 ALA B N 1
ATOM 2776 C CA . ALA B 1 97 ? 15.25 8.375 15 1 92.88 97 ALA B CA 1
ATOM 2777 C C . ALA B 1 97 ? 15.766 7.25 15.898 1 92.88 97 ALA B C 1
ATOM 2779 O O . ALA B 1 97 ? 16.922 6.828 15.773 1 92.88 97 ALA B O 1
ATOM 2780 N N . GLN B 1 98 ? 14.969 6.82 16.781 1 91.62 98 GLN B N 1
ATOM 2781 C CA . GLN B 1 98 ? 15.336 5.73 17.672 1 91.62 98 GLN B CA 1
ATOM 2782 C C . GLN B 1 98 ? 15.461 4.41 16.922 1 91.62 98 GLN B C 1
ATOM 2784 O O . GLN B 1 98 ? 16.344 3.6 17.219 1 91.62 98 GLN B O 1
ATOM 2789 N N . ARG B 1 99 ? 14.633 4.25 16 1 88.19 99 ARG B N 1
ATOM 2790 C CA . ARG B 1 99 ? 14.617 3.006 15.234 1 88.19 99 ARG B CA 1
ATOM 2791 C C . ARG B 1 99 ? 15.789 2.949 14.258 1 88.19 99 ARG B C 1
ATOM 2793 O O . ARG B 1 99 ? 16.328 1.873 13.992 1 88.19 99 ARG B O 1
ATOM 2800 N N . PHE B 1 100 ? 16.094 4.043 13.695 1 88.06 100 PHE B N 1
ATOM 2801 C CA . PHE B 1 100 ? 17.188 4.145 12.734 1 88.06 100 PHE B CA 1
ATOM 2802 C C . PHE B 1 100 ? 18.281 5.066 13.258 1 88.06 100 PHE B C 1
ATOM 2804 O O . PHE B 1 100 ? 18.422 6.199 12.789 1 88.06 100 PHE B O 1
ATOM 2811 N N . PRO B 1 101 ? 19.188 4.5 14.07 1 88.81 101 PRO B N 1
ATOM 2812 C CA . PRO B 1 101 ? 20.125 5.344 14.82 1 88.81 101 PRO B CA 1
ATOM 2813 C C . PRO B 1 101 ? 21.438 5.559 14.078 1 88.81 101 PRO B C 1
ATOM 2815 O O . PRO B 1 101 ? 22.375 6.121 14.641 1 88.81 101 PRO B O 1
ATOM 2818 N N . ALA B 1 102 ? 21.5 5.137 12.867 1 87.94 102 ALA B N 1
ATOM 2819 C CA . ALA B 1 102 ? 22.75 5.316 12.125 1 87.94 102 ALA B CA 1
ATOM 2820 C C . ALA B 1 102 ? 23.203 6.773 12.164 1 87.94 102 ALA B C 1
ATOM 2822 O O . ALA B 1 102 ? 22.375 7.688 12.188 1 87.94 102 ALA B O 1
ATOM 2823 N N . LYS B 1 103 ? 24.469 6.984 12.07 1 92.31 103 LYS B N 1
ATOM 2824 C CA . LYS B 1 103 ? 25.062 8.32 12.172 1 92.31 103 LYS B CA 1
ATOM 2825 C C . LYS B 1 103 ? 24.516 9.234 11.078 1 92.31 103 LYS B C 1
ATOM 2827 O O . LYS B 1 103 ? 24.172 10.391 11.344 1 92.31 103 LYS B O 1
ATOM 2832 N N . ARG B 1 104 ? 24.453 8.742 9.93 1 91.44 104 ARG B N 1
ATOM 2833 C CA . ARG B 1 104 ? 23.969 9.555 8.812 1 91.44 104 ARG B CA 1
ATOM 2834 C C . ARG B 1 104 ? 22.5 9.945 9.016 1 91.44 104 ARG B C 1
ATOM 2836 O O . ARG B 1 104 ? 22.094 11.039 8.633 1 91.44 104 ARG B O 1
ATOM 2843 N N . SER B 1 105 ? 21.75 9.094 9.562 1 91.81 105 SER B N 1
ATOM 2844 C CA . SER B 1 105 ? 20.359 9.383 9.867 1 91.81 105 SER B CA 1
ATOM 2845 C C . SER B 1 105 ? 20.234 10.5 10.898 1 91.81 105 SER B C 1
ATOM 2847 O O . SER B 1 105 ? 19.406 11.398 10.758 1 91.81 105 SER B O 1
ATOM 2849 N N . GLN B 1 106 ? 21.062 10.406 11.859 1 93.44 106 GLN B N 1
ATOM 2850 C CA . GLN B 1 106 ? 21.062 11.438 12.891 1 93.44 106 GLN B CA 1
ATOM 2851 C C . GLN B 1 106 ? 21.484 12.789 12.32 1 93.44 106 GLN B C 1
ATOM 2853 O O . GLN B 1 106 ? 20.984 13.836 12.742 1 93.44 106 GLN B O 1
ATOM 2858 N N . LEU B 1 107 ? 22.391 12.711 11.438 1 95.31 107 LEU B N 1
ATOM 2859 C CA . LEU B 1 107 ? 22.875 13.93 10.797 1 95.31 107 LEU B CA 1
ATOM 2860 C C . LEU B 1 107 ? 21.734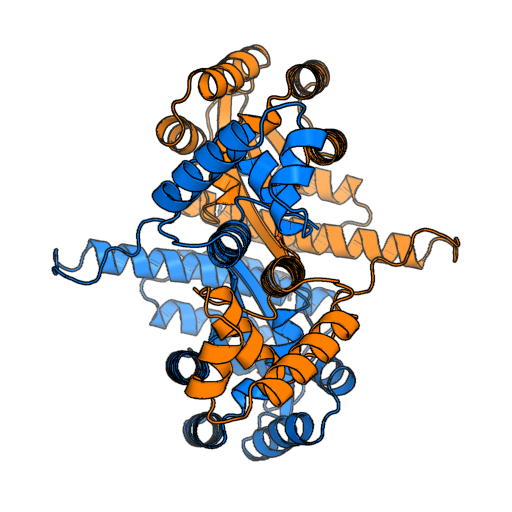 14.648 10.086 1 95.31 107 LEU B C 1
ATOM 2862 O O . LEU B 1 107 ? 21.641 15.875 10.117 1 95.31 107 LEU B O 1
ATOM 2866 N N . VAL B 1 108 ? 20.875 13.945 9.398 1 95.06 108 VAL B N 1
ATOM 2867 C CA . VAL B 1 108 ? 19.734 14.531 8.719 1 95.06 108 VAL B CA 1
ATOM 2868 C C . VAL B 1 108 ? 18.891 15.336 9.703 1 95.06 108 VAL B C 1
ATOM 2870 O O . VAL B 1 108 ? 18.531 16.484 9.445 1 95.06 108 VAL B O 1
ATOM 2873 N N . MET B 1 109 ? 18.609 14.742 10.836 1 93.75 109 MET B N 1
ATOM 2874 C CA . MET B 1 109 ? 17.766 15.359 11.844 1 93.75 109 MET B CA 1
ATOM 2875 C C . MET B 1 109 ? 18.438 16.594 12.445 1 93.75 109 MET B C 1
ATOM 2877 O O . MET B 1 109 ? 17.781 17.609 12.688 1 93.75 109 MET B O 1
ATOM 2881 N N . GLU B 1 110 ? 19.688 16.453 12.711 1 93.94 110 GLU B N 1
ATOM 2882 C CA . GLU B 1 110 ? 20.453 17.562 13.273 1 93.94 110 GLU B CA 1
ATOM 2883 C C . GLU B 1 110 ? 20.484 18.766 12.32 1 93.94 110 GLU B C 1
ATOM 2885 O O . GLU B 1 110 ? 20.281 19.906 12.742 1 93.94 110 GLU B O 1
ATOM 2890 N N . GLU B 1 111 ? 20.719 18.547 11.078 1 95.19 111 GLU B N 1
ATOM 2891 C CA . GLU B 1 111 ? 20.781 19.625 10.094 1 95.19 111 GLU B CA 1
ATOM 2892 C C . GLU B 1 111 ? 19.406 20.266 9.906 1 95.19 111 GLU B C 1
ATOM 2894 O O . GLU B 1 111 ? 19.312 21.484 9.703 1 95.19 111 GLU B O 1
ATOM 2899 N N . ALA B 1 112 ? 18.375 19.469 9.938 1 93.25 112 ALA B N 1
ATOM 2900 C CA . ALA B 1 112 ? 17.031 20.016 9.812 1 93.25 112 ALA B CA 1
ATOM 2901 C C . ALA B 1 112 ? 16.734 21.031 10.922 1 93.25 112 ALA B C 1
ATOM 2903 O O . ALA B 1 112 ? 16.078 22.031 10.688 1 93.25 112 ALA B O 1
ATOM 2904 N N . ARG B 1 113 ? 17.266 20.797 12.094 1 91.44 113 ARG B N 1
ATOM 2905 C CA . ARG B 1 113 ? 17.047 21.672 13.242 1 91.44 113 ARG B CA 1
ATOM 2906 C C . ARG B 1 113 ? 17.625 23.047 12.992 1 91.44 113 ARG B C 1
ATOM 2908 O O . ARG B 1 113 ? 17.109 24.047 13.492 1 91.44 113 ARG B O 1
ATOM 2915 N N . GLU B 1 114 ? 18.672 23.078 12.234 1 92.62 114 GLU B N 1
ATOM 2916 C CA . GLU B 1 114 ? 19.281 24.359 11.898 1 92.62 114 GLU B CA 1
ATOM 2917 C C . GLU B 1 114 ? 18.328 25.234 11.102 1 92.62 114 GLU B C 1
ATOM 2919 O O . GLU B 1 114 ? 18.516 26.453 11.047 1 92.62 114 GLU B O 1
ATOM 2924 N N . PHE B 1 115 ? 17.328 24.641 10.562 1 92.31 115 PHE B N 1
ATOM 2925 C CA . PHE B 1 115 ? 16.375 25.375 9.75 1 92.31 115 PHE B CA 1
ATOM 2926 C C . PHE B 1 115 ? 15.016 25.453 10.445 1 92.31 115 PHE B C 1
ATOM 2928 O O . PHE B 1 115 ? 13.984 25.594 9.781 1 92.31 115 PHE B O 1
ATOM 2935 N N . SER B 1 116 ? 14.945 25.172 11.727 1 89.38 116 SER B N 1
ATOM 2936 C CA . SER B 1 116 ? 13.773 25.281 12.594 1 89.38 116 SER B CA 1
ATOM 2937 C C . SER B 1 116 ? 12.789 24.141 12.336 1 89.38 116 SER B C 1
ATOM 2939 O O . SER B 1 116 ? 11.578 24.328 12.445 1 89.38 116 SER B O 1
ATOM 2941 N N . ILE B 1 117 ? 13.266 23.094 11.805 1 90.81 117 ILE B N 1
ATOM 2942 C CA . ILE B 1 117 ? 12.531 21.828 11.711 1 90.81 117 ILE B CA 1
ATOM 2943 C C . ILE B 1 117 ? 12.914 20.922 12.867 1 90.81 117 ILE B C 1
ATOM 2945 O O . ILE B 1 117 ? 13.805 20.078 12.734 1 90.81 117 ILE B O 1
ATOM 2949 N N . VAL B 1 118 ? 12.297 21.141 13.938 1 85.69 118 VAL B N 1
ATOM 2950 C CA . VAL B 1 118 ? 12.805 20.641 15.219 1 85.69 118 VAL B CA 1
ATOM 2951 C C . VAL B 1 118 ? 12.203 19.266 15.516 1 85.69 118 VAL B C 1
ATOM 2953 O O . VAL B 1 118 ? 12.906 18.375 15.977 1 85.69 118 VAL B O 1
ATOM 2956 N N . GLY B 1 119 ? 10.922 19.125 15.383 1 90.75 119 GLY B N 1
ATOM 2957 C CA . GLY B 1 119 ? 10.203 17.891 15.641 1 90.75 119 GLY B CA 1
ATOM 2958 C C . GLY B 1 119 ? 8.984 17.719 14.75 1 90.75 119 GLY B C 1
ATOM 2959 O O . GLY B 1 119 ? 8.57 18.656 14.055 1 90.75 119 GLY B O 1
ATOM 2960 N N . GLY B 1 120 ? 8.633 16.516 14.797 1 95.88 120 GLY B N 1
ATOM 2961 C CA . GLY B 1 120 ? 7.496 16.312 13.914 1 95.88 120 GLY B CA 1
ATOM 2962 C C . GLY B 1 120 ? 6.934 14.898 13.984 1 95.88 120 GLY B C 1
ATOM 2963 O O . GLY B 1 120 ? 7.234 14.156 14.922 1 95.88 120 GLY B O 1
ATOM 2964 N N . ALA B 1 121 ? 6.02 14.664 13.117 1 96.56 121 ALA B N 1
ATOM 2965 C CA . ALA B 1 121 ? 5.383 13.367 12.945 1 96.56 121 ALA B CA 1
ATOM 2966 C C . ALA B 1 121 ? 5.293 12.984 11.469 1 96.56 121 ALA B C 1
ATOM 2968 O O . ALA B 1 121 ? 5.441 13.836 10.594 1 96.56 121 ALA B O 1
ATOM 2969 N N . GLY B 1 122 ? 5.203 11.75 11.273 1 95.69 122 GLY B N 1
ATOM 2970 C CA . GLY B 1 122 ? 5.121 11.266 9.906 1 95.69 122 GLY B CA 1
ATOM 2971 C C . GLY B 1 122 ? 4.176 10.094 9.75 1 95.69 122 GLY B C 1
ATOM 2972 O O . GLY B 1 122 ? 3.752 9.492 10.734 1 95.69 122 GLY B O 1
ATOM 2973 N N . PHE B 1 123 ? 3.777 9.844 8.602 1 92.31 123 PHE B N 1
ATOM 2974 C CA . PHE B 1 123 ? 3.031 8.648 8.203 1 92.31 123 PHE B CA 1
ATOM 2975 C C . PHE B 1 123 ? 3.09 8.453 6.695 1 92.31 123 PHE B C 1
ATOM 2977 O O . PHE B 1 123 ? 3.709 9.25 5.984 1 92.31 123 PHE B O 1
ATOM 2984 N N . SER B 1 124 ? 2.555 7.348 6.242 1 92.69 124 SER B N 1
ATOM 2985 C CA . SER B 1 124 ? 2.627 7.059 4.816 1 92.69 124 SER B CA 1
ATOM 2986 C C . SER B 1 124 ? 1.318 6.465 4.305 1 92.69 124 SER B C 1
ATOM 2988 O O . SER B 1 124 ? 0.495 5.992 5.09 1 92.69 124 SER B O 1
ATOM 2990 N N . ILE B 1 125 ? 1.117 6.664 3.119 1 90.44 125 ILE B N 1
ATOM 2991 C CA . ILE B 1 125 ? 0.027 6.051 2.369 1 90.44 125 ILE B CA 1
ATOM 2992 C C . ILE B 1 125 ? 0.595 5.133 1.288 1 90.44 125 ILE B C 1
ATOM 2994 O O . ILE B 1 125 ? 1.339 5.582 0.413 1 90.44 125 ILE B O 1
ATOM 2998 N N . TYR B 1 126 ? 0.219 3.953 1.395 1 88.19 126 TYR B N 1
ATOM 2999 C CA . TYR B 1 126 ? 0.661 2.992 0.389 1 88.19 126 TYR B CA 1
ATOM 3000 C C . TYR B 1 126 ? -0.298 2.961 -0.794 1 88.19 126 TYR B C 1
ATOM 3002 O O . TYR B 1 126 ? -1.518 3.02 -0.615 1 88.19 126 TYR B O 1
ATOM 3010 N N . ARG B 1 127 ? 0.281 2.918 -1.95 1 84.94 127 ARG B N 1
ATOM 3011 C CA . ARG B 1 127 ? -0.464 2.895 -3.203 1 84.94 127 ARG B CA 1
ATOM 3012 C C . ARG B 1 127 ? -0.068 1.694 -4.055 1 84.94 127 ARG B C 1
ATOM 3014 O O . ARG B 1 127 ? 0.885 0.982 -3.729 1 84.94 127 ARG B O 1
ATOM 3021 N N . PRO B 1 128 ? -0.896 1.473 -5.102 1 79.69 128 PRO B N 1
ATOM 3022 C CA . PRO B 1 128 ? -0.499 0.387 -6 1 79.69 128 PRO B CA 1
ATOM 3023 C C . PRO B 1 128 ? 0.873 0.617 -6.633 1 79.69 128 PRO B C 1
ATOM 3025 O O . PRO B 1 128 ? 1.381 1.741 -6.621 1 79.69 128 PRO B O 1
ATOM 3028 N N . ARG B 1 129 ? 1.478 -0.5 -7.062 1 78.94 129 ARG B N 1
ATOM 3029 C CA . ARG B 1 129 ? 2.73 -0.481 -7.809 1 78.94 129 ARG B CA 1
ATOM 3030 C C . ARG B 1 129 ? 3.887 -0.02 -6.93 1 78.94 129 ARG B C 1
ATOM 3032 O O . ARG B 1 129 ? 4.773 0.7 -7.387 1 78.94 129 ARG B O 1
ATOM 3039 N N . GLY B 1 130 ? 3.727 -0.298 -5.625 1 78.44 130 GLY B N 1
ATOM 3040 C CA . GLY B 1 130 ? 4.824 -0.077 -4.695 1 78.44 130 GLY B CA 1
ATOM 3041 C C . GLY B 1 130 ? 5.023 1.386 -4.348 1 78.44 130 GLY B C 1
ATOM 3042 O O . GLY B 1 130 ? 6.023 1.749 -3.723 1 78.44 130 GLY B O 1
ATOM 3043 N N . ILE B 1 131 ? 4.129 2.191 -4.793 1 84.25 131 ILE B N 1
ATOM 3044 C CA . ILE B 1 131 ? 4.258 3.609 -4.48 1 84.25 131 ILE B CA 1
ATOM 3045 C C . ILE B 1 131 ? 3.928 3.846 -3.006 1 84.25 131 ILE B C 1
ATOM 3047 O O . ILE B 1 131 ? 2.967 3.279 -2.48 1 84.25 131 ILE B O 1
ATOM 3051 N N . ILE B 1 132 ? 4.785 4.535 -2.373 1 89.12 132 ILE B N 1
ATOM 3052 C CA . ILE B 1 132 ? 4.578 4.945 -0.987 1 89.12 132 ILE B CA 1
ATOM 3053 C C . ILE B 1 132 ? 4.668 6.465 -0.879 1 89.12 132 ILE B C 1
ATOM 3055 O O . ILE B 1 132 ? 5.727 7.051 -1.127 1 89.12 132 ILE B O 1
ATOM 3059 N N . ILE B 1 133 ? 3.572 7.086 -0.555 1 92.19 133 ILE B N 1
ATOM 3060 C CA . ILE B 1 133 ? 3.57 8.531 -0.347 1 92.19 133 ILE B CA 1
ATOM 3061 C C . ILE B 1 133 ? 3.799 8.836 1.131 1 92.19 133 ILE B C 1
ATOM 3063 O O . ILE B 1 133 ? 3.012 8.43 1.987 1 92.19 133 ILE B O 1
ATOM 3067 N N . GLY B 1 134 ? 4.84 9.523 1.401 1 94.38 134 GLY B N 1
ATOM 3068 C CA . GLY B 1 134 ? 5.16 9.914 2.766 1 94.38 134 GLY B CA 1
ATOM 3069 C C . GLY B 1 134 ? 4.684 11.312 3.115 1 94.38 134 GLY B C 1
ATOM 3070 O O . GLY B 1 134 ? 4.727 12.219 2.281 1 94.38 134 GLY B O 1
ATOM 3071 N N . PHE B 1 135 ? 4.262 11.477 4.352 1 96.25 135 PHE B N 1
ATOM 3072 C CA . PHE B 1 135 ? 3.914 12.766 4.949 1 96.25 135 PHE B CA 1
ATOM 3073 C C . PHE B 1 135 ? 4.805 13.062 6.148 1 96.25 135 PHE B C 1
ATOM 3075 O O . PHE B 1 135 ? 4.852 12.289 7.105 1 96.25 135 PHE B O 1
ATOM 3082 N N . GLY B 1 136 ? 5.516 14.102 6.051 1 96.25 136 GLY B N 1
ATOM 3083 C CA . GLY B 1 136 ? 6.242 14.656 7.184 1 96.25 136 GLY B CA 1
ATOM 3084 C C . GLY B 1 136 ? 5.688 15.977 7.664 1 96.25 136 GLY B C 1
ATOM 3085 O O . GLY B 1 136 ? 5.625 16.953 6.902 1 96.25 136 GLY B O 1
ATOM 3086 N N . LEU B 1 137 ? 5.25 15.984 8.836 1 97 137 LEU B N 1
ATOM 3087 C CA . LEU B 1 137 ? 4.766 17.219 9.461 1 97 137 LEU B CA 1
ATOM 3088 C C . LEU B 1 137 ? 5.746 17.703 10.516 1 97 137 LEU B C 1
ATOM 3090 O O . LEU B 1 137 ? 6.238 16.922 11.336 1 97 137 LEU B O 1
ATOM 3094 N N . ALA B 1 138 ? 6.012 18.938 10.43 1 96.31 138 ALA B N 1
ATOM 3095 C CA . ALA B 1 138 ? 6.969 19.5 11.375 1 96.31 138 ALA B CA 1
ATOM 3096 C C . ALA B 1 138 ? 6.375 20.703 12.102 1 96.31 138 ALA B C 1
ATOM 3098 O O . ALA B 1 138 ? 5.422 21.328 11.617 1 96.31 138 ALA B O 1
ATOM 3099 N N . SER B 1 139 ? 6.902 20.922 13.281 1 94.06 139 SER B N 1
ATOM 3100 C CA . SER B 1 139 ? 6.559 22.094 14.086 1 94.06 139 SER B CA 1
ATOM 3101 C C . SER B 1 139 ? 7.793 22.938 14.375 1 94.06 139 SER B C 1
ATOM 3103 O O . SER B 1 139 ? 8.789 22.438 14.906 1 94.06 139 SER B O 1
ATOM 3105 N N . SER B 1 140 ? 7.703 24.203 14.086 1 90.81 140 SER B N 1
ATOM 3106 C CA . SER B 1 140 ? 8.789 25.109 14.406 1 90.81 140 SER B CA 1
ATOM 3107 C C . SER B 1 140 ? 8.789 25.469 15.891 1 90.81 140 SER B C 1
ATOM 3109 O O . SER B 1 140 ? 9.844 25.734 16.469 1 90.81 140 SER B O 1
ATOM 3111 N N . ALA B 1 141 ? 7.652 25.422 16.516 1 87.62 141 ALA B N 1
ATOM 3112 C CA . ALA B 1 141 ? 7.512 25.797 17.922 1 87.62 141 ALA B CA 1
ATOM 3113 C C . ALA B 1 141 ? 7.758 24.594 18.844 1 87.62 141 ALA B C 1
ATOM 3115 O O . ALA B 1 141 ? 8.086 24.766 20.016 1 87.62 141 ALA B O 1
ATOM 3116 N N . GLY B 1 142 ? 7.594 23.5 18.344 1 85.69 142 GLY B N 1
ATOM 3117 C CA . GLY B 1 142 ? 7.809 22.297 19.125 1 85.69 142 GLY B CA 1
ATOM 3118 C C . GLY B 1 142 ? 6.59 21.875 19.922 1 85.69 142 GLY B C 1
ATOM 3119 O O . GLY B 1 142 ? 6.574 20.797 20.531 1 85.69 142 GLY B O 1
ATOM 3120 N N . ASP B 1 143 ? 5.551 22.688 19.938 1 89.38 143 ASP B N 1
ATOM 3121 C CA . ASP B 1 143 ? 4.324 22.391 20.656 1 89.38 143 ASP B CA 1
ATOM 3122 C C . ASP B 1 143 ? 3.293 21.734 19.75 1 89.38 143 ASP B C 1
ATOM 3124 O O . ASP B 1 143 ? 2.398 22.391 19.219 1 89.38 143 ASP B O 1
ATOM 3128 N N . MET B 1 144 ? 3.484 20.484 19.547 1 92.31 144 MET B N 1
ATOM 3129 C CA . MET B 1 144 ? 2.588 19.734 18.672 1 92.31 144 MET B CA 1
ATOM 3130 C C . MET B 1 144 ? 1.908 18.594 19.406 1 92.31 144 MET B C 1
ATOM 3132 O O . MET B 1 144 ? 2.455 18.062 20.375 1 92.31 144 MET B O 1
ATOM 3136 N N . ARG B 1 145 ? 0.76 18.312 19.016 1 92.81 145 ARG B N 1
ATOM 3137 C CA . ARG B 1 145 ? 0.039 17.156 19.562 1 92.81 145 ARG B CA 1
ATOM 3138 C C . ARG B 1 145 ? 0.398 15.883 18.812 1 92.81 145 ARG B C 1
ATOM 3140 O O . ARG B 1 145 ? 0.192 15.789 17.609 1 92.81 145 ARG B O 1
ATOM 3147 N N . THR B 1 146 ? 0.946 14.93 19.578 1 92.62 146 THR B N 1
ATOM 3148 C CA . THR B 1 146 ? 1.37 13.703 18.922 1 92.62 146 THR B CA 1
ATOM 3149 C C . THR B 1 146 ? 0.81 12.484 19.641 1 92.62 146 THR B C 1
ATOM 3151 O O . THR B 1 146 ? 1.389 11.391 19.578 1 92.62 146 THR B O 1
ATOM 3154 N N . ASP B 1 147 ? -0.23 12.695 20.406 1 87.38 147 ASP B N 1
ATOM 3155 C CA . ASP B 1 147 ? -0.879 11.539 21 1 87.38 147 ASP B CA 1
ATOM 3156 C C . ASP B 1 147 ? -1.554 10.672 19.938 1 87.38 147 ASP B C 1
ATOM 3158 O O . ASP B 1 147 ? -1.77 11.125 18.812 1 87.38 147 ASP B O 1
ATOM 3162 N N . ARG B 1 148 ? -1.931 9.555 20.328 1 80.25 148 ARG B N 1
ATOM 3163 C CA . ARG B 1 148 ? -2.438 8.555 19.406 1 80.25 148 ARG B CA 1
ATOM 3164 C C . ARG B 1 148 ? -3.662 9.078 18.656 1 80.25 148 ARG B C 1
ATOM 3166 O O . ARG B 1 148 ? -3.791 8.875 17.438 1 80.25 148 ARG B O 1
ATOM 3173 N N . ALA B 1 149 ? -4.512 9.641 19.328 1 79.25 149 ALA B N 1
ATOM 3174 C CA . ALA B 1 149 ? -5.734 10.156 18.719 1 79.25 149 ALA B CA 1
ATOM 3175 C C . ALA B 1 149 ? -5.426 11.25 17.703 1 79.25 149 ALA B C 1
ATOM 3177 O O . ALA B 1 149 ? -5.988 11.266 16.594 1 79.25 149 ALA B O 1
ATOM 3178 N N . ALA B 1 150 ? -4.559 12.164 18.078 1 86.06 150 ALA B N 1
ATOM 3179 C CA . ALA B 1 150 ? -4.176 13.258 17.172 1 86.06 150 ALA B CA 1
ATOM 3180 C C . ALA B 1 150 ? -3.521 12.719 15.906 1 86.06 150 ALA B C 1
ATOM 3182 O O . ALA B 1 150 ? -3.844 13.156 14.805 1 86.06 150 ALA B O 1
ATOM 3183 N N . LEU B 1 151 ? -2.719 11.773 16.078 1 87.88 151 LEU B N 1
ATOM 3184 C CA . LEU B 1 151 ? -2.002 11.203 14.945 1 87.88 151 LEU B CA 1
ATOM 3185 C C . LEU B 1 151 ? -2.955 10.453 14.023 1 87.88 151 LEU B C 1
ATOM 3187 O O . LEU B 1 151 ? -2.803 10.492 12.805 1 87.88 151 LEU B O 1
ATOM 3191 N N . ALA B 1 152 ? -3.889 9.828 14.625 1 82.25 152 ALA B N 1
ATOM 3192 C CA . ALA B 1 152 ? -4.891 9.125 13.828 1 82.25 152 ALA B CA 1
ATOM 3193 C C . ALA B 1 152 ? -5.707 10.109 12.992 1 82.25 152 ALA B C 1
ATOM 3195 O O . ALA B 1 152 ? -5.973 9.859 11.812 1 82.25 152 ALA B O 1
ATOM 3196 N N . ILE B 1 153 ? -6.059 11.148 13.578 1 83 153 ILE B N 1
ATOM 3197 C CA . ILE B 1 153 ? -6.844 12.172 12.891 1 83 153 ILE B CA 1
ATOM 3198 C C . ILE B 1 153 ? -6.012 12.805 11.781 1 83 153 ILE B C 1
ATOM 3200 O O . ILE B 1 153 ? -6.512 13.031 10.672 1 83 153 ILE B O 1
ATOM 3204 N N . LEU B 1 154 ? -4.801 13.094 12.078 1 88.5 154 LEU B N 1
ATOM 3205 C CA . LEU B 1 154 ? -3.904 13.672 11.078 1 88.5 154 LEU B CA 1
ATOM 3206 C C . LEU B 1 154 ? -3.75 12.742 9.883 1 88.5 154 LEU B C 1
ATOM 3208 O O . LEU B 1 154 ? -3.775 13.188 8.734 1 88.5 154 LEU B O 1
ATOM 3212 N N . LYS B 1 155 ? -3.65 11.523 10.125 1 87.75 155 LYS B N 1
ATOM 3213 C CA . LYS B 1 155 ? -3.535 10.555 9.031 1 87.75 155 LYS B CA 1
ATOM 3214 C C . LYS B 1 155 ? -4.809 10.516 8.195 1 87.75 155 LYS B C 1
ATOM 3216 O O . LYS B 1 155 ? -4.75 10.508 6.965 1 87.75 155 LYS B O 1
ATOM 3221 N N . THR B 1 156 ? -5.887 10.5 8.891 1 83 156 THR B N 1
ATOM 3222 C CA . THR B 1 156 ? -7.16 10.516 8.18 1 83 156 THR B CA 1
ATOM 3223 C C . THR B 1 156 ? -7.27 11.742 7.289 1 83 156 THR B C 1
ATOM 3225 O O . THR B 1 156 ? -7.676 11.641 6.129 1 83 156 THR B O 1
ATOM 3228 N N . GLY B 1 157 ? -6.926 12.82 7.848 1 84.94 157 GLY B N 1
ATOM 3229 C CA . GLY B 1 157 ? -6.938 14.047 7.062 1 84.94 157 GLY B CA 1
ATOM 3230 C C . GLY B 1 157 ? -6.004 14 5.867 1 84.94 157 GLY B C 1
ATOM 3231 O O . GLY B 1 157 ? -6.348 14.477 4.785 1 84.94 157 GLY B O 1
ATOM 3232 N N . ALA B 1 158 ? -4.887 13.453 6.066 1 88.62 158 ALA B N 1
ATOM 3233 C CA . ALA B 1 158 ? -3.896 13.352 5 1 88.62 158 ALA B CA 1
ATOM 3234 C C . ALA B 1 158 ? -4.395 12.453 3.871 1 88.62 158 ALA B C 1
ATOM 3236 O O . ALA B 1 158 ? -4.164 12.734 2.693 1 88.62 158 ALA B O 1
ATOM 3237 N N . VAL B 1 159 ? -5.02 11.445 4.223 1 84.94 159 VAL B N 1
ATOM 3238 C CA . VAL B 1 159 ? -5.578 10.547 3.215 1 84.94 159 VAL B CA 1
ATOM 3239 C C . VAL B 1 159 ? -6.645 11.281 2.404 1 84.94 159 VAL B C 1
ATOM 3241 O O . VAL B 1 159 ? -6.68 11.18 1.176 1 84.94 159 VAL B O 1
ATOM 3244 N N . HIS B 1 160 ? -7.465 11.922 3.125 1 84.06 160 HIS B N 1
ATOM 3245 C CA . HIS B 1 160 ? -8.492 12.703 2.438 1 84.06 160 HIS B CA 1
ATOM 3246 C C . HIS B 1 160 ? -7.863 13.75 1.522 1 84.06 160 HIS B C 1
ATOM 3248 O O . HIS B 1 160 ? -8.32 13.945 0.394 1 84.06 160 HIS B O 1
ATOM 3254 N N . PHE B 1 161 ? -6.891 14.383 2.033 1 88.94 161 PHE B N 1
ATOM 3255 C CA . PHE B 1 161 ? -6.156 15.359 1.233 1 88.94 161 PHE B CA 1
ATOM 3256 C C . PHE B 1 161 ? -5.633 14.719 -0.047 1 88.94 161 PHE B C 1
ATOM 3258 O O . PHE B 1 161 ? -5.801 15.273 -1.136 1 88.94 161 PHE B O 1
ATOM 3265 N N . GLN B 1 162 ? -5.023 13.656 0.125 1 86.75 162 GLN B N 1
ATOM 3266 C CA . GLN B 1 162 ? -4.418 12.969 -1.013 1 86.75 162 GLN B CA 1
ATOM 3267 C C . GLN B 1 162 ? -5.473 12.562 -2.037 1 86.75 162 GLN B C 1
ATOM 3269 O O . GLN B 1 162 ? -5.238 12.648 -3.244 1 86.75 162 GLN B O 1
ATOM 3274 N N . THR B 1 163 ? -6.562 12.062 -1.552 1 79.81 163 THR B N 1
ATOM 3275 C CA . THR B 1 163 ? -7.656 11.688 -2.445 1 79.81 163 THR B CA 1
ATOM 3276 C C . THR B 1 163 ? -8.156 12.898 -3.221 1 79.81 163 THR B C 1
ATOM 3278 O O . THR B 1 163 ? -8.305 12.844 -4.445 1 79.81 163 THR B O 1
ATOM 3281 N N . ALA B 1 164 ? -8.391 13.977 -2.521 1 83.19 164 ALA B N 1
ATOM 3282 C CA . ALA B 1 164 ? -8.852 15.211 -3.154 1 83.19 164 ALA B CA 1
ATOM 3283 C C . ALA B 1 164 ? -7.82 15.742 -4.141 1 83.19 164 ALA B C 1
ATOM 3285 O O . ALA B 1 164 ? -8.172 16.203 -5.23 1 83.19 164 ALA B O 1
ATOM 3286 N N . TYR B 1 165 ? -6.621 15.672 -3.707 1 86.19 165 TYR B N 1
ATOM 3287 C CA . TYR B 1 165 ? -5.527 16.141 -4.543 1 86.19 165 TYR B CA 1
ATOM 3288 C C . TYR B 1 165 ? -5.453 15.359 -5.848 1 86.19 165 TYR B C 1
ATOM 3290 O O . TYR B 1 165 ? -5.293 15.945 -6.922 1 86.19 165 TYR B O 1
ATOM 3298 N N . SER B 1 166 ? -5.566 14.102 -5.773 1 78.81 166 SER B N 1
ATOM 3299 C CA . SER B 1 166 ? -5.539 13.234 -6.949 1 78.81 166 SER B CA 1
ATOM 3300 C C . SER B 1 166 ? -6.707 13.531 -7.879 1 78.81 166 SER B C 1
ATOM 3302 O O . SER B 1 166 ? -6.555 13.508 -9.102 1 78.81 166 SER B O 1
ATOM 3304 N N . LEU B 1 167 ? -7.832 13.734 -7.344 1 74.88 167 LEU B N 1
ATOM 3305 C CA . LEU B 1 167 ? -9.016 14.047 -8.133 1 74.88 167 LEU B CA 1
ATOM 3306 C C . LEU B 1 167 ? -8.844 15.359 -8.883 1 74.88 167 LEU B C 1
ATOM 3308 O O . LEU B 1 167 ? -9.242 15.484 -10.039 1 74.88 167 LEU B O 1
ATOM 3312 N N . LEU B 1 168 ? -8.289 16.281 -8.234 1 80 168 LEU B N 1
ATOM 3313 C CA . LEU B 1 168 ? -8.055 17.578 -8.852 1 80 168 LEU B CA 1
ATOM 3314 C C . LEU B 1 168 ? -7.043 17.469 -9.992 1 80 168 LEU B C 1
ATOM 3316 O O . LEU B 1 168 ? -7.211 18.078 -11.039 1 80 168 LEU B O 1
ATOM 3320 N N . GLU B 1 169 ? -6.012 16.672 -9.75 1 77 169 GLU B N 1
ATOM 3321 C CA . GLU B 1 169 ? -4.988 16.5 -10.773 1 77 169 GLU B CA 1
ATOM 3322 C C . GLU B 1 169 ? -5.559 15.789 -12.008 1 77 169 GLU B C 1
ATOM 3324 O O . GLU B 1 169 ? -5.191 16.109 -13.141 1 77 169 GLU B O 1
ATOM 3329 N N . GLU B 1 170 ? -6.344 14.852 -11.844 1 72 170 GLU B N 1
ATOM 3330 C CA . GLU B 1 170 ? -6.973 14.117 -12.938 1 72 170 GLU B CA 1
ATOM 3331 C C . GLU B 1 170 ? -7.887 15.031 -13.758 1 72 170 GLU B C 1
ATOM 3333 O O . GLU B 1 170 ? -7.93 14.945 -14.984 1 72 170 GLU B O 1
ATOM 3338 N N . SER B 1 171 ? -8.664 15.797 -13.086 1 71.38 171 SER B N 1
ATOM 3339 C CA . SER B 1 171 ? -9.57 16.719 -13.758 1 71.38 171 SER B CA 1
ATOM 3340 C C . SER B 1 171 ? -8.805 17.75 -14.578 1 71.38 171 SER B C 1
ATOM 3342 O O . SER B 1 171 ? -9.234 18.109 -15.672 1 71.38 171 SER B O 1
ATOM 3344 N N . ALA B 1 172 ? -7.77 18.25 -14.016 1 68.38 172 ALA B N 1
ATOM 3345 C CA . ALA B 1 172 ? -6.949 19.219 -14.727 1 68.38 172 ALA B CA 1
ATOM 3346 C C . ALA B 1 172 ? -6.332 18.594 -15.977 1 68.38 172 ALA B C 1
ATOM 3348 O O . ALA B 1 172 ? -6.18 19.266 -17 1 68.38 172 ALA B O 1
ATOM 3349 N N . ARG B 1 173 ? -5.984 17.375 -15.844 1 64.12 173 ARG B N 1
ATOM 3350 C CA . ARG B 1 173 ? -5.426 16.672 -17 1 64.12 173 ARG B CA 1
ATOM 3351 C C . ARG B 1 173 ? -6.48 16.469 -18.078 1 64.12 173 ARG B C 1
ATOM 3353 O O . ARG B 1 173 ? -6.168 16.484 -19.266 1 64.12 173 ARG B O 1
ATOM 3360 N N . SER B 1 174 ? -7.652 16.078 -17.688 1 60.69 174 SER B N 1
ATOM 3361 C CA . SER B 1 174 ? -8.734 15.875 -18.656 1 60.69 174 SER B CA 1
ATOM 3362 C C . SER B 1 174 ? -9.07 17.172 -19.391 1 60.69 174 SER B C 1
ATOM 3364 O O . SER B 1 174 ? -9.438 17.141 -20.562 1 60.69 174 SER B O 1
ATOM 3366 N N . ASP B 1 175 ? -9.234 18.281 -18.734 1 56.28 175 ASP B N 1
ATOM 3367 C CA . ASP B 1 175 ? -9.523 19.562 -19.375 1 56.28 175 ASP B CA 1
ATOM 3368 C C . ASP B 1 175 ? -8.359 20 -20.266 1 56.28 175 ASP B C 1
ATOM 3370 O O . ASP B 1 175 ? -8.555 20.75 -21.234 1 56.28 175 ASP B O 1
ATOM 3374 N N . GLY B 1 176 ? -7.203 20.016 -19.844 1 48 176 GLY B N 1
ATOM 3375 C CA . GLY B 1 176 ? -6.082 20.312 -20.719 1 48 176 GLY B CA 1
ATOM 3376 C C . GLY B 1 176 ? -5.918 19.328 -21.859 1 48 176 GLY B C 1
ATOM 3377 O O . GLY B 1 176 ? -6.426 18.203 -21.781 1 48 176 GLY B O 1
ATOM 3378 N N . GLU B 1 177 ? -5.707 19.906 -23.266 1 39.59 177 GLU B N 1
ATOM 3379 C CA . GLU B 1 177 ? -5.535 19.172 -24.5 1 39.59 177 GLU B CA 1
ATOM 3380 C C . GLU B 1 177 ? -4.922 17.797 -24.25 1 39.59 177 GLU B C 1
ATOM 3382 O O . GLU B 1 177 ? -4.273 17.578 -23.219 1 39.59 177 GLU B O 1
ATOM 3387 N N . GLU B 1 178 ? -5.211 16.75 -25.344 1 40.06 178 GLU B N 1
ATOM 3388 C CA . GLU B 1 178 ? -4.672 15.523 -25.922 1 40.06 178 GLU B CA 1
ATOM 3389 C C . GLU B 1 178 ? -3.16 15.445 -25.734 1 40.06 178 GLU B C 1
ATOM 3391 O O . GLU B 1 178 ? -2.424 15.203 -26.688 1 40.06 178 GLU B O 1
ATOM 3396 N N . THR B 1 179 ? -2.482 16.422 -25.328 1 34.03 179 THR B N 1
ATOM 3397 C CA . THR B 1 179 ? -1.073 16.297 -25.672 1 34.03 179 THR B CA 1
ATOM 3398 C C . THR B 1 179 ? -0.601 14.852 -25.531 1 34.03 179 THR B C 1
ATOM 3400 O O . THR B 1 179 ? -0.936 14.18 -24.547 1 34.03 179 THR B O 1
ATOM 3403 N N . GLN B 1 180 ? 0.147 14.492 -26.609 1 33.81 180 GLN B N 1
ATOM 3404 C CA . GLN B 1 180 ? 0.677 13.289 -27.234 1 33.81 180 GLN B CA 1
ATOM 3405 C C . GLN B 1 180 ? 1.145 12.281 -26.188 1 33.81 180 GLN B C 1
ATOM 3407 O O . GLN B 1 180 ? 0.829 11.094 -26.281 1 33.81 180 GLN B O 1
ATOM 3412 N N . GLY B 1 181 ? 2.553 12.414 -25.891 1 32.22 181 GLY B N 1
ATOM 3413 C CA . GLY B 1 181 ? 3.66 11.5 -25.672 1 32.22 181 GLY B CA 1
ATOM 3414 C C . GLY B 1 181 ? 3.652 10.867 -24.297 1 32.22 181 GLY B C 1
ATOM 3415 O O . GLY B 1 181 ? 4.598 10.172 -23.922 1 32.22 181 GLY B O 1
ATOM 3416 N N . ARG B 1 182 ? 3.291 11.75 -23.266 1 34.97 182 ARG B N 1
ATOM 3417 C CA . ARG B 1 182 ? 3.695 10.945 -22.109 1 34.97 182 ARG B CA 1
ATOM 3418 C C . ARG B 1 182 ? 2.904 9.641 -22.062 1 34.97 182 ARG B C 1
ATOM 3420 O O . ARG B 1 182 ? 1.687 9.633 -22.25 1 34.97 182 ARG B O 1
ATOM 3427 N N . GLU B 1 183 ? 3.422 8.68 -22.453 1 34.94 183 GLU B N 1
ATOM 3428 C CA . GLU B 1 183 ? 2.986 7.297 -22.266 1 34.94 183 GLU B CA 1
ATOM 3429 C C . GLU B 1 183 ? 1.945 7.188 -21.156 1 34.94 183 GLU B C 1
ATOM 3431 O O . GLU B 1 183 ? 2.225 7.516 -20 1 34.94 183 GLU B O 1
ATOM 3436 N N . ARG B 1 184 ? 0.615 7.629 -21.312 1 37.06 184 ARG B N 1
ATOM 3437 C CA . ARG B 1 184 ? -0.483 7.223 -20.438 1 37.06 184 ARG B CA 1
ATOM 3438 C C . ARG B 1 184 ? -0.023 6.176 -19.438 1 37.06 184 ARG B C 1
ATOM 3440 O O . ARG B 1 184 ? 0.387 5.078 -19.812 1 37.06 184 ARG B O 1
ATOM 3447 N N . GLU B 1 185 ? 0.81 6.551 -18.578 1 43.12 185 GLU B N 1
ATOM 3448 C CA . GLU B 1 185 ? 0.958 5.555 -17.516 1 43.12 185 GLU B CA 1
ATOM 3449 C C . GLU B 1 185 ? -0.217 4.582 -17.516 1 43.12 185 GLU B C 1
ATOM 3451 O O . GLU B 1 185 ? -1.376 5 -17.484 1 43.12 185 GLU B O 1
ATOM 3456 N N . ARG B 1 186 ? -0.135 3.684 -18.234 1 45.88 186 ARG B N 1
ATOM 3457 C CA . ARG B 1 186 ? -1.131 2.619 -18.281 1 45.88 186 ARG B CA 1
ATOM 3458 C C . ARG B 1 186 ? -2 2.625 -17.031 1 45.88 186 ARG B C 1
ATOM 3460 O O . ARG B 1 186 ? -1.485 2.695 -15.914 1 45.88 186 ARG B O 1
ATOM 3467 N N . SER B 1 187 ? -3.227 3.197 -17.188 1 55.47 187 SER B N 1
ATOM 3468 C CA . SER B 1 187 ? -4.246 3.1 -16.141 1 55.47 187 SER B CA 1
ATOM 3469 C C . SER B 1 187 ? -4.066 1.836 -15.312 1 55.47 187 SER B C 1
ATOM 3471 O O . SER B 1 187 ? -3.691 0.787 -15.836 1 55.47 187 SER B O 1
ATOM 3473 N N . PRO B 1 188 ? -3.746 2.01 -14 1 57.28 188 PRO B N 1
ATOM 3474 C CA . PRO B 1 188 ? -3.723 0.788 -13.195 1 57.28 188 PRO B CA 1
ATOM 3475 C C . PRO B 1 188 ? -4.668 -0.288 -13.727 1 57.28 188 PRO B C 1
ATOM 3477 O O . PRO B 1 188 ? -4.43 -1.48 -13.523 1 57.28 188 PRO B O 1
ATOM 3480 N N . ARG B 1 189 ? -5.59 0.186 -14.609 1 58.91 189 ARG B N 1
ATOM 3481 C CA . ARG B 1 189 ? -6.578 -0.746 -15.141 1 58.91 189 ARG B CA 1
ATOM 3482 C C . ARG B 1 189 ? -6.012 -1.539 -16.312 1 58.91 189 ARG B C 1
ATOM 3484 O O . ARG B 1 189 ? -6.629 -2.498 -16.781 1 58.91 189 ARG B O 1
ATOM 3491 N N . ASP B 1 190 ? -4.773 -1.179 -16.531 1 62.22 190 ASP B N 1
ATOM 3492 C CA . ASP B 1 190 ? -4.164 -1.875 -17.656 1 62.22 190 ASP B CA 1
ATOM 3493 C C . ASP B 1 190 ? -3.244 -2.996 -17.188 1 62.22 190 ASP B C 1
ATOM 3495 O O . ASP B 1 190 ? -2.416 -3.492 -17.953 1 62.22 190 ASP B O 1
ATOM 3499 N N . LEU B 1 191 ? -3.488 -3.457 -16.016 1 64.81 191 LEU B N 1
ATOM 3500 C CA . LEU B 1 191 ? -2.654 -4.52 -15.461 1 64.81 191 LEU B CA 1
ATOM 3501 C C . LEU B 1 191 ? -2.914 -5.84 -16.172 1 64.81 191 LEU B C 1
ATOM 3503 O O . LEU B 1 191 ? -4.055 -6.148 -16.531 1 64.81 191 LEU B O 1
ATOM 3507 N N . PRO B 1 192 ? -1.78 -6.473 -16.5 1 70.56 192 PRO B N 1
ATOM 3508 C CA . PRO B 1 192 ? -1.944 -7.785 -17.141 1 70.56 192 PRO B CA 1
ATOM 3509 C C . PRO B 1 192 ? -2.76 -8.758 -16.281 1 70.56 192 PRO B C 1
ATOM 3511 O O . PRO B 1 192 ? -2.623 -8.766 -15.055 1 70.56 192 PRO B O 1
ATOM 3514 N N . LEU B 1 193 ? -3.682 -9.422 -16.953 1 76.56 193 LEU B N 1
ATOM 3515 C CA . LEU B 1 193 ? -4.492 -10.422 -16.266 1 76.56 193 LEU B CA 1
ATOM 3516 C C . LEU B 1 193 ? -3.809 -11.789 -16.297 1 76.56 193 LEU B C 1
ATOM 3518 O O . LEU B 1 193 ? -3.719 -12.414 -17.359 1 76.56 193 LEU B O 1
ATOM 3522 N N . LEU B 1 194 ? -3.199 -12.164 -15.156 1 83.69 194 LEU B N 1
ATOM 3523 C CA . LEU B 1 194 ? -2.67 -13.516 -15.031 1 83.69 194 LEU B CA 1
ATOM 3524 C C . LEU B 1 194 ? -3.779 -14.5 -14.68 1 83.69 194 LEU B C 1
ATOM 3526 O O . LEU B 1 194 ? -4.68 -14.18 -13.898 1 83.69 194 LEU B O 1
ATOM 3530 N N . THR B 1 195 ? -3.699 -15.648 -15.289 1 82.19 195 THR B N 1
ATOM 3531 C CA . THR B 1 195 ? -4.621 -16.719 -14.898 1 82.19 195 THR B CA 1
ATOM 3532 C C . THR B 1 195 ? -4.281 -17.25 -13.508 1 82.19 195 THR B C 1
ATOM 3534 O O . THR B 1 195 ? -3.201 -16.969 -12.984 1 82.19 195 THR B O 1
ATOM 3537 N N . ALA B 1 196 ? -5.203 -18 -12.969 1 79.62 196 ALA B N 1
ATOM 3538 C CA . ALA B 1 196 ? -4.98 -18.594 -11.648 1 79.62 196 ALA B CA 1
ATOM 3539 C C . ALA B 1 196 ? -3.75 -19.484 -11.656 1 79.62 196 ALA B C 1
ATOM 3541 O O . ALA B 1 196 ? -2.961 -19.484 -10.711 1 79.62 196 ALA B O 1
ATOM 3542 N N . ARG B 1 197 ? -3.609 -20.219 -12.727 1 86.62 197 ARG B N 1
ATOM 3543 C CA . ARG B 1 197 ? -2.488 -21.141 -12.828 1 86.62 197 ARG B CA 1
ATOM 3544 C C . ARG B 1 197 ? -1.167 -20.391 -12.961 1 86.62 197 ARG B C 1
ATOM 3546 O O . ARG B 1 197 ? -0.166 -20.781 -12.352 1 86.62 197 ARG B O 1
ATOM 3553 N N . GLU B 1 198 ? -1.188 -19.375 -13.766 1 90.75 198 GLU B N 1
ATOM 3554 C CA . GLU B 1 198 ? 0.014 -18.562 -13.922 1 90.75 198 GLU B CA 1
ATOM 3555 C C . GLU B 1 198 ? 0.431 -17.938 -12.586 1 90.75 198 GLU B C 1
ATOM 3557 O O . GLU B 1 198 ? 1.62 -17.875 -12.266 1 90.75 198 GLU B O 1
ATOM 3562 N N . ARG B 1 199 ? -0.474 -17.5 -11.859 1 88.31 199 ARG B N 1
ATOM 3563 C CA . ARG B 1 199 ? -0.198 -16.938 -10.547 1 88.31 199 ARG B CA 1
ATOM 3564 C C . ARG B 1 199 ? 0.386 -18 -9.609 1 88.31 199 ARG B C 1
ATOM 3566 O O . ARG B 1 199 ? 1.312 -17.719 -8.844 1 88.31 199 ARG B O 1
ATOM 3573 N N . GLU B 1 200 ? -0.227 -19.109 -9.656 1 88.69 200 GLU B N 1
ATOM 3574 C CA . GLU B 1 200 ? 0.258 -20.203 -8.82 1 88.69 200 GLU B CA 1
ATOM 3575 C C . GLU B 1 200 ? 1.703 -20.547 -9.164 1 88.69 200 GLU B C 1
ATOM 3577 O O . GLU B 1 200 ? 2.523 -20.766 -8.273 1 88.69 200 GLU B O 1
ATOM 3582 N N . VAL B 1 201 ? 1.964 -20.672 -10.406 1 94.06 201 VAL B N 1
ATOM 3583 C CA . VAL B 1 201 ? 3.322 -20.938 -10.867 1 94.06 201 VAL B CA 1
ATOM 3584 C C . VAL B 1 201 ? 4.27 -19.859 -10.344 1 94.06 201 VAL B C 1
ATOM 3586 O O . VAL B 1 201 ? 5.328 -20.172 -9.797 1 94.06 201 VAL B O 1
ATOM 3589 N N . LEU B 1 202 ? 3.869 -18.594 -10.453 1 92.81 202 LEU B N 1
ATOM 3590 C CA . LEU B 1 202 ? 4.688 -17.469 -10.016 1 92.81 202 LEU B CA 1
ATOM 3591 C C . LEU B 1 202 ? 4.914 -17.531 -8.508 1 92.8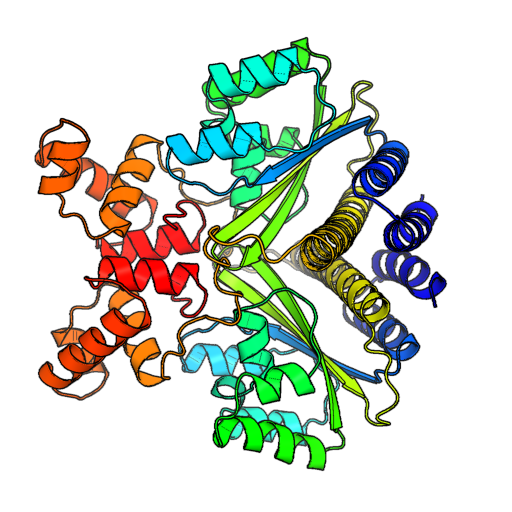1 202 LEU B C 1
ATOM 3593 O O . LEU B 1 202 ? 6 -17.188 -8.023 1 92.81 202 LEU B O 1
ATOM 3597 N N . LEU B 1 203 ? 3.91 -17.906 -7.855 1 90.75 203 LEU B N 1
ATOM 3598 C CA . LEU B 1 203 ? 4.016 -18 -6.402 1 90.75 203 LEU B CA 1
ATOM 3599 C C . LEU B 1 203 ? 5.098 -19 -6.004 1 90.75 203 LEU B C 1
ATOM 3601 O O . LEU B 1 203 ? 5.965 -18.688 -5.184 1 90.75 203 LEU B O 1
ATOM 3605 N N . TRP B 1 204 ? 5.102 -20.156 -6.574 1 91.94 204 TRP B N 1
ATOM 3606 C CA . TRP B 1 204 ? 6.109 -21.172 -6.266 1 91.94 204 TRP B CA 1
ATOM 3607 C C . TRP B 1 204 ? 7.5 -20.688 -6.672 1 91.94 204 TRP B C 1
ATOM 3609 O O . TRP B 1 204 ? 8.469 -20.875 -5.926 1 91.94 204 TRP B O 1
ATOM 3619 N N . LEU B 1 205 ? 7.543 -20.094 -7.812 1 94.44 205 LEU B N 1
ATOM 3620 C CA . LEU B 1 205 ? 8.82 -19.562 -8.281 1 94.44 205 LEU B CA 1
ATOM 3621 C C . LEU B 1 205 ? 9.352 -18.5 -7.328 1 94.44 205 LEU B C 1
ATOM 3623 O O . LEU B 1 205 ? 10.555 -18.406 -7.102 1 94.44 205 LEU B O 1
ATOM 3627 N N . SER B 1 206 ? 8.484 -17.703 -6.801 1 93.5 206 SER B N 1
ATOM 3628 C CA . SER B 1 206 ? 8.867 -16.625 -5.902 1 93.5 206 SER B CA 1
ATOM 3629 C C . SER B 1 206 ? 9.484 -17.156 -4.617 1 93.5 206 SER B C 1
ATOM 3631 O O . SER B 1 206 ? 10.203 -16.438 -3.922 1 93.5 206 SER B O 1
ATOM 3633 N N . TRP B 1 207 ? 9.234 -18.375 -4.332 1 91.44 207 TRP B N 1
ATOM 3634 C CA . TRP B 1 207 ? 9.797 -19.016 -3.145 1 91.44 207 TRP B CA 1
ATOM 3635 C C . TRP B 1 207 ? 11.094 -19.75 -3.482 1 91.44 207 TRP B C 1
ATOM 3637 O O . TRP B 1 207 ? 11.586 -20.547 -2.682 1 91.44 207 TRP B O 1
ATOM 3647 N N . GLY B 1 208 ? 11.555 -19.516 -4.66 1 90.81 208 GLY B N 1
ATOM 3648 C CA . GLY B 1 208 ? 12.867 -20.031 -5.039 1 90.81 208 GLY B CA 1
ATOM 3649 C C . GLY B 1 208 ? 12.82 -21.422 -5.633 1 90.81 208 GLY B C 1
ATOM 3650 O O . GLY B 1 208 ? 13.867 -22.031 -5.871 1 90.81 208 GLY B O 1
ATOM 3651 N N . LYS B 1 209 ? 11.664 -21.938 -5.824 1 94.56 209 LYS B N 1
ATOM 3652 C CA . LYS B 1 209 ? 11.562 -23.266 -6.434 1 94.56 209 LYS B CA 1
ATOM 3653 C C . LYS B 1 209 ? 11.969 -23.219 -7.902 1 94.56 209 LYS B C 1
ATOM 3655 O O . LYS B 1 209 ? 11.648 -22.266 -8.617 1 94.56 209 LYS B O 1
ATOM 3660 N N . SER B 1 210 ? 12.648 -24.297 -8.328 1 94.94 210 SER B N 1
ATOM 3661 C CA . SER B 1 210 ? 12.984 -24.422 -9.742 1 94.94 210 SER B CA 1
ATOM 3662 C C . SER B 1 210 ? 11.766 -24.828 -10.562 1 94.94 210 SER B C 1
ATOM 3664 O O . SER B 1 210 ? 10.758 -25.281 -10.008 1 94.94 210 SER B O 1
ATOM 3666 N N . LYS B 1 211 ? 11.883 -24.656 -11.867 1 95.75 211 LYS B N 1
ATOM 3667 C CA . LYS B 1 211 ? 10.789 -25.062 -12.75 1 95.75 211 LYS B CA 1
ATOM 3668 C C . LYS B 1 211 ? 10.484 -26.562 -12.594 1 95.75 211 LYS B C 1
ATOM 3670 O O . LYS B 1 211 ? 9.32 -26.969 -12.617 1 95.75 211 LYS B O 1
ATOM 3675 N N . ASN B 1 212 ? 11.516 -27.297 -12.438 1 96.5 212 ASN B N 1
ATOM 3676 C CA . ASN B 1 212 ? 11.336 -28.734 -12.234 1 96.5 212 ASN B CA 1
ATOM 3677 C C . ASN B 1 212 ? 10.594 -29.031 -10.938 1 96.5 212 ASN B C 1
ATOM 3679 O O . ASN B 1 212 ? 9.711 -29.875 -10.898 1 96.5 212 ASN B O 1
ATOM 3683 N N . GLU B 1 213 ? 10.93 -28.375 -9.891 1 96.5 213 GLU B N 1
ATOM 3684 C CA . GLU B 1 213 ? 10.258 -28.547 -8.602 1 96.5 213 GLU B CA 1
ATOM 3685 C C . GLU B 1 213 ? 8.789 -28.141 -8.695 1 96.5 213 GLU B C 1
ATOM 3687 O O . GLU B 1 213 ? 7.918 -28.797 -8.125 1 96.5 213 GLU B O 1
ATOM 3692 N N . VAL B 1 214 ? 8.531 -27.047 -9.375 1 96.5 214 VAL B N 1
ATOM 3693 C CA . VAL B 1 214 ? 7.168 -26.562 -9.539 1 96.5 214 VAL B CA 1
ATOM 3694 C C . VAL B 1 214 ? 6.348 -27.594 -10.32 1 96.5 214 VAL B C 1
ATOM 3696 O O . VAL B 1 214 ? 5.188 -27.844 -9.992 1 96.5 214 VAL B O 1
ATOM 3699 N N . ALA B 1 215 ? 6.945 -28.141 -11.344 1 97.44 215 ALA B N 1
ATOM 3700 C CA . ALA B 1 215 ? 6.293 -29.188 -12.125 1 97.44 215 ALA B CA 1
ATOM 3701 C C . ALA B 1 215 ? 5.852 -30.344 -11.234 1 97.44 215 ALA B C 1
ATOM 3703 O O . ALA B 1 215 ? 4.727 -30.844 -11.359 1 97.44 215 ALA B O 1
ATOM 3704 N N . ASP B 1 216 ? 6.668 -30.75 -10.352 1 96.69 216 ASP B N 1
ATOM 3705 C CA . ASP B 1 216 ? 6.371 -31.844 -9.422 1 96.69 216 ASP B CA 1
ATOM 3706 C C . ASP B 1 216 ? 5.23 -31.469 -8.484 1 96.69 216 ASP B C 1
ATOM 3708 O O . ASP B 1 216 ? 4.316 -32.25 -8.258 1 96.69 216 ASP B O 1
ATOM 3712 N N . LEU B 1 217 ? 5.324 -30.297 -7.977 1 93.94 217 LEU B N 1
ATOM 3713 C CA . LEU B 1 217 ? 4.344 -29.812 -7.008 1 93.94 217 LEU B CA 1
ATOM 3714 C C . LEU B 1 217 ? 2.957 -29.734 -7.637 1 93.94 217 LEU B C 1
ATOM 3716 O O . LEU B 1 217 ? 1.953 -30.016 -6.977 1 93.94 217 LEU B O 1
ATOM 3720 N N . LEU B 1 218 ? 2.947 -29.359 -8.883 1 93.94 218 LEU B N 1
ATOM 3721 C CA . LEU B 1 218 ? 1.669 -29.141 -9.555 1 93.94 218 LEU B CA 1
ATOM 3722 C C . LEU B 1 218 ? 1.289 -30.375 -10.383 1 93.94 218 LEU B C 1
ATOM 3724 O O . LEU B 1 218 ? 0.253 -30.375 -11.055 1 93.94 218 LEU B O 1
ATOM 3728 N N . THR B 1 219 ? 2.111 -31.344 -10.359 1 96.12 219 THR B N 1
ATOM 3729 C CA . THR B 1 219 ? 1.886 -32.625 -11.031 1 96.12 219 THR B CA 1
ATOM 3730 C C . THR B 1 219 ? 1.688 -32.406 -12.531 1 96.12 219 THR B C 1
ATOM 3732 O O . THR B 1 219 ? 0.719 -32.906 -13.109 1 96.12 219 THR B O 1
ATOM 3735 N N . VAL B 1 220 ? 2.559 -31.719 -13.156 1 97.25 220 VAL B N 1
ATOM 3736 C CA . VAL B 1 220 ? 2.617 -31.5 -14.594 1 97.25 220 VAL B CA 1
ATOM 3737 C C . VAL B 1 220 ? 4.059 -31.625 -15.078 1 97.25 220 VAL B C 1
ATOM 3739 O O . VAL B 1 220 ? 4.973 -31.844 -14.281 1 97.25 220 VAL B O 1
ATOM 3742 N N . SER B 1 221 ? 4.223 -31.594 -16.344 1 96.69 221 SER B N 1
ATOM 3743 C CA . SER B 1 221 ? 5.566 -31.703 -16.906 1 96.69 221 SER B CA 1
ATOM 3744 C C . SER B 1 221 ? 6.32 -30.375 -16.797 1 96.69 221 SER B C 1
ATOM 3746 O O . SER B 1 221 ? 5.707 -29.312 -16.719 1 96.69 221 SER B O 1
ATOM 3748 N N . GLU B 1 222 ? 7.582 -30.5 -16.844 1 96.69 222 GLU B N 1
ATOM 3749 C CA . GLU B 1 222 ? 8.406 -29.297 -16.859 1 96.69 222 GLU B CA 1
ATOM 3750 C C . GLU B 1 222 ? 8.117 -28.438 -18.094 1 96.69 222 GLU B C 1
ATOM 3752 O O . GLU B 1 222 ? 8.164 -27.203 -18.031 1 96.69 222 GLU B O 1
ATOM 3757 N N . SER B 1 223 ? 7.879 -29.094 -19.156 1 97.12 223 SER B N 1
ATOM 3758 C CA . SER B 1 223 ? 7.551 -28.375 -20.391 1 97.12 223 SER B CA 1
ATOM 3759 C C . SER B 1 223 ? 6.297 -27.531 -20.219 1 97.12 223 SER B C 1
ATOM 3761 O O . SER B 1 223 ? 6.207 -26.438 -20.781 1 97.12 223 SER B O 1
ATOM 3763 N N . CYS B 1 224 ? 5.387 -28.016 -19.531 1 97.31 224 CYS B N 1
ATOM 3764 C CA . CYS B 1 224 ? 4.18 -27.266 -19.219 1 97.31 224 CYS B CA 1
ATOM 3765 C C . CYS B 1 224 ? 4.516 -26.016 -18.422 1 97.31 224 CYS B C 1
ATOM 3767 O O . CYS B 1 224 ? 4.004 -24.922 -18.703 1 97.31 224 CYS B O 1
ATOM 3769 N N . ILE B 1 225 ? 5.348 -26.109 -17.453 1 97.25 225 ILE B N 1
ATOM 3770 C CA . ILE B 1 225 ? 5.746 -24.984 -16.625 1 97.25 225 ILE B CA 1
ATOM 3771 C C . ILE B 1 225 ? 6.473 -23.938 -17.469 1 97.25 225 ILE B C 1
ATOM 3773 O O . ILE B 1 225 ? 6.25 -22.734 -17.328 1 97.25 225 ILE B O 1
ATOM 3777 N N . LYS B 1 226 ? 7.34 -24.422 -18.328 1 96.94 226 LYS B N 1
ATOM 3778 C CA . LYS B 1 226 ? 8.062 -23.516 -19.219 1 96.94 226 LYS B CA 1
ATOM 3779 C C . LYS B 1 226 ? 7.102 -22.719 -20.094 1 96.94 226 LYS B C 1
ATOM 3781 O O . LYS B 1 226 ? 7.316 -21.531 -20.328 1 96.94 226 LYS B O 1
ATOM 3786 N N . ARG B 1 227 ? 6.129 -23.344 -20.547 1 97.06 227 ARG B N 1
ATOM 3787 C CA . ARG B 1 227 ? 5.117 -22.656 -21.344 1 97.06 227 ARG B CA 1
ATOM 3788 C C . ARG B 1 227 ? 4.406 -21.594 -20.516 1 97.06 227 ARG B C 1
ATOM 3790 O O . ARG B 1 227 ? 4.168 -20.484 -20.984 1 97.06 227 ARG B O 1
ATOM 3797 N N . HIS B 1 228 ? 4.012 -21.922 -19.312 1 96.56 228 HIS B N 1
ATOM 3798 C CA . HIS B 1 228 ? 3.408 -20.938 -18.422 1 96.56 228 HIS B CA 1
ATOM 3799 C C . HIS B 1 228 ? 4.34 -19.75 -18.188 1 96.56 228 HIS B C 1
ATOM 3801 O O . HIS B 1 228 ? 3.895 -18.594 -18.172 1 96.56 228 HIS B O 1
ATOM 3807 N N . CYS B 1 229 ? 5.551 -20.078 -18.016 1 96.56 229 CYS B N 1
ATOM 3808 C CA . CYS B 1 229 ? 6.523 -19 -17.797 1 96.56 229 CYS B CA 1
ATOM 3809 C C . CYS B 1 229 ? 6.59 -18.094 -19.016 1 96.56 229 CYS B C 1
ATOM 3811 O O . CYS B 1 229 ? 6.629 -16.859 -18.875 1 96.56 229 CYS B O 1
ATOM 3813 N N . GLU B 1 230 ? 6.598 -18.625 -20.156 1 96.44 230 GLU B N 1
ATOM 3814 C CA . GLU B 1 230 ? 6.625 -17.828 -21.375 1 96.44 230 GLU B CA 1
ATOM 3815 C C . GLU B 1 230 ? 5.41 -16.906 -21.453 1 96.44 230 GLU B C 1
ATOM 3817 O O . GLU B 1 230 ? 5.531 -15.742 -21.828 1 96.44 230 GLU B O 1
ATOM 3822 N N . ASN B 1 231 ? 4.293 -17.453 -21.156 1 96 231 ASN B N 1
ATOM 3823 C CA . ASN B 1 231 ? 3.078 -16.641 -21.141 1 96 231 ASN B CA 1
ATOM 3824 C C . ASN B 1 231 ? 3.174 -15.516 -20.109 1 96 231 ASN B C 1
ATOM 3826 O O . ASN B 1 231 ? 2.771 -14.383 -20.375 1 96 231 ASN B O 1
ATOM 3830 N N . ILE B 1 232 ? 3.67 -15.852 -18.984 1 95.12 232 ILE B N 1
ATOM 3831 C CA . ILE B 1 232 ? 3.846 -14.891 -17.906 1 95.12 232 ILE B CA 1
ATOM 3832 C C . ILE B 1 232 ? 4.777 -13.766 -18.375 1 95.12 232 ILE B C 1
ATOM 3834 O O . ILE B 1 232 ? 4.48 -12.586 -18.172 1 95.12 232 ILE B O 1
ATOM 3838 N N . PHE B 1 233 ? 5.906 -14.188 -19.031 1 95.12 233 PHE B N 1
ATOM 3839 C CA . PHE B 1 233 ? 6.859 -13.203 -19.531 1 95.12 233 PHE B CA 1
ATOM 3840 C C . PHE B 1 233 ? 6.188 -12.234 -20.5 1 95.12 233 PHE B C 1
ATOM 3842 O O . PHE B 1 233 ? 6.355 -11.023 -20.391 1 95.12 233 PHE B O 1
ATOM 3849 N N . LYS B 1 234 ? 5.418 -12.703 -21.312 1 94.5 234 LYS B N 1
ATOM 3850 C CA . LYS B 1 234 ? 4.727 -11.898 -22.312 1 94.5 234 LYS B CA 1
ATOM 3851 C C . LYS B 1 234 ? 3.719 -10.953 -21.672 1 94.5 234 LYS B C 1
ATOM 3853 O O . LYS B 1 234 ? 3.691 -9.758 -21.984 1 94.5 234 LYS B O 1
ATOM 3858 N N . LYS B 1 235 ? 2.955 -11.453 -20.75 1 91.69 235 LYS B N 1
ATOM 3859 C CA . LYS B 1 235 ? 1.895 -10.672 -20.125 1 91.69 235 LYS B CA 1
ATOM 3860 C C . LYS B 1 235 ? 2.475 -9.57 -19.25 1 91.69 235 LYS B C 1
ATOM 3862 O O . LYS B 1 235 ? 1.918 -8.477 -19.156 1 91.69 235 LYS B O 1
ATOM 3867 N N . LEU B 1 236 ? 3.592 -9.914 -18.609 1 91 236 LEU B N 1
ATOM 3868 C CA . LEU B 1 236 ? 4.176 -8.953 -17.672 1 91 236 LEU B CA 1
ATOM 3869 C C . LEU B 1 236 ? 5.246 -8.117 -18.359 1 91 236 LEU B C 1
ATOM 3871 O O . LEU B 1 236 ? 5.77 -7.168 -17.766 1 91 236 LEU B O 1
ATOM 3875 N N . GLY B 1 237 ? 5.637 -8.422 -19.578 1 91.44 237 GLY B N 1
ATOM 3876 C CA . GLY B 1 237 ? 6.672 -7.699 -20.312 1 91.44 237 GLY B CA 1
ATOM 3877 C C . GLY B 1 237 ? 8.055 -7.898 -19.719 1 91.44 237 GLY B C 1
ATOM 3878 O O . GLY B 1 237 ? 8.805 -6.934 -19.547 1 91.44 237 GLY B O 1
ATOM 3879 N N . THR B 1 238 ? 8.312 -9.078 -19.328 1 93.88 238 THR B N 1
ATOM 3880 C CA . THR B 1 238 ? 9.594 -9.391 -18.703 1 93.88 238 THR B CA 1
ATOM 3881 C C . THR B 1 238 ? 10.336 -10.477 -19.469 1 93.88 238 THR B C 1
ATOM 3883 O O . THR B 1 238 ? 9.773 -11.078 -20.406 1 93.88 238 THR B O 1
ATOM 3886 N N . ALA B 1 239 ? 11.57 -10.695 -19.125 1 93.69 239 ALA B N 1
ATOM 3887 C CA . ALA B 1 239 ? 12.383 -11.617 -19.906 1 93.69 239 ALA B CA 1
ATOM 3888 C C . ALA B 1 239 ? 12.945 -12.734 -19.031 1 93.69 239 ALA B C 1
ATOM 3890 O O . ALA B 1 239 ? 13.664 -13.609 -19.5 1 93.69 239 ALA B O 1
ATOM 3891 N N . SER B 1 240 ? 12.641 -12.703 -17.734 1 94.56 240 SER B N 1
ATOM 3892 C CA . SER B 1 240 ? 13.195 -13.703 -16.828 1 94.56 240 SER B CA 1
ATOM 3893 C C . SER B 1 240 ? 12.258 -13.953 -15.648 1 94.56 240 SER B C 1
ATOM 3895 O O . SER B 1 240 ? 11.344 -13.172 -15.398 1 94.56 240 SER B O 1
ATOM 3897 N N . VAL B 1 241 ? 12.578 -15.039 -14.961 1 94.88 241 VAL B N 1
ATOM 3898 C CA . VAL B 1 241 ? 11.773 -15.406 -13.805 1 94.88 241 VAL B CA 1
ATOM 3899 C C . VAL B 1 241 ? 11.906 -14.344 -12.719 1 94.88 241 VAL B C 1
ATOM 3901 O O . VAL B 1 241 ? 10.906 -13.898 -12.148 1 94.88 241 VAL B O 1
ATOM 3904 N N . VAL B 1 242 ? 13.094 -13.914 -12.461 1 95 242 VAL B N 1
ATOM 3905 C CA . VAL B 1 242 ? 13.328 -12.969 -11.375 1 95 242 VAL B CA 1
ATOM 3906 C C . VAL B 1 242 ? 12.602 -11.656 -11.664 1 95 242 VAL B C 1
ATOM 3908 O O . VAL B 1 242 ? 11.938 -11.102 -10.781 1 95 242 VAL B O 1
ATOM 3911 N N . GLU B 1 243 ? 12.703 -11.203 -12.859 1 94.12 243 GLU B N 1
ATOM 3912 C CA . GLU B 1 243 ? 12.008 -9.977 -13.242 1 94.12 243 GLU B CA 1
ATOM 3913 C C . GLU B 1 243 ? 10.5 -10.141 -13.141 1 94.12 243 GLU B C 1
ATOM 3915 O O . GLU B 1 243 ? 9.797 -9.227 -12.711 1 94.12 243 GLU B O 1
ATOM 3920 N N . SER B 1 244 ? 10.031 -11.25 -13.555 1 94.25 244 SER B N 1
ATOM 3921 C CA . SER B 1 244 ? 8.594 -11.516 -13.523 1 94.25 244 SER B CA 1
ATOM 3922 C C . SER B 1 244 ? 8.078 -11.555 -12.086 1 94.25 244 SER B C 1
ATOM 3924 O O . SER B 1 244 ? 7.023 -10.992 -11.789 1 94.25 244 SER B O 1
ATOM 3926 N N . VAL B 1 245 ? 8.797 -12.227 -11.25 1 93.62 245 VAL B N 1
ATOM 3927 C CA . VAL B 1 245 ? 8.414 -12.297 -9.844 1 93.62 245 VAL B CA 1
ATOM 3928 C C . VAL B 1 245 ? 8.43 -10.906 -9.227 1 93.62 245 VAL B C 1
ATOM 3930 O O . VAL B 1 245 ? 7.484 -10.516 -8.539 1 93.62 245 VAL B O 1
ATOM 3933 N N . ALA B 1 246 ? 9.469 -10.18 -9.469 1 91.19 246 ALA B N 1
ATOM 3934 C CA . ALA B 1 246 ? 9.57 -8.812 -8.969 1 91.19 246 ALA B CA 1
ATOM 3935 C C . ALA B 1 246 ? 8.375 -7.969 -9.422 1 91.19 246 ALA B C 1
ATOM 3937 O O . ALA B 1 246 ? 7.754 -7.273 -8.617 1 91.19 246 ALA B O 1
ATOM 3938 N N . ARG B 1 247 ? 8.086 -8.039 -10.656 1 88.62 247 ARG B N 1
ATOM 3939 C CA . ARG B 1 247 ? 7.008 -7.246 -11.234 1 88.62 247 ARG B CA 1
ATOM 3940 C C . ARG B 1 247 ? 5.652 -7.68 -10.688 1 88.62 247 ARG B C 1
ATOM 3942 O O . ARG B 1 247 ? 4.793 -6.844 -10.406 1 88.62 247 ARG B O 1
ATOM 3949 N N . ALA B 1 248 ? 5.457 -8.938 -10.617 1 87.81 248 ALA B N 1
ATOM 3950 C CA . ALA B 1 248 ? 4.184 -9.453 -10.117 1 87.81 248 ALA B CA 1
ATOM 3951 C C . ALA B 1 248 ? 3.938 -9.023 -8.68 1 87.81 248 ALA B C 1
ATOM 3953 O O . ALA B 1 248 ? 2.82 -8.633 -8.32 1 87.81 248 ALA B O 1
ATOM 3954 N N . VAL B 1 249 ? 4.949 -9.102 -7.855 1 85.88 249 VAL B N 1
ATOM 3955 C CA . VAL B 1 249 ? 4.836 -8.656 -6.469 1 85.88 249 VAL B CA 1
ATOM 3956 C C . VAL B 1 249 ? 4.594 -7.152 -6.426 1 85.88 249 VAL B C 1
ATOM 3958 O O . VAL B 1 249 ? 3.74 -6.676 -5.676 1 85.88 249 VAL B O 1
ATOM 3961 N N . HIS B 1 250 ? 5.316 -6.508 -7.262 1 82.19 250 HIS B N 1
ATOM 3962 C CA . HIS B 1 250 ? 5.191 -5.059 -7.363 1 82.19 250 HIS B CA 1
ATOM 3963 C C . HIS B 1 250 ? 3.77 -4.648 -7.727 1 82.19 250 HIS B C 1
ATOM 3965 O O . HIS B 1 250 ? 3.234 -3.688 -7.172 1 82.19 250 HIS B O 1
ATOM 3971 N N . LEU B 1 251 ? 3.182 -5.371 -8.609 1 78.44 251 LEU B N 1
ATOM 3972 C CA . LEU B 1 251 ? 1.85 -5.047 -9.109 1 78.44 251 LEU B CA 1
ATOM 3973 C C . LEU B 1 251 ? 0.771 -5.578 -8.172 1 78.44 251 LEU B C 1
ATOM 3975 O O . LEU B 1 251 ? -0.413 -5.281 -8.352 1 78.44 251 LEU B O 1
ATOM 3979 N N . GLY B 1 252 ? 1.2 -6.391 -7.199 1 77.5 252 GLY B N 1
ATOM 3980 C CA . GLY B 1 252 ? 0.25 -6.938 -6.242 1 77.5 252 GLY B CA 1
ATOM 3981 C C . GLY B 1 252 ? -0.518 -8.133 -6.781 1 77.5 252 GLY B C 1
ATOM 3982 O O . GLY B 1 252 ? -1.473 -8.594 -6.156 1 77.5 252 GLY B O 1
ATOM 3983 N N . VAL B 1 253 ? -0.164 -8.594 -7.898 1 78.69 253 VAL B N 1
ATOM 3984 C CA . VAL B 1 253 ? -0.899 -9.711 -8.492 1 78.69 253 VAL B CA 1
ATOM 3985 C C . VAL B 1 253 ? -0.475 -11.016 -7.828 1 78.69 253 VAL B C 1
ATOM 3987 O O . VAL B 1 253 ? -1.157 -12.039 -7.961 1 78.69 253 VAL B O 1
ATOM 3990 N N . VAL B 1 254 ? 0.659 -10.938 -7.148 1 82.12 254 VAL B N 1
ATOM 3991 C CA . VAL B 1 254 ? 1.104 -12.07 -6.336 1 82.12 254 VAL B CA 1
ATOM 3992 C C . VAL B 1 254 ? 1.639 -11.562 -5 1 82.12 254 VAL B C 1
ATOM 3994 O O . VAL B 1 254 ? 2.352 -10.555 -4.949 1 82.12 254 VAL B O 1
ATOM 3997 N N . ASN B 1 255 ? 1.241 -12.211 -3.918 1 82.94 255 ASN B N 1
ATOM 3998 C CA . ASN B 1 255 ? 1.775 -11.945 -2.586 1 82.94 255 ASN B CA 1
ATOM 3999 C C . ASN B 1 255 ? 2.285 -13.219 -1.923 1 82.94 255 ASN B C 1
ATOM 4001 O O . ASN B 1 255 ? 1.54 -13.898 -1.212 1 82.94 255 ASN B O 1
ATOM 4005 N N . PRO B 1 256 ? 3.496 -13.5 -2.045 1 84 256 PRO B N 1
ATOM 4006 C CA . PRO B 1 256 ? 4.031 -14.781 -1.581 1 84 256 PRO B CA 1
ATOM 4007 C C . PRO B 1 256 ? 4.238 -14.82 -0.069 1 84 256 PRO B C 1
ATOM 4009 O O . PRO B 1 256 ? 4.496 -15.891 0.494 1 84 256 PRO B O 1
ATOM 4012 N N . PHE B 1 257 ? 4.141 -13.742 0.656 1 78.19 257 PHE B N 1
ATOM 4013 C CA . PHE B 1 257 ? 4.512 -13.75 2.066 1 78.19 257 PHE B CA 1
ATOM 4014 C C . PHE B 1 257 ? 3.363 -13.242 2.932 1 78.19 257 PHE B C 1
ATOM 4016 O O . PHE B 1 257 ? 2.59 -12.383 2.504 1 78.19 257 PHE B O 1
#

Secondary structure (DSSP, 8-state):
-TTHHHHHHHHHHH--SHHHHHHHHHHHHHTTT--EEEEEE-----HHHHHHHHHT-EE-S-HHHHHHHHHTTGGGT-HHHHHHHH--S-EEHHHHHHH---HHHHHHHHHHHTTT--EEEEEEEE-GGG-EEEEEEEESSS----SHHHHHHHHHHHHHHHHHHHHHHHHHHHHS-----S-----GGG-----HHHHHHHHHHHTT--HHHHHHHHTS-HHHHHHHHHHHHHHHT-SSHHHHHHHHHHHTS----/-TTHHHHHHHHHHH--SHHHHHHHHHHHHHTTT--EEEEEE-----HHHHHHHHHT-EE-S-HHHHHHHHHTTGGGT-HHHHHHHH--S-EEHHHHHHH---HHHHHHHHHHHTTT--EEEEEEEE-STT-EEEEEEEESSS----SHHHHHHHHHHHHHHHHHHHHHHHHHHHHS-----S-----GGG-----HHHHHHHHHHHTT--HHHHHHHHTS-HHHHHHHHHHHHHHHT-SSHHHHHHHHHHHTS----

InterPro domains:
  IPR000792 Transcription regulator LuxR, C-terminal [PF00196] (194-246)
  IPR000792 Transcription regulator LuxR, C-terminal [PR00038] (194-208)
  IPR000792 Transcription regulator LuxR, C-terminal [PR00038] (208-224)
  IPR000792 Transcription regulator LuxR, C-terminal [PR00038] (224-236)
  IPR000792 Transcription regulator LuxR, C-terminal [PS50043] (187-252)
  IPR000792 Transcription regulator LuxR, C-terminal [SM00421] (191-248)
  IPR000792 Transcription regulator LuxR, C-terminal [cd06170] (194-249)
  IPR005143 Transcription factor LuxR-like, autoinducer-binding domain [PF03472] (20-161)
  IPR016032 Signal transduction response regulator, C-terminal effector [SSF46894] (184-255)
  IPR036388 Winged helix-like DNA-binding domain superfamily [G3DSA:1.10.10.10] (185-255)
  IPR036693 Transcription factor LuxR-like, autoinducer-binding domain superfamily [G3DSA:3.30.450.80] (3-168)
  IPR036693 Transcription factor LuxR-like, autoinducer-binding domain superfamily [SSF75516] (7-160)

pLDDT: mean 85.14, std 13.8, range [32.22, 97.44]

Radius of gyration: 23.11 Å; Cα contacts (8 Å, |Δi|>4): 844; chains: 2; bounding box: 67×59×56 Å

Sequence (514 aa):
MLGAVPSFVEDCLLAASPGELLGRFAGFIKSFGFDQFMIGDVSCREPHQMRETALQNISNYPSDWLDRYVAAEHYDHDPVCAMARIDDRPFTWKEAAQRFPAKRSQLVMEEAREFSIVGGAGFSIYRPRGIIIGFGLASSAGDMRTDRAALAILKTGAVHFQTAYSLLEESARSDGEETQGRERERSPRDLPLLTAREREVLLWLSWGKSKNEVADLLTVSESCIKRHCENIFKKLGTASVVESVARAVHLGVVNPFMLGAVPSFVEDCLLAASPGELLGRFAGFIKSFGFDQFMIGDVSCREPHQMRETALQNISNYPSDWLDRYVAAEHYDHDPVCAMARIDDRPFTWKEAAQRFPAKRSQLVMEEAREFSIVGGAGFSIYRPRGIIIGFGLASSAGDMRTDRAALAILKTGAVHFQTAYSLLEESARSDGEETQGRERERSPRDLPLLTAREREVLLWLSWGKSKNEVADLLTVSESCIKRHCENIFKKLGTASVVESVARAVHLGVVNPF

Organism: NCBI:txid159291

Foldseek 3Di:
DVVLLVVLLVQLLVDQALVSLVVSLQVSQVVQQFRWKKKWWLFDDPLVVLLVGLVVIDIPADPVLSVVCSVVVLSVQALQSVCQLPDQAKDKSVVSCVVRVDPSNVVNQVVSVVRLQNIWMKGWDADALRTIMIMTTGHSVPRGDDDRVSRVSSSVSVVSSVVSSVVSVVVVVVPDDPDDDDPPPQDLVNAQDQDPVLQVLLLCVLVVDDLCRSCVVVVHDSVVSVVSVVVLCVRQVHDDSVVSSVSCVSRVVHDND/DVVLLVVLLVQLLPDQALVSLVVSLQVSQVVQQFRWKKKWWLFDDPLVVLLVGLVVIDIPADPVLSVVCSVVVLSVQALQSVCQLPDQAKDKSVVSCVVRVDPSNVVNQVVSVVRLQNIWMKGWDADALRTIMIMTTGHSVPRGDDDRVSRVSSSVSVVSSVVSSVVSVVVVVVPDDPDDDPPPPQDLVNQQDDDPVLQLLLLCVLVVDDLCRSCVVVVHDSVVSVVSVVVLCVRQVHDDSVVSSVSCVSRVVHDND